Protein AF-0000000069714196 (afdb_homodimer)

Foldseek 3Di:
DFEEEEEDQDPVSVVVQQVCVVVPYAYEYEYQDPVSQVVCCVPHNHYDHFQLLDLVRCVPPVLQRHPEYEYEDAPDLNSSLSNLVSCVVVVRPAYEYEANDDVSVVSVVVSPHPYYDDPVVVVVVVVVVCVLQVQFPDWDDDDPQKIKTKHAAAQVQAFPFQCVLLPQQDDPPDLPDPPDDDDLPRHKDWAWKDDPPDIGGSGGRGDTDHGRIITIIMHGSVSSVVSVVSRD/DFEEEEEDQDPVSVVVQQVCVVVPYAYEYEYQDPVSQVVCCVPHNHYDHFQLLDLVRVVVPVLQRHPEYEYEDAPDLNSSLSNLVSCVVVVRPAYEYEARDDVSVVSVVVSPHPYYDDPVVVVVVVVVVCVLQVQFPDWDDPDPQKIKTKHAAAQVQAFPFQCVLLPQQDDPPDLPDPPDDDDLPRHKDWAWKDDPPDIGGSGGRGDTDHGRIITIIMHGSVSSVVSVVSRD

Nearest PDB structures (foldseek):
  6s2j-assembly1_A  TM=8.503E-01  e=1.234E-24  Bacillus subtilis subsp. subtilis str. 168
  4j91-assembly1_B-2  TM=8.555E-01  e=7.576E-24  Bacillus subtilis subsp. subtilis str. 168
  4j7c-assembly1_B  TM=8.295E-01  e=1.036E-23  Bacillus subtilis subsp. subtilis str. 168
  6s5d-assembly1_B-2  TM=8.401E-01  e=6.361E-23  Bacillus subtilis subsp. subtilis str. 168
  8xmi-assembly1_E  TM=8.239E-01  e=6.612E-20  Bacillus subtilis

Organism: Shewanella oneidensis (strain ATCC 700550 / JCM 31522 / CIP 106686 / LMG 19005 / NCIMB 14063 / MR-1) (NCBI:txid211586)

Radius of gyration: 23.61 Å; Cα contacts (8 Å, |Δi|>4): 1012; chains: 2; bounding box: 65×62×47 Å

Structure (mmCIF, N/CA/C/O backbone):
data_AF-0000000069714196-model_v1
#
loop_
_entity.id
_entity.type
_entity.pdbx_description
1 polymer 'Sodium-dependent potassium uptake system NAD binding component KtrA'
#
loop_
_atom_site.group_PDB
_atom_site.id
_atom_site.type_symbol
_atom_site.label_atom_id
_atom_site.label_alt_id
_atom_site.label_comp_id
_atom_site.label_asym_id
_atom_site.label_entity_id
_atom_site.label_seq_id
_atom_site.pdbx_PDB_ins_code
_atom_site.Cartn_x
_atom_site.Cartn_y
_atom_site.Cartn_z
_atom_site.occupancy
_atom_site.B_iso_or_equiv
_atom_site.auth_seq_id
_atom_site.auth_comp_id
_atom_site.auth_asym_id
_atom_site.auth_atom_id
_atom_site.pdbx_PDB_model_num
ATOM 1 N N . MET A 1 1 ? 10.953 20.094 -4.668 1 79.44 1 MET A N 1
ATOM 2 C CA . MET A 1 1 ? 11.5 19.062 -5.547 1 79.44 1 MET A CA 1
ATOM 3 C C . MET A 1 1 ? 12.758 18.453 -4.945 1 79.44 1 MET A C 1
ATOM 5 O O . MET A 1 1 ? 13.68 19.172 -4.559 1 79.44 1 MET A O 1
ATOM 9 N N . ALA A 1 2 ? 12.68 17.094 -4.703 1 87.81 2 ALA A N 1
ATOM 10 C CA . ALA A 1 2 ? 13.836 16.406 -4.129 1 87.81 2 ALA A CA 1
ATOM 11 C C . ALA A 1 2 ? 14.547 15.562 -5.184 1 87.81 2 ALA A C 1
ATOM 13 O O . ALA A 1 2 ? 14.016 15.352 -6.281 1 87.81 2 ALA A O 1
ATOM 14 N N . HIS A 1 3 ? 15.781 15.305 -4.891 1 94.38 3 HIS A N 1
ATOM 15 C CA . HIS A 1 3 ? 16.562 14.445 -5.781 1 94.38 3 HIS A CA 1
ATOM 16 C C . HIS A 1 3 ? 16.828 13.086 -5.141 1 94.38 3 HIS A C 1
ATOM 18 O O . HIS A 1 3 ? 17.156 13.008 -3.957 1 94.38 3 HIS A O 1
ATOM 24 N N . PHE A 1 4 ? 16.672 12.062 -5.984 1 96.69 4 PHE A N 1
ATOM 25 C CA . PHE A 1 4 ? 16.906 10.695 -5.516 1 96.69 4 PHE A CA 1
ATOM 26 C C . PHE A 1 4 ? 17.859 9.953 -6.434 1 96.69 4 PHE A C 1
ATOM 28 O O . PHE A 1 4 ? 17.922 10.242 -7.629 1 96.69 4 PHE A O 1
ATOM 35 N N . THR A 1 5 ? 18.594 9.07 -5.809 1 97.5 5 THR A N 1
ATOM 36 C CA . THR A 1 5 ? 19.422 8.156 -6.594 1 97.5 5 THR A CA 1
ATOM 37 C C . THR A 1 5 ? 18.938 6.715 -6.426 1 97.5 5 THR A C 1
ATOM 39 O O . THR A 1 5 ? 18.688 6.262 -5.305 1 97.5 5 THR A O 1
ATOM 42 N N . VAL A 1 6 ? 18.734 6.059 -7.559 1 97.88 6 VAL A N 1
ATOM 43 C CA . VAL A 1 6 ? 18.297 4.664 -7.547 1 97.88 6 VAL A CA 1
ATOM 44 C C . VAL A 1 6 ? 19.375 3.787 -8.195 1 97.88 6 VAL A C 1
ATOM 46 O O . VAL A 1 6 ? 19.672 3.947 -9.383 1 97.88 6 VAL A O 1
ATOM 49 N N . ILE A 1 7 ? 19.922 2.891 -7.363 1 97.38 7 ILE A N 1
ATOM 50 C CA . ILE A 1 7 ? 20.969 1.988 -7.84 1 97.38 7 ILE A CA 1
ATOM 51 C C . ILE A 1 7 ? 20.359 0.617 -8.141 1 97.38 7 ILE A C 1
ATOM 53 O O . ILE A 1 7 ? 19.969 -0.107 -7.223 1 97.38 7 ILE A O 1
ATOM 57 N N . GLY A 1 8 ? 20.438 0.22 -9.352 1 96.56 8 GLY A N 1
ATOM 58 C CA . GLY A 1 8 ? 19.734 -0.961 -9.828 1 96.56 8 GLY A CA 1
ATOM 59 C C . GLY A 1 8 ? 18.469 -0.634 -10.609 1 96.56 8 GLY A C 1
ATOM 60 O O . GLY A 1 8 ? 17.453 -0.249 -10.016 1 96.56 8 GLY A O 1
ATOM 61 N N . LEU A 1 9 ? 18.547 -0.876 -11.93 1 96.12 9 LEU A N 1
ATOM 62 C CA . LEU A 1 9 ? 17.422 -0.513 -12.789 1 96.12 9 LEU A CA 1
ATOM 63 C C . LEU A 1 9 ? 16.719 -1.757 -13.305 1 96.12 9 LEU A C 1
ATOM 65 O O . LEU A 1 9 ? 16.516 -1.906 -14.508 1 96.12 9 LEU A O 1
ATOM 69 N N . GLY A 1 10 ? 16.375 -2.578 -12.344 1 94.06 10 GLY A N 1
ATOM 70 C CA . GLY A 1 10 ? 15.438 -3.658 -12.602 1 94.06 10 GLY A CA 1
ATOM 71 C C . GLY A 1 10 ? 13.984 -3.236 -12.469 1 94.06 10 GLY A C 1
ATOM 72 O O . GLY A 1 10 ? 13.672 -2.045 -12.523 1 94.06 10 GLY A O 1
ATOM 73 N N . ARG A 1 11 ? 13.156 -4.184 -12.305 1 93.31 11 ARG A N 1
ATOM 74 C CA . ARG A 1 11 ? 11.727 -3.914 -12.25 1 93.31 11 ARG A CA 1
ATOM 75 C C . ARG A 1 11 ? 11.383 -2.99 -11.086 1 93.31 11 ARG A C 1
ATOM 77 O O . ARG A 1 11 ? 10.664 -2.002 -11.258 1 93.31 11 ARG A O 1
ATOM 84 N N . PHE A 1 12 ? 11.938 -3.289 -9.945 1 96 12 PHE A N 1
ATOM 85 C CA . PHE A 1 12 ? 11.68 -2.5 -8.75 1 96 12 PHE A CA 1
ATOM 86 C C . PHE A 1 12 ? 12.297 -1.114 -8.867 1 96 12 PHE A C 1
ATOM 88 O O . PHE A 1 12 ? 11.617 -0.105 -8.664 1 96 12 PHE A O 1
ATOM 95 N N . GLY A 1 13 ? 13.539 -1.022 -9.18 1 97.5 13 GLY A N 1
ATOM 96 C CA . GLY A 1 13 ? 14.242 0.247 -9.273 1 97.5 13 GLY A CA 1
ATOM 97 C C . GLY A 1 13 ? 13.648 1.186 -10.305 1 97.5 13 GLY A C 1
ATOM 98 O O . GLY A 1 13 ? 13.516 2.387 -10.055 1 97.5 13 GLY A O 1
ATOM 99 N N . VAL A 1 14 ? 13.289 0.641 -11.391 1 97.06 14 VAL A N 1
ATOM 100 C CA . VAL A 1 14 ? 12.695 1.431 -12.461 1 97.06 14 VAL A CA 1
ATOM 101 C C . VAL A 1 14 ? 11.344 1.981 -12.008 1 97.06 14 VAL A C 1
ATOM 103 O O . VAL A 1 14 ? 11.039 3.158 -12.227 1 97.06 14 VAL A O 1
ATOM 106 N N . ALA A 1 15 ? 10.57 1.121 -11.391 1 96.56 15 ALA A N 1
ATOM 107 C CA . ALA A 1 15 ? 9.258 1.557 -10.898 1 96.56 15 ALA A CA 1
ATOM 108 C C . ALA A 1 15 ? 9.406 2.693 -9.891 1 96.56 15 ALA A C 1
ATOM 110 O O . ALA A 1 15 ? 8.672 3.684 -9.953 1 96.56 15 ALA A O 1
ATOM 111 N N . VAL A 1 16 ? 10.328 2.576 -9 1 97.38 16 VAL A N 1
ATOM 112 C CA . VAL A 1 16 ? 10.602 3.627 -8.023 1 97.38 16 VAL A CA 1
ATOM 113 C C . VAL A 1 16 ? 10.977 4.918 -8.75 1 97.38 16 VAL A C 1
ATOM 115 O O . VAL A 1 16 ? 10.406 5.977 -8.477 1 97.38 16 VAL A O 1
ATOM 118 N N . SER A 1 17 ? 11.859 4.805 -9.719 1 98.12 17 SER A N 1
ATOM 119 C CA . SER A 1 17 ? 12.398 5.953 -10.438 1 98.12 17 SER A CA 1
ATOM 120 C C . SER A 1 17 ? 11.297 6.688 -11.203 1 98.12 17 SER A C 1
ATOM 122 O O . SER A 1 17 ? 11.148 7.906 -11.07 1 98.12 17 SER A O 1
ATOM 124 N N . LEU A 1 18 ? 10.555 5.922 -11.922 1 96.88 18 LEU A N 1
ATOM 125 C CA . LEU A 1 18 ? 9.523 6.508 -12.773 1 96.88 18 LEU A CA 1
ATOM 126 C C . LEU A 1 18 ? 8.438 7.164 -11.93 1 96.88 18 LEU A C 1
ATOM 128 O O . LEU A 1 18 ? 7.961 8.25 -12.258 1 96.88 18 LEU A O 1
ATOM 132 N N . GLU A 1 19 ? 8.094 6.504 -10.852 1 93.62 19 GLU A N 1
ATOM 133 C CA . GLU A 1 19 ? 7.07 7.07 -9.977 1 93.62 19 GLU A CA 1
ATOM 134 C C . GLU A 1 19 ? 7.559 8.352 -9.305 1 93.62 19 GLU A C 1
ATOM 136 O O . GLU A 1 19 ? 6.805 9.32 -9.18 1 93.62 19 GLU A O 1
ATOM 141 N N . LEU A 1 20 ? 8.789 8.398 -8.898 1 94.5 20 LEU A N 1
ATOM 142 C CA . LEU A 1 20 ? 9.359 9.602 -8.297 1 94.5 20 LEU A CA 1
ATOM 143 C C . LEU A 1 20 ? 9.336 10.766 -9.281 1 94.5 20 LEU A C 1
ATOM 145 O O . LEU A 1 20 ? 8.992 11.891 -8.906 1 94.5 20 LEU A O 1
ATOM 149 N N . ILE A 1 21 ? 9.656 10.5 -10.5 1 95.56 21 ILE A N 1
ATOM 150 C CA . ILE A 1 21 ? 9.641 11.516 -11.539 1 95.56 21 ILE A CA 1
ATOM 151 C C . ILE A 1 21 ? 8.211 12 -11.766 1 95.56 21 ILE A C 1
ATOM 153 O O . ILE A 1 21 ? 7.957 13.203 -11.867 1 95.56 21 ILE A O 1
ATOM 157 N N . HIS A 1 22 ? 7.328 11.023 -11.828 1 90.56 22 HIS A N 1
ATOM 158 C CA . HIS A 1 22 ? 5.91 11.336 -11.992 1 90.56 22 HIS A CA 1
ATOM 159 C C . HIS A 1 22 ? 5.422 12.258 -10.875 1 90.56 22 HIS A C 1
ATOM 161 O O . HIS A 1 22 ? 4.586 13.133 -11.117 1 90.56 22 HIS A O 1
ATOM 167 N N . LEU A 1 23 ? 5.977 12.109 -9.727 1 84.12 23 LEU A N 1
ATOM 168 C CA . LEU A 1 23 ? 5.582 12.891 -8.555 1 84.12 23 LEU A CA 1
ATOM 169 C C . LEU A 1 23 ? 6.297 14.234 -8.539 1 84.12 23 LEU A C 1
ATOM 171 O O . LEU A 1 23 ? 6.125 15.023 -7.605 1 84.12 23 LEU A O 1
ATOM 175 N N . GLY A 1 24 ? 7.164 14.469 -9.508 1 88.38 24 GLY A N 1
ATOM 176 C CA . GLY A 1 24 ? 7.754 15.781 -9.672 1 88.38 24 GLY A CA 1
ATOM 177 C C . GLY A 1 24 ? 9.172 15.875 -9.133 1 88.38 24 GLY A C 1
ATOM 178 O O . GLY A 1 24 ? 9.719 16.969 -9 1 88.38 24 GLY A O 1
ATOM 179 N N . HIS A 1 25 ? 9.789 14.711 -8.875 1 92.94 25 HIS A N 1
ATOM 180 C CA . HIS A 1 25 ? 11.156 14.695 -8.359 1 92.94 25 HIS A CA 1
ATOM 181 C C . HIS A 1 25 ? 12.156 14.375 -9.461 1 92.94 25 HIS A C 1
ATOM 183 O O . HIS A 1 25 ? 11.766 14.023 -10.578 1 92.94 25 HIS A O 1
ATOM 189 N N . THR A 1 26 ? 13.398 14.617 -9.18 1 96.25 26 THR A N 1
ATOM 190 C CA . THR A 1 26 ? 14.461 14.227 -10.102 1 96.25 26 THR A CA 1
ATOM 191 C C . THR A 1 26 ? 15.148 12.945 -9.625 1 96.25 26 THR A C 1
ATOM 193 O O . THR A 1 26 ? 15.219 12.688 -8.422 1 96.25 26 THR A O 1
ATOM 196 N N . VAL A 1 27 ? 15.625 12.156 -10.641 1 97.31 27 VAL A N 1
ATOM 197 C CA . VAL A 1 27 ? 16.188 10.852 -10.289 1 97.31 27 VAL A CA 1
ATOM 198 C C . VAL A 1 27 ? 17.453 10.602 -11.094 1 97.31 27 VAL A C 1
ATOM 200 O O . VAL A 1 27 ? 17.484 10.805 -12.312 1 97.31 27 VAL A O 1
ATOM 203 N N . THR A 1 28 ? 18.5 10.234 -10.406 1 97.12 28 THR A N 1
ATOM 204 C CA . THR A 1 28 ? 19.656 9.609 -11.039 1 97.12 28 THR A CA 1
ATOM 205 C C . THR A 1 28 ? 19.562 8.086 -10.961 1 97.12 28 THR A C 1
ATOM 207 O O . THR A 1 28 ? 19.578 7.512 -9.867 1 97.12 28 THR A O 1
ATOM 210 N N . GLY A 1 29 ? 19.422 7.48 -12.125 1 97.25 29 GLY A N 1
ATOM 211 C CA . GLY A 1 29 ? 19.422 6.031 -12.195 1 97.25 29 GLY A CA 1
ATOM 212 C C . GLY A 1 29 ? 20.797 5.453 -12.5 1 97.25 29 GLY A C 1
ATOM 213 O O . GLY A 1 29 ? 21.5 5.941 -13.383 1 97.25 29 GLY A O 1
ATOM 214 N N . VAL A 1 30 ? 21.172 4.422 -11.719 1 97.06 30 VAL A N 1
ATOM 215 C CA . VAL A 1 30 ? 22.5 3.822 -11.859 1 97.06 30 VAL A CA 1
ATOM 216 C C . VAL A 1 30 ? 22.359 2.316 -12.07 1 97.06 30 VAL A C 1
ATOM 218 O O . VAL A 1 30 ? 21.562 1.66 -11.414 1 97.06 30 VAL A O 1
ATOM 221 N N . ASP A 1 31 ? 23.094 1.786 -13.016 1 96.5 31 ASP A N 1
ATOM 222 C CA . ASP A 1 31 ? 23.172 0.344 -13.234 1 96.5 31 ASP A CA 1
ATOM 223 C C . ASP A 1 31 ? 24.5 -0.052 -13.867 1 96.5 31 ASP A C 1
ATOM 225 O O . ASP A 1 31 ? 25.109 0.749 -14.57 1 96.5 31 ASP A O 1
ATOM 229 N N . SER A 1 32 ? 24.859 -1.272 -13.539 1 94.5 32 SER A N 1
ATOM 230 C CA . SER A 1 32 ? 26.078 -1.769 -14.172 1 94.5 32 SER A CA 1
ATOM 231 C C . SER A 1 32 ? 25.812 -2.27 -15.586 1 94.5 32 SER A C 1
ATOM 233 O O . SER A 1 32 ? 26.719 -2.352 -16.406 1 94.5 32 SER A O 1
ATOM 235 N N . ASP A 1 33 ? 24.641 -2.65 -15.906 1 94.44 33 ASP A N 1
ATOM 236 C CA . ASP A 1 33 ? 24.234 -3.131 -17.219 1 94.44 33 ASP A CA 1
ATOM 237 C C . ASP A 1 33 ? 23.938 -1.967 -18.156 1 94.44 33 ASP A C 1
ATOM 239 O O . ASP A 1 33 ? 22.938 -1.259 -17.984 1 94.44 33 ASP A O 1
ATOM 243 N N . HIS A 1 34 ? 24.641 -1.869 -19.234 1 94.5 34 HIS A N 1
ATOM 244 C CA . HIS A 1 34 ? 24.484 -0.777 -20.188 1 94.5 34 HIS A CA 1
ATOM 245 C C . HIS A 1 34 ? 23.109 -0.827 -20.844 1 94.5 34 HIS A C 1
ATOM 247 O O . HIS A 1 34 ? 22.531 0.215 -21.156 1 94.5 34 HIS A O 1
ATOM 253 N N . LYS A 1 35 ? 22.641 -1.982 -21 1 95.25 35 LYS A N 1
ATOM 254 C CA . LYS A 1 35 ? 21.328 -2.129 -21.656 1 95.25 35 LYS A CA 1
ATOM 255 C C . LYS A 1 35 ? 20.219 -1.563 -20.781 1 95.25 35 LYS A C 1
ATOM 257 O O . LYS A 1 35 ? 19.297 -0.904 -21.281 1 95.25 35 LYS A O 1
ATOM 262 N N . ALA A 1 36 ? 20.375 -1.812 -19.531 1 93.44 36 ALA A N 1
ATOM 263 C CA . ALA A 1 36 ? 19.391 -1.296 -18.594 1 93.44 36 ALA A CA 1
ATOM 264 C C . ALA A 1 36 ? 19.406 0.229 -18.562 1 93.44 36 ALA A C 1
ATOM 266 O O . ALA A 1 36 ? 18.344 0.869 -18.547 1 93.44 36 ALA A O 1
ATOM 267 N N . VAL A 1 37 ? 20.547 0.839 -18.578 1 95.69 37 VAL A N 1
ATOM 268 C CA . VAL A 1 37 ? 20.703 2.287 -18.516 1 95.69 37 VAL A CA 1
ATOM 269 C C . VAL A 1 37 ? 20.188 2.932 -19.797 1 95.69 37 VAL A C 1
ATOM 271 O O . VAL A 1 37 ? 19.469 3.926 -19.75 1 95.69 37 VAL A O 1
ATOM 274 N N . GLU A 1 38 ? 20.484 2.33 -20.891 1 95.5 38 GLU A N 1
ATOM 275 C CA . GLU A 1 38 ? 20.094 2.871 -22.188 1 95.5 38 GLU A CA 1
ATOM 276 C C . GLU A 1 38 ? 18.578 2.887 -22.344 1 95.5 38 GLU A C 1
ATOM 278 O O . GLU A 1 38 ? 18.016 3.814 -22.938 1 95.5 38 GLU A O 1
ATOM 283 N N . LYS A 1 39 ? 18.016 1.938 -21.844 1 95.25 39 LYS A N 1
ATOM 284 C CA . LYS A 1 39 ? 16.578 1.766 -21.969 1 95.25 39 LYS A CA 1
ATOM 285 C C . LYS A 1 39 ? 15.82 2.924 -21.328 1 95.25 39 LYS A C 1
ATOM 287 O O . LYS A 1 39 ? 14.742 3.305 -21.781 1 95.25 39 LYS A O 1
ATOM 292 N N . TYR A 1 40 ? 16.422 3.504 -20.281 1 95.38 40 TYR A N 1
ATOM 293 C CA . TYR A 1 40 ? 15.656 4.469 -19.516 1 95.38 40 TYR A CA 1
ATOM 294 C C . TYR A 1 40 ? 16.344 5.832 -19.5 1 95.38 40 TYR A C 1
ATOM 296 O O . TYR A 1 40 ? 15.945 6.723 -18.734 1 95.38 40 TYR A O 1
ATOM 304 N N . VAL A 1 41 ? 17.297 6.07 -20.359 1 94.25 41 VAL A N 1
ATOM 305 C CA . VAL A 1 41 ? 18.109 7.281 -20.406 1 94.25 41 VAL A CA 1
ATOM 306 C C . VAL A 1 41 ? 17.234 8.484 -20.734 1 94.25 41 VAL A C 1
ATOM 308 O O . VAL A 1 41 ? 17.469 9.594 -20.25 1 94.25 41 VAL A O 1
ATOM 311 N N . GLU A 1 42 ? 16.141 8.297 -21.438 1 94.81 42 GLU A N 1
ATOM 312 C CA . GLU A 1 42 ? 15.297 9.391 -21.906 1 94.81 42 GLU A CA 1
ATOM 313 C C . GLU A 1 42 ? 14.281 9.789 -20.828 1 94.81 42 GLU A C 1
ATOM 315 O O . GLU A 1 42 ? 13.727 10.883 -20.875 1 94.81 42 GLU A O 1
ATOM 320 N N . VAL A 1 43 ? 14.102 8.93 -19.953 1 94.81 43 VAL A N 1
ATOM 321 C CA . VAL A 1 43 ? 13.031 9.188 -18.984 1 94.81 43 VAL A CA 1
ATOM 322 C C . VAL A 1 43 ? 13.641 9.617 -17.656 1 94.81 43 VAL A C 1
ATOM 324 O O . VAL A 1 43 ? 13.078 10.461 -16.953 1 94.81 43 VAL A O 1
ATOM 327 N N . LEU A 1 44 ? 14.773 9.164 -17.375 1 96.81 44 LEU A N 1
ATOM 328 C CA . LEU A 1 44 ? 15.461 9.523 -16.125 1 96.81 44 LEU A CA 1
ATOM 329 C C . LEU A 1 44 ? 16.078 10.914 -16.234 1 96.81 44 LEU A C 1
ATOM 331 O O . LEU A 1 44 ? 16.469 11.336 -17.328 1 96.81 44 LEU A O 1
ATOM 335 N N . THR A 1 45 ? 16.125 11.602 -15.102 1 95.62 45 THR A N 1
ATOM 336 C CA . THR A 1 45 ? 16.797 12.898 -15.109 1 95.62 45 THR A CA 1
ATOM 337 C C . THR A 1 45 ? 18.266 12.742 -15.484 1 95.62 45 THR A C 1
ATOM 339 O O . THR A 1 45 ? 18.812 13.555 -16.25 1 95.62 45 THR A O 1
ATOM 342 N N . GLU A 1 46 ? 18.875 11.734 -14.898 1 95.69 46 GLU A N 1
ATOM 343 C CA . GLU A 1 46 ? 20.25 11.32 -15.203 1 95.69 46 GLU A CA 1
ATOM 344 C C . GLU A 1 46 ? 20.391 9.805 -15.141 1 95.69 46 GLU A C 1
ATOM 346 O O . GLU A 1 46 ? 19.781 9.148 -14.297 1 95.69 46 GLU A O 1
ATOM 351 N N . ALA A 1 47 ? 21.156 9.305 -16.094 1 96.25 47 ALA A N 1
ATOM 352 C CA . ALA A 1 47 ? 21.438 7.867 -16.125 1 96.25 47 ALA A CA 1
ATOM 353 C C . ALA A 1 47 ? 22.953 7.609 -16.219 1 96.25 47 ALA A C 1
ATOM 355 O O . ALA A 1 47 ? 23.641 8.203 -17.047 1 96.25 47 ALA A O 1
ATOM 356 N N . VAL A 1 48 ? 23.438 6.707 -15.328 1 96.06 48 VAL A N 1
ATOM 357 C CA . VAL A 1 48 ? 24.875 6.5 -15.242 1 96.06 48 VAL A CA 1
ATOM 358 C C . VAL A 1 48 ? 25.188 5.004 -15.234 1 96.06 48 VAL A C 1
ATOM 360 O O . VAL A 1 48 ? 24.531 4.23 -14.539 1 96.06 48 VAL A O 1
ATOM 363 N N . ILE A 1 49 ? 26.109 4.637 -16.047 1 95.88 49 ILE A N 1
ATOM 364 C CA . ILE A 1 49 ? 26.641 3.279 -15.977 1 95.88 49 ILE A CA 1
ATOM 365 C C . ILE A 1 49 ? 27.766 3.217 -14.938 1 95.88 49 ILE A C 1
ATOM 367 O O . ILE A 1 49 ? 28.766 3.922 -15.055 1 95.88 49 ILE A O 1
ATOM 371 N N . CYS A 1 50 ? 27.547 2.344 -13.914 1 93.38 50 CYS A N 1
ATOM 372 C CA . CYS A 1 50 ? 28.516 2.307 -12.812 1 93.38 50 CYS A CA 1
ATOM 373 C C . CYS A 1 50 ? 28.547 0.926 -12.164 1 93.38 50 CYS A C 1
ATOM 375 O O . CYS A 1 50 ? 27.5 0.3 -11.969 1 93.38 50 CYS A O 1
ATOM 377 N N . ASP A 1 51 ? 29.734 0.5 -11.945 1 90.88 51 ASP A N 1
ATOM 378 C CA . ASP A 1 51 ? 29.859 -0.686 -11.102 1 90.88 51 ASP A CA 1
ATOM 379 C C . ASP A 1 51 ? 29.625 -0.345 -9.633 1 90.88 51 ASP A C 1
ATOM 381 O O . ASP A 1 51 ? 30.516 0.206 -8.977 1 90.88 51 ASP A O 1
ATOM 385 N N . CYS A 1 52 ? 28.578 -0.78 -9.062 1 85 52 CYS A N 1
ATOM 386 C CA . CYS A 1 52 ? 28.109 -0.3 -7.77 1 85 52 CYS A CA 1
ATOM 387 C C . CYS A 1 52 ? 28.812 -1.035 -6.629 1 85 52 CYS A C 1
ATOM 389 O O . CYS A 1 52 ? 28.625 -0.686 -5.461 1 85 52 CYS A O 1
ATOM 391 N N . ALA A 1 53 ? 29.578 -2.021 -7.023 1 86.81 53 ALA A N 1
ATOM 392 C CA . ALA A 1 53 ? 30.359 -2.711 -6.008 1 86.81 53 ALA A CA 1
ATOM 393 C C . ALA A 1 53 ? 31.719 -2.025 -5.805 1 86.81 53 ALA A C 1
ATOM 395 O O . ALA A 1 53 ? 32.438 -2.342 -4.859 1 86.81 53 ALA A O 1
ATOM 396 N N . ASP A 1 54 ? 32 -1.055 -6.652 1 88.44 54 ASP A N 1
ATOM 397 C CA . ASP A 1 54 ? 33.25 -0.317 -6.59 1 88.44 54 ASP A CA 1
ATOM 398 C C . ASP A 1 54 ? 33.062 1.038 -5.914 1 88.44 54 ASP A C 1
ATOM 400 O O . ASP A 1 54 ? 32.438 1.942 -6.484 1 88.44 54 ASP A O 1
ATOM 404 N N . GLU A 1 55 ? 33.688 1.164 -4.844 1 89.56 55 GLU A N 1
ATOM 405 C CA . GLU A 1 55 ? 33.531 2.389 -4.062 1 89.56 55 GLU A CA 1
ATOM 406 C C . GLU A 1 55 ? 34.062 3.6 -4.832 1 89.56 55 GLU A C 1
ATOM 408 O O . GLU A 1 55 ? 33.5 4.688 -4.746 1 89.56 55 GLU A O 1
ATOM 413 N N . ALA A 1 56 ? 35.094 3.354 -5.508 1 89.94 56 ALA A N 1
ATOM 414 C CA . ALA A 1 56 ? 35.688 4.445 -6.281 1 89.94 56 ALA A CA 1
ATOM 415 C C . ALA A 1 56 ? 34.719 4.949 -7.348 1 89.94 56 ALA A C 1
ATOM 417 O O . ALA A 1 56 ? 34.594 6.156 -7.566 1 89.94 56 ALA A O 1
ATOM 418 N N . ALA A 1 57 ? 34.094 4.043 -7.914 1 90.25 57 ALA A N 1
ATOM 419 C CA . ALA A 1 57 ? 33.094 4.395 -8.938 1 90.25 57 ALA A CA 1
ATOM 420 C C . ALA A 1 57 ? 31.922 5.145 -8.32 1 90.25 57 ALA A C 1
ATOM 422 O O . ALA A 1 57 ? 31.438 6.121 -8.891 1 90.25 57 ALA A O 1
ATOM 423 N N . LEU A 1 58 ? 31.531 4.781 -7.172 1 90.88 58 LEU A N 1
ATOM 424 C CA . LEU A 1 58 ? 30.391 5.391 -6.492 1 90.88 58 LEU A CA 1
ATOM 425 C C . LEU A 1 58 ? 30.719 6.812 -6.051 1 90.88 58 LEU A C 1
ATOM 427 O O . LEU A 1 58 ? 29.844 7.68 -6.027 1 90.88 58 LEU A O 1
ATOM 431 N N . ARG A 1 59 ? 31.922 7.059 -5.711 1 88.12 59 ARG A N 1
ATOM 432 C CA . ARG A 1 59 ? 32.375 8.367 -5.25 1 88.12 59 ARG A CA 1
ATOM 433 C C . ARG A 1 59 ? 32.188 9.422 -6.336 1 88.12 59 ARG A C 1
ATOM 435 O O . ARG A 1 59 ? 32 10.602 -6.039 1 88.12 59 ARG A O 1
ATOM 442 N N . GLU A 1 60 ? 32.219 8.898 -7.504 1 87.88 60 GLU A N 1
ATOM 443 C CA . GLU A 1 60 ? 32.125 9.812 -8.641 1 87.88 60 GLU A CA 1
ATOM 444 C C . GLU A 1 60 ? 30.672 10.273 -8.836 1 87.88 60 GLU A C 1
ATOM 446 O O . GLU A 1 60 ? 30.422 11.25 -9.539 1 87.88 60 GLU A O 1
ATOM 451 N N . LEU A 1 61 ? 29.859 9.547 -8.172 1 87.06 61 LEU A N 1
ATOM 452 C CA . LEU A 1 61 ? 28.453 9.906 -8.273 1 87.06 61 LEU A CA 1
ATOM 453 C C . LEU A 1 61 ? 28.094 11.016 -7.289 1 87.06 61 LEU A C 1
ATOM 455 O O . LEU A 1 61 ? 28.719 11.133 -6.23 1 87.06 61 LEU A O 1
ATOM 459 N N . ASP A 1 62 ? 27.422 12.109 -7.547 1 83.31 62 ASP A N 1
ATOM 460 C CA . ASP A 1 62 ? 26.969 13.156 -6.637 1 83.31 62 ASP A CA 1
ATOM 461 C C . ASP A 1 62 ? 25.875 12.633 -5.703 1 83.31 62 ASP A C 1
ATOM 463 O O . ASP A 1 62 ? 24.719 13.078 -5.77 1 83.31 62 ASP A O 1
ATOM 467 N N . LEU A 1 63 ? 26.281 11.805 -4.676 1 88.44 63 LEU A N 1
ATOM 468 C CA . LEU A 1 63 ? 25.328 11.125 -3.811 1 88.44 63 LEU A CA 1
ATOM 469 C C . LEU A 1 63 ? 24.891 12.031 -2.668 1 88.44 63 LEU A C 1
ATOM 471 O O . LEU A 1 63 ? 23.828 11.805 -2.061 1 88.44 63 LEU A O 1
ATOM 475 N N . ALA A 1 64 ? 25.688 13.023 -2.43 1 84.56 64 ALA A N 1
ATOM 476 C CA . ALA A 1 64 ? 25.406 13.961 -1.343 1 84.56 64 ALA A CA 1
ATOM 477 C C . ALA A 1 64 ? 24.156 14.797 -1.643 1 84.56 64 ALA A C 1
ATOM 479 O O . ALA A 1 64 ? 23.484 15.273 -0.726 1 84.56 64 ALA A O 1
ATOM 480 N N . SER A 1 65 ? 23.859 14.906 -2.91 1 87.62 65 SER A N 1
ATOM 481 C CA . SER A 1 65 ? 22.719 15.727 -3.322 1 87.62 65 SER A CA 1
ATOM 482 C C . SER A 1 65 ? 21.422 14.945 -3.244 1 87.62 65 SER A C 1
ATOM 484 O O . SER A 1 65 ? 20.328 15.523 -3.342 1 87.62 65 SER A O 1
ATOM 486 N N . SER A 1 66 ? 21.5 13.664 -2.98 1 93.56 66 SER A N 1
ATOM 487 C CA . SER A 1 66 ? 20.297 12.828 -2.963 1 93.56 66 SER A CA 1
ATOM 488 C C . SER A 1 66 ? 19.641 12.844 -1.59 1 93.56 66 SER A C 1
ATOM 490 O O . SER A 1 66 ? 20.312 12.711 -0.567 1 93.56 66 SER A O 1
ATOM 492 N N . GLU A 1 67 ? 18.391 13.055 -1.617 1 92 67 GLU A N 1
ATOM 493 C CA . GLU A 1 67 ? 17.641 12.945 -0.376 1 92 67 GLU A CA 1
ATOM 494 C C . GLU A 1 67 ? 17.688 11.531 0.187 1 92 67 GLU A C 1
ATOM 496 O O . GLU A 1 67 ? 17.875 11.344 1.392 1 92 67 GLU A O 1
ATOM 501 N N . VAL A 1 68 ? 17.547 10.602 -0.631 1 95.38 68 VAL A N 1
ATOM 502 C CA . VAL A 1 68 ? 17.641 9.18 -0.306 1 95.38 68 VAL A CA 1
ATOM 503 C C . VAL A 1 68 ? 18.312 8.43 -1.452 1 95.38 68 VAL A C 1
ATOM 505 O O . VAL A 1 68 ? 18.062 8.719 -2.625 1 95.38 68 VAL A O 1
ATOM 508 N N . VAL A 1 69 ? 19.156 7.531 -1.092 1 97.56 69 VAL A N 1
ATOM 509 C CA . VAL A 1 69 ? 19.719 6.59 -2.061 1 97.56 69 VAL A CA 1
ATOM 510 C C . VAL A 1 69 ? 19.047 5.223 -1.888 1 97.56 69 VAL A C 1
ATOM 512 O O . VAL A 1 69 ? 19.047 4.664 -0.788 1 97.56 69 VAL A O 1
ATOM 515 N N . ILE A 1 70 ? 18.5 4.715 -3.002 1 98.06 70 ILE A N 1
ATOM 516 C CA . ILE A 1 70 ? 17.812 3.426 -2.973 1 98.06 70 ILE A CA 1
ATOM 517 C C . ILE A 1 70 ? 18.656 2.375 -3.688 1 98.06 70 ILE A C 1
ATOM 519 O O . ILE A 1 70 ? 18.969 2.516 -4.875 1 98.06 70 ILE A O 1
ATOM 523 N N . VAL A 1 71 ? 19.047 1.352 -2.943 1 98.12 71 VAL A N 1
ATOM 524 C CA . VAL A 1 71 ? 19.75 0.209 -3.531 1 98.12 71 VAL A CA 1
ATOM 525 C C . VAL A 1 71 ? 18.734 -0.859 -3.932 1 98.12 71 VAL A C 1
ATOM 527 O O . VAL A 1 71 ? 18.219 -1.595 -3.082 1 98.12 71 VAL A O 1
ATOM 530 N N . ALA A 1 72 ? 18.516 -1.006 -5.23 1 97.88 72 ALA A N 1
ATOM 531 C CA . ALA A 1 72 ? 17.469 -1.87 -5.746 1 97.88 72 ALA A CA 1
ATOM 532 C C . ALA A 1 72 ? 18.047 -3.086 -6.461 1 97.88 72 ALA A C 1
ATOM 534 O O . ALA A 1 72 ? 17.422 -3.641 -7.367 1 97.88 72 ALA A O 1
ATOM 535 N N . ILE A 1 73 ? 19.234 -3.494 -6.035 1 93.94 73 ILE A N 1
ATOM 536 C CA . ILE A 1 73 ? 19.891 -4.66 -6.617 1 93.94 73 ILE A CA 1
ATOM 537 C C . ILE A 1 73 ? 19.25 -5.934 -6.066 1 93.94 73 ILE A C 1
ATOM 539 O O . ILE A 1 73 ? 19.266 -6.176 -4.859 1 93.94 73 ILE A O 1
ATOM 543 N N . GLY A 1 74 ? 18.641 -6.785 -6.824 1 81 74 GLY A N 1
ATOM 544 C CA . GLY A 1 74 ? 17.875 -7.918 -6.312 1 81 74 GLY A CA 1
ATOM 545 C C . GLY A 1 74 ? 18.5 -9.258 -6.652 1 81 74 GLY A C 1
ATOM 546 O O . GLY A 1 74 ? 18.375 -10.219 -5.891 1 81 74 GLY A O 1
ATOM 547 N N . LEU A 1 75 ? 19.156 -9.438 -7.758 1 77.56 75 LEU A N 1
ATOM 548 C CA . LEU A 1 75 ? 19.609 -10.742 -8.219 1 77.56 75 LEU A CA 1
ATOM 549 C C . LEU A 1 75 ? 20.984 -11.078 -7.656 1 77.56 75 LEU A C 1
ATOM 551 O O . LEU A 1 75 ? 21.344 -12.25 -7.543 1 77.56 75 LEU A O 1
ATOM 555 N N . ASP A 1 76 ? 21.703 -10.062 -7.184 1 90.62 76 ASP A N 1
ATOM 556 C CA . ASP A 1 76 ? 23.062 -10.266 -6.699 1 90.62 76 ASP A CA 1
ATOM 557 C C . ASP A 1 76 ? 23.234 -9.672 -5.305 1 90.62 76 ASP A C 1
ATOM 559 O O . ASP A 1 76 ? 23.562 -8.492 -5.16 1 90.62 76 ASP A O 1
ATOM 563 N N . MET A 1 77 ? 23.172 -10.547 -4.359 1 92.31 77 MET A N 1
ATOM 564 C CA . MET A 1 77 ? 23.234 -10.117 -2.965 1 92.31 77 MET A CA 1
ATOM 565 C C . MET A 1 77 ? 24.594 -9.508 -2.646 1 92.31 77 MET A C 1
ATOM 567 O O . MET A 1 77 ? 24.688 -8.508 -1.93 1 92.31 77 MET A O 1
ATOM 571 N N . GLN A 1 78 ? 25.641 -10.125 -3.137 1 93 78 GLN A N 1
ATOM 572 C CA . GLN A 1 78 ? 26.984 -9.641 -2.875 1 93 78 GLN A CA 1
ATOM 573 C C . GLN A 1 78 ? 27.156 -8.203 -3.361 1 93 78 GLN A C 1
ATOM 575 O O . GLN A 1 78 ? 27.656 -7.348 -2.625 1 93 78 GLN A O 1
ATOM 580 N N . SER A 1 79 ? 26.766 -7.969 -4.539 1 93.94 79 SER A N 1
ATOM 581 C CA . SER A 1 79 ? 26.859 -6.625 -5.102 1 93.94 79 SER A CA 1
ATOM 582 C C . SER A 1 79 ? 26.047 -5.621 -4.293 1 93.94 79 SER A C 1
ATOM 584 O O . SER A 1 79 ? 26.484 -4.488 -4.078 1 93.94 79 SER A O 1
ATOM 586 N N . SER A 1 80 ? 24.859 -6.039 -3.854 1 96.5 80 SER A N 1
ATOM 587 C CA . SER A 1 80 ? 24 -5.176 -3.045 1 96.5 80 SER A CA 1
ATOM 588 C C . SER A 1 80 ? 24.688 -4.805 -1.729 1 96.5 80 SER A C 1
ATOM 590 O O . SER A 1 80 ? 24.703 -3.633 -1.344 1 96.5 80 SER A O 1
ATOM 592 N N . LEU A 1 81 ? 25.328 -5.809 -1.136 1 96.56 81 LEU A N 1
ATOM 593 C CA . LEU A 1 81 ? 25.969 -5.59 0.157 1 96.56 81 LEU A CA 1
ATOM 594 C C . LEU A 1 81 ? 27.203 -4.711 0.01 1 96.56 81 LEU A C 1
ATOM 596 O O . LEU A 1 81 ? 27.422 -3.807 0.818 1 96.56 81 LEU A O 1
ATOM 600 N N . LEU A 1 82 ? 27.969 -4.949 -1.011 1 95.44 82 LEU A N 1
ATOM 601 C CA . LEU A 1 82 ? 29.172 -4.148 -1.253 1 95.44 82 LEU A CA 1
ATOM 602 C C . LEU A 1 82 ? 28.797 -2.703 -1.562 1 95.44 82 LEU A C 1
ATOM 604 O O . LEU A 1 82 ? 29.438 -1.773 -1.071 1 95.44 82 LEU A O 1
ATOM 608 N N . CYS A 1 83 ? 27.781 -2.564 -2.283 1 95.94 83 CYS A N 1
ATOM 609 C CA . CYS A 1 83 ? 27.281 -1.23 -2.598 1 95.94 83 CYS A CA 1
ATOM 610 C C . CYS A 1 83 ? 26.844 -0.503 -1.335 1 95.94 83 CYS A C 1
ATOM 612 O O . CYS A 1 83 ? 27.203 0.65 -1.112 1 95.94 83 CYS A O 1
ATOM 614 N N . THR A 1 84 ? 26.062 -1.176 -0.519 1 96.75 84 THR A N 1
ATOM 615 C CA . THR A 1 84 ? 25.547 -0.6 0.718 1 96.75 84 THR A CA 1
ATOM 616 C C . THR A 1 84 ? 26.703 -0.186 1.641 1 96.75 84 THR A C 1
ATOM 618 O O . THR A 1 84 ? 26.688 0.915 2.195 1 96.75 84 THR A O 1
ATOM 621 N N . LEU A 1 85 ? 27.656 -1.052 1.696 1 95.75 85 LEU A N 1
ATOM 622 C CA . LEU A 1 85 ? 28.828 -0.752 2.52 1 95.75 85 LEU A CA 1
ATOM 623 C C . LEU A 1 85 ? 29.562 0.482 1.999 1 95.75 85 LEU A C 1
ATOM 625 O O . LEU A 1 85 ? 29.953 1.347 2.781 1 95.75 85 LEU A O 1
ATOM 629 N N . ALA A 1 86 ? 29.75 0.513 0.729 1 94.69 86 ALA A N 1
ATOM 630 C CA . ALA A 1 86 ? 30.422 1.655 0.113 1 94.69 86 ALA A CA 1
ATOM 631 C C . ALA A 1 86 ? 29.672 2.951 0.394 1 94.69 86 ALA A C 1
ATOM 633 O O . ALA A 1 86 ? 30.281 3.977 0.705 1 94.69 86 ALA A O 1
ATOM 634 N N . LEU A 1 87 ? 28.406 2.934 0.325 1 95.94 87 LEU A N 1
ATOM 635 C CA . LEU A 1 87 ? 27.578 4.109 0.584 1 95.94 87 LEU A CA 1
ATOM 636 C C . LEU A 1 87 ? 27.719 4.562 2.033 1 95.94 87 LEU A C 1
ATOM 638 O O . LEU A 1 87 ? 27.781 5.762 2.309 1 95.94 87 LEU A O 1
ATOM 642 N N . LYS A 1 88 ? 27.719 3.611 2.912 1 94.81 88 LYS A N 1
ATOM 643 C CA . LYS A 1 88 ? 27.906 3.918 4.328 1 94.81 88 LYS A CA 1
ATOM 644 C C . LYS A 1 88 ? 29.25 4.609 4.555 1 94.81 88 LYS A C 1
ATOM 646 O O . LYS A 1 88 ? 29.328 5.605 5.273 1 94.81 88 LYS A O 1
ATOM 651 N N . ASN A 1 89 ? 30.219 4.125 3.928 1 92.75 89 ASN A N 1
ATOM 652 C CA . ASN A 1 89 ? 31.562 4.688 4.051 1 92.75 89 ASN A CA 1
ATOM 653 C C . ASN A 1 89 ? 31.625 6.109 3.5 1 92.75 89 ASN A C 1
ATOM 655 O O . ASN A 1 89 ? 32.406 6.93 3.977 1 92.75 89 ASN A O 1
ATOM 659 N N . LEU A 1 90 ? 30.828 6.332 2.553 1 92.88 90 LEU A N 1
ATOM 660 C CA . LEU A 1 90 ? 30.797 7.652 1.934 1 92.88 90 LEU A CA 1
ATOM 661 C C . LEU A 1 90 ? 29.875 8.594 2.705 1 92.88 90 LEU A C 1
ATOM 663 O O . LEU A 1 90 ? 29.609 9.719 2.266 1 92.88 90 LEU A O 1
ATOM 667 N N . ASP A 1 91 ? 29.234 8.156 3.775 1 92.25 91 ASP A N 1
ATOM 668 C CA . ASP A 1 91 ? 28.422 8.906 4.727 1 92.25 91 ASP A CA 1
ATOM 669 C C . ASP A 1 91 ? 27.125 9.383 4.082 1 92.25 91 ASP A C 1
ATOM 671 O O . ASP A 1 91 ? 26.688 10.516 4.312 1 92.25 91 ASP A O 1
ATOM 675 N N . VAL A 1 92 ? 26.656 8.555 3.166 1 93.69 92 VAL A N 1
ATOM 676 C CA . VAL A 1 92 ? 25.312 8.828 2.654 1 93.69 92 VAL A CA 1
ATOM 677 C C . VAL A 1 92 ? 24.297 8.797 3.801 1 93.69 92 VAL A C 1
ATOM 679 O O . VAL A 1 92 ? 24.281 7.852 4.59 1 93.69 92 VAL A O 1
ATOM 682 N N . GLN A 1 93 ? 23.5 9.758 3.898 1 91.12 93 GLN A N 1
ATOM 683 C CA . GLN A 1 93 ? 22.688 9.977 5.094 1 91.12 93 GLN A CA 1
ATOM 684 C C . GLN A 1 93 ? 21.516 9 5.156 1 91.12 93 GLN A C 1
ATOM 686 O O . GLN A 1 93 ? 21.234 8.43 6.211 1 91.12 93 GLN A O 1
ATOM 691 N N . THR A 1 94 ? 20.781 8.805 4.074 1 94.56 94 THR A N 1
ATOM 692 C CA . THR A 1 94 ? 19.609 7.949 4.086 1 94.56 94 THR A CA 1
ATOM 693 C C . THR A 1 94 ? 19.672 6.906 2.971 1 94.56 94 THR A C 1
ATOM 695 O O . THR A 1 94 ? 19.672 7.254 1.788 1 94.56 94 THR A O 1
ATOM 698 N N .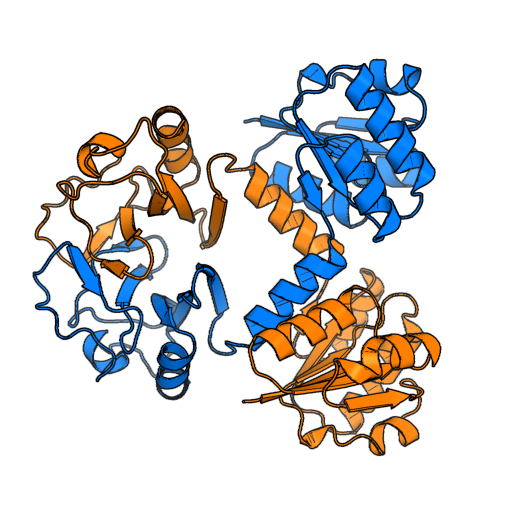 ILE A 1 95 ? 19.75 5.641 3.43 1 97.25 95 ILE A N 1
ATOM 699 C CA . ILE A 1 95 ? 19.891 4.531 2.49 1 97.25 95 ILE A CA 1
ATOM 700 C C . ILE A 1 95 ? 18.734 3.557 2.672 1 97.25 95 ILE A C 1
ATOM 702 O O . ILE A 1 95 ? 18.469 3.084 3.783 1 97.25 95 ILE A O 1
ATOM 706 N N . TRP A 1 96 ? 17.969 3.328 1.575 1 97.31 96 TRP A N 1
ATOM 707 C CA . TRP A 1 96 ? 16.984 2.264 1.515 1 97.31 96 TRP A CA 1
ATOM 708 C C . TRP A 1 96 ? 17.469 1.109 0.645 1 97.31 96 TRP A C 1
ATOM 710 O O . TRP A 1 96 ? 18.016 1.33 -0.435 1 97.31 96 TRP A O 1
ATOM 720 N N . VAL A 1 97 ? 17.25 -0.136 1.139 1 98.12 97 VAL A N 1
ATOM 721 C CA . VAL A 1 97 ? 17.812 -1.253 0.391 1 98.12 97 VAL A CA 1
ATOM 722 C C . VAL A 1 97 ? 16.766 -2.338 0.201 1 98.12 97 VAL A C 1
ATOM 724 O O . VAL A 1 97 ? 16.031 -2.67 1.135 1 98.12 97 VAL A O 1
ATOM 727 N N . LYS A 1 98 ? 16.719 -2.809 -1.019 1 97.31 98 LYS A N 1
ATOM 728 C CA . LYS A 1 98 ? 15.906 -3.984 -1.326 1 97.31 98 LYS A CA 1
ATOM 729 C C . LYS A 1 98 ? 16.594 -5.262 -0.838 1 97.31 98 LYS A C 1
ATOM 731 O O . LYS A 1 98 ? 17.75 -5.52 -1.172 1 97.31 98 LYS A O 1
ATOM 736 N N . ALA A 1 99 ? 15.93 -6.004 -0.046 1 96.06 99 ALA A N 1
ATOM 737 C CA . ALA A 1 99 ? 16.438 -7.301 0.388 1 96.06 99 ALA A CA 1
ATOM 738 C C . ALA A 1 99 ? 15.883 -8.43 -0.479 1 96.06 99 ALA A C 1
ATOM 740 O O . ALA A 1 99 ? 14.695 -8.438 -0.812 1 96.06 99 ALA A O 1
ATOM 741 N N . SER A 1 100 ? 16.719 -9.367 -0.789 1 90.88 100 SER A N 1
ATOM 742 C CA . SER A 1 100 ? 16.312 -10.453 -1.667 1 90.88 100 SER A CA 1
ATOM 743 C C . SER A 1 100 ? 15.875 -11.68 -0.866 1 90.88 100 SER A C 1
ATOM 745 O O . SER A 1 100 ? 15.125 -12.523 -1.365 1 90.88 100 SER A O 1
ATOM 747 N N . ASN A 1 101 ? 16.344 -11.852 0.291 1 90 101 ASN A N 1
ATOM 748 C CA . ASN A 1 101 ? 15.984 -12.969 1.163 1 90 101 ASN A CA 1
ATOM 749 C C . ASN A 1 101 ? 16.25 -12.641 2.629 1 90 101 ASN A C 1
ATOM 751 O O . ASN A 1 101 ? 16.656 -11.523 2.957 1 90 101 ASN A O 1
ATOM 755 N N . LYS A 1 102 ? 16.016 -13.625 3.461 1 90.75 102 LYS A N 1
ATOM 756 C CA . LYS A 1 102 ? 16.125 -13.406 4.902 1 90.75 102 LYS A CA 1
ATOM 757 C C . LYS A 1 102 ? 17.562 -13.148 5.32 1 90.75 102 LYS A C 1
ATOM 759 O O . LYS A 1 102 ? 17.828 -12.305 6.184 1 90.75 102 LYS A O 1
ATOM 764 N N . ALA A 1 103 ? 18.469 -13.867 4.723 1 94.06 103 ALA A N 1
ATOM 765 C CA . ALA A 1 103 ? 19.891 -13.664 5.031 1 94.06 103 ALA A CA 1
ATOM 766 C C . ALA A 1 103 ? 20.328 -12.25 4.664 1 94.06 103 ALA A C 1
ATOM 768 O O . ALA A 1 103 ? 21.031 -11.594 5.434 1 94.06 103 ALA A O 1
ATOM 769 N N . HIS A 1 104 ? 19.906 -11.797 3.535 1 95.69 104 HIS A N 1
ATOM 770 C CA . HIS A 1 104 ? 20.188 -10.438 3.086 1 95.69 104 HIS A CA 1
ATOM 771 C C . HIS A 1 104 ? 19.641 -9.414 4.07 1 95.69 104 HIS A C 1
ATOM 773 O O . HIS A 1 104 ? 20.344 -8.484 4.465 1 95.69 104 HIS A O 1
ATOM 779 N N . HIS A 1 105 ? 18.453 -9.586 4.543 1 95.75 105 HIS A N 1
ATOM 780 C CA . HIS A 1 105 ? 17.812 -8.703 5.508 1 95.75 105 HIS A CA 1
ATOM 781 C C . HIS A 1 105 ? 18.625 -8.602 6.793 1 95.75 105 HIS A C 1
ATOM 783 O O . HIS A 1 105 ? 18.828 -7.5 7.32 1 95.75 105 HIS A O 1
ATOM 789 N N . THR A 1 106 ? 19.031 -9.727 7.25 1 96.5 106 THR A N 1
ATOM 790 C CA . THR A 1 106 ? 19.75 -9.797 8.508 1 96.5 106 THR A CA 1
ATOM 791 C C . THR A 1 106 ? 21.047 -8.992 8.43 1 96.5 106 THR A C 1
ATOM 793 O O . THR A 1 106 ? 21.359 -8.203 9.328 1 96.5 106 THR A O 1
ATOM 796 N N . ILE A 1 107 ? 21.781 -9.148 7.391 1 96.81 107 ILE A N 1
ATOM 797 C CA . ILE A 1 107 ? 23.047 -8.445 7.223 1 96.81 107 ILE A CA 1
ATOM 798 C C . ILE A 1 107 ? 22.797 -6.945 7.094 1 96.81 107 ILE A C 1
ATOM 800 O O . ILE A 1 107 ? 23.484 -6.137 7.719 1 96.81 107 ILE A O 1
ATOM 804 N N . LEU A 1 108 ? 21.812 -6.594 6.301 1 96.88 108 LEU A N 1
ATOM 805 C CA . LEU A 1 108 ? 21.469 -5.191 6.09 1 96.88 108 LEU A CA 1
ATOM 806 C C . LEU A 1 108 ? 21.062 -4.527 7.406 1 96.88 108 LEU A C 1
ATOM 808 O O . LEU A 1 108 ? 21.391 -3.363 7.641 1 96.88 108 LEU A O 1
ATOM 812 N N . SER A 1 109 ? 20.312 -5.258 8.234 1 96.44 109 SER A N 1
ATOM 813 C CA . SER A 1 109 ? 19.891 -4.75 9.539 1 96.44 109 SER A CA 1
ATOM 814 C C . SER A 1 109 ? 21.094 -4.402 10.398 1 96.44 109 SER A C 1
ATOM 816 O O . SER A 1 109 ? 21.094 -3.377 11.086 1 96.44 109 SER A O 1
ATOM 818 N N . LYS A 1 110 ? 22.109 -5.164 10.312 1 96.12 110 LYS A N 1
ATOM 819 C CA . LYS A 1 110 ? 23.328 -4.934 11.086 1 96.12 110 LYS A CA 1
ATOM 820 C C . LYS A 1 110 ? 24.109 -3.748 10.531 1 96.12 110 LYS A C 1
ATOM 822 O O . LYS A 1 110 ? 24.797 -3.045 11.281 1 96.12 110 LYS A O 1
ATOM 827 N N . LEU A 1 111 ? 24.047 -3.551 9.25 1 95.69 111 LEU A N 1
ATOM 828 C CA . LEU A 1 111 ? 24.734 -2.428 8.617 1 95.69 111 LEU A CA 1
ATOM 829 C C . LEU A 1 111 ? 24.031 -1.11 8.953 1 95.69 111 LEU A C 1
ATOM 831 O O . LEU A 1 111 ? 24.609 -0.036 8.766 1 95.69 111 LEU A O 1
ATOM 835 N N . GLY A 1 112 ? 22.781 -1.171 9.398 1 95.19 112 GLY A N 1
ATOM 836 C CA . GLY A 1 112 ? 22.094 0.003 9.906 1 95.19 112 GLY A CA 1
ATOM 837 C C . GLY A 1 112 ? 21.547 0.895 8.812 1 95.19 112 GLY A C 1
ATOM 838 O O . GLY A 1 112 ? 21.641 2.121 8.898 1 95.19 112 GLY A O 1
ATOM 839 N N . VAL A 1 113 ? 21.016 0.319 7.77 1 96.12 113 VAL A N 1
ATOM 840 C CA . VAL A 1 113 ? 20.391 1.129 6.734 1 96.12 113 VAL A CA 1
ATOM 841 C C . VAL A 1 113 ? 19.062 1.672 7.246 1 96.12 113 VAL A C 1
ATOM 843 O O . VAL A 1 113 ? 18.484 1.131 8.195 1 96.12 113 VAL A O 1
ATOM 846 N N . ALA A 1 114 ? 18.625 2.756 6.668 1 93.12 114 ALA A N 1
ATOM 847 C CA . ALA A 1 114 ? 17.453 3.459 7.16 1 93.12 114 ALA A CA 1
ATOM 848 C C . ALA A 1 114 ? 16.188 2.621 6.961 1 93.12 114 ALA A C 1
ATOM 850 O O . ALA A 1 114 ? 15.281 2.646 7.793 1 93.12 114 ALA A O 1
ATOM 851 N N . ARG A 1 115 ? 16.094 1.853 5.852 1 94.12 115 ARG A N 1
ATOM 852 C CA . ARG A 1 115 ? 14.922 1.035 5.578 1 94.12 115 ARG A CA 1
ATOM 853 C C . ARG A 1 115 ? 15.273 -0.149 4.684 1 94.12 115 ARG A C 1
ATOM 855 O O . ARG A 1 115 ? 16.047 -0.008 3.732 1 94.12 115 ARG A O 1
ATOM 862 N N . ILE A 1 116 ? 14.727 -1.258 5.059 1 96.94 116 ILE A N 1
ATOM 863 C CA . ILE A 1 116 ? 14.859 -2.465 4.25 1 96.94 116 ILE A CA 1
ATOM 864 C C . ILE A 1 116 ? 13.516 -2.812 3.613 1 96.94 116 ILE A C 1
ATOM 866 O O . ILE A 1 116 ? 12.492 -2.848 4.297 1 96.94 116 ILE A O 1
ATOM 870 N N . ILE A 1 117 ? 13.492 -3.066 2.318 1 95.75 117 ILE A N 1
ATOM 871 C CA . ILE A 1 117 ? 12.266 -3.301 1.565 1 95.75 117 ILE A CA 1
ATOM 872 C C . ILE A 1 117 ? 12.242 -4.738 1.05 1 95.75 117 ILE A C 1
ATOM 874 O O . ILE A 1 117 ? 13.242 -5.23 0.524 1 95.75 117 ILE A O 1
ATOM 878 N N . HIS A 1 118 ? 11.18 -5.41 1.273 1 95.94 118 HIS A N 1
ATOM 879 C CA . HIS A 1 118 ? 10.93 -6.734 0.724 1 95.94 118 HIS A CA 1
ATOM 880 C C . HIS A 1 118 ? 9.766 -6.711 -0.262 1 95.94 118 HIS A C 1
ATOM 882 O O . HIS A 1 118 ? 8.641 -7.062 0.091 1 95.94 118 HIS A O 1
ATOM 888 N N . PRO A 1 119 ? 10.047 -6.441 -1.524 1 94.25 119 PRO A N 1
ATOM 889 C CA . PRO A 1 119 ? 8.961 -6.133 -2.457 1 94.25 119 PRO A CA 1
ATOM 890 C C . PRO A 1 119 ? 7.918 -7.25 -2.537 1 94.25 119 PRO A C 1
ATOM 892 O O . PRO A 1 119 ? 6.723 -6.996 -2.393 1 94.25 119 PRO A O 1
ATOM 895 N N . GLU A 1 120 ? 8.367 -8.477 -2.693 1 93.94 120 GLU A N 1
ATOM 896 C CA . GLU A 1 120 ? 7.445 -9.602 -2.84 1 93.94 120 GLU A CA 1
ATOM 897 C C . GLU A 1 120 ? 6.664 -9.844 -1.552 1 93.94 120 GLU A C 1
ATOM 899 O O . GLU A 1 120 ? 5.438 -9.984 -1.579 1 93.94 120 GLU A O 1
ATOM 904 N N . GLU A 1 121 ? 7.344 -9.852 -0.441 1 95.12 121 GLU A N 1
ATOM 905 C CA . GLU A 1 121 ? 6.703 -10.102 0.847 1 95.12 121 GLU A CA 1
ATOM 906 C C . GLU A 1 121 ? 5.738 -8.969 1.207 1 95.12 121 GLU A C 1
ATOM 908 O O . GLU A 1 121 ? 4.59 -9.227 1.58 1 95.12 121 GLU A O 1
ATOM 913 N N . ASP A 1 122 ? 6.199 -7.762 1.032 1 92.69 122 ASP A N 1
ATOM 914 C CA . ASP A 1 122 ? 5.383 -6.598 1.369 1 92.69 122 ASP A CA 1
ATOM 915 C C . ASP A 1 122 ? 4.129 -6.535 0.497 1 92.69 122 ASP A C 1
ATOM 917 O O . ASP A 1 122 ? 3.039 -6.238 0.99 1 92.69 122 ASP A O 1
ATOM 921 N N . MET A 1 123 ? 4.309 -6.793 -0.717 1 92.88 123 MET A N 1
ATOM 922 C CA . MET A 1 123 ? 3.168 -6.781 -1.628 1 92.88 123 MET A CA 1
ATOM 923 C C . MET A 1 123 ? 2.217 -7.934 -1.322 1 92.88 123 MET A C 1
ATOM 925 O O . MET A 1 123 ? 0.998 -7.781 -1.43 1 92.88 123 MET A O 1
ATOM 929 N N . GLY A 1 124 ? 2.734 -9.102 -0.973 1 95.19 124 GLY A N 1
ATOM 930 C CA . GLY A 1 124 ? 1.886 -10.211 -0.555 1 95.19 124 GLY A CA 1
ATOM 931 C C . GLY A 1 124 ? 0.975 -9.859 0.606 1 95.19 124 GLY A C 1
ATOM 932 O O . GLY A 1 124 ? -0.215 -10.18 0.589 1 95.19 124 GLY A O 1
ATOM 933 N N . ILE A 1 125 ? 1.555 -9.188 1.559 1 91.44 125 ILE A N 1
ATOM 934 C CA . ILE A 1 125 ? 0.793 -8.734 2.717 1 91.44 125 ILE A CA 1
ATOM 935 C C . ILE A 1 125 ? -0.314 -7.785 2.266 1 91.44 125 ILE A C 1
ATOM 937 O O . ILE A 1 125 ? -1.469 -7.93 2.672 1 91.44 125 ILE A O 1
ATOM 941 N N . ARG A 1 126 ? 0.019 -6.91 1.399 1 86.56 126 ARG A N 1
ATOM 942 C CA . ARG A 1 126 ? -0.95 -5.93 0.918 1 86.56 126 ARG A CA 1
ATOM 943 C C . ARG A 1 126 ? -2.066 -6.605 0.128 1 86.56 126 ARG A C 1
ATOM 945 O O . ARG A 1 126 ? -3.238 -6.25 0.27 1 86.56 126 ARG A O 1
ATOM 952 N N . VAL A 1 127 ? -1.703 -7.5 -0.697 1 91.75 127 VAL A N 1
ATOM 953 C CA . VAL A 1 127 ? -2.676 -8.242 -1.494 1 91.75 127 VAL A CA 1
ATOM 954 C C . VAL A 1 127 ? -3.637 -8.992 -0.573 1 91.75 127 VAL A C 1
ATOM 956 O O . VAL A 1 127 ? -4.855 -8.93 -0.755 1 91.75 127 VAL A O 1
ATOM 959 N N . ALA A 1 128 ? -3.113 -9.68 0.445 1 92.81 128 ALA A N 1
ATOM 960 C CA . ALA A 1 128 ? -3.941 -10.398 1.411 1 92.81 128 ALA A CA 1
ATOM 961 C C . ALA A 1 128 ? -4.91 -9.453 2.111 1 92.81 128 ALA A C 1
ATOM 963 O O . ALA A 1 128 ? -6.09 -9.773 2.277 1 92.81 128 ALA A O 1
ATOM 964 N N . GLN A 1 129 ? -4.398 -8.305 2.447 1 84.19 129 GLN A N 1
ATOM 965 C CA . GLN A 1 129 ? -5.223 -7.309 3.127 1 84.19 129 GLN A CA 1
ATOM 966 C C . GLN A 1 129 ? -6.344 -6.809 2.219 1 84.19 129 GLN A C 1
ATOM 968 O O . GLN A 1 129 ? -7.465 -6.582 2.678 1 84.19 129 GLN A O 1
ATOM 973 N N . SER A 1 130 ? -6.016 -6.684 0.972 1 84.44 130 SER A N 1
ATOM 974 C CA . SER A 1 130 ? -7.031 -6.234 0.024 1 84.44 130 SER A CA 1
ATOM 975 C C . SER A 1 130 ? -8.117 -7.293 -0.165 1 84.44 130 SER A C 1
ATOM 977 O O . SER A 1 130 ? -9.281 -6.961 -0.375 1 84.44 130 SER A O 1
ATOM 979 N N . LEU A 1 131 ? -7.75 -8.516 -0.084 1 88.06 131 LEU A N 1
ATOM 980 C CA . LEU A 1 131 ? -8.68 -9.633 -0.232 1 88.06 131 LEU A CA 1
ATOM 981 C C . LEU A 1 131 ? -9.586 -9.75 0.99 1 88.06 131 LEU A C 1
ATOM 983 O O . LEU A 1 131 ? -10.688 -10.305 0.904 1 88.06 131 LEU A O 1
ATOM 987 N N . ASN A 1 132 ? -9.062 -9.328 2.014 1 80.69 132 ASN A N 1
ATOM 988 C CA . ASN A 1 132 ? -9.82 -9.367 3.258 1 80.69 132 ASN A CA 1
ATOM 989 C C . ASN A 1 132 ? -11.016 -8.422 3.215 1 80.69 132 ASN A C 1
ATOM 991 O O . ASN A 1 132 ? -11.977 -8.586 3.969 1 80.69 132 ASN A O 1
ATOM 995 N N . TYR A 1 133 ? -10.977 -7.395 2.25 1 72.75 133 TYR A N 1
ATOM 996 C CA . TYR A 1 133 ? -12.062 -6.434 2.117 1 72.75 133 TYR A CA 1
ATOM 997 C C . TYR A 1 133 ? -12.445 -6.238 0.654 1 72.75 133 TYR A C 1
ATOM 999 O O . TYR A 1 133 ? -12.211 -5.176 0.079 1 72.75 133 TYR A O 1
ATOM 1007 N N . PRO A 1 134 ? -13.07 -7.203 0.065 1 66.25 134 PRO A N 1
ATOM 1008 C CA . PRO A 1 134 ? -13.336 -7.188 -1.376 1 66.25 134 PRO A CA 1
ATOM 1009 C C . PRO A 1 134 ? -14.086 -5.938 -1.825 1 66.25 134 PRO A C 1
ATOM 1011 O O . PRO A 1 134 ? -13.969 -5.523 -2.982 1 66.25 134 PRO A O 1
ATOM 1014 N N . MET A 1 135 ? -14.898 -5.391 -0.975 1 63.97 135 MET A N 1
ATOM 1015 C CA . MET A 1 135 ? -15.711 -4.254 -1.387 1 63.97 135 MET A CA 1
ATOM 1016 C C . MET A 1 135 ? -14.922 -2.951 -1.284 1 63.97 135 MET A C 1
ATOM 1018 O O . MET A 1 135 ? -15.422 -1.888 -1.66 1 63.97 135 MET A O 1
ATOM 1022 N N . VAL A 1 136 ? -13.758 -3.168 -0.852 1 68.62 136 VAL A N 1
ATOM 1023 C CA . VAL A 1 136 ? -12.969 -1.973 -0.59 1 68.62 136 VAL A CA 1
ATOM 1024 C C . VAL A 1 136 ? -11.969 -1.756 -1.726 1 68.62 136 VAL A C 1
ATOM 1026 O O . VAL A 1 136 ? -11.242 -2.678 -2.105 1 68.62 136 VAL A O 1
ATOM 1029 N N . ASN A 1 137 ? -12.07 -0.66 -2.496 1 67.19 137 ASN A N 1
ATOM 1030 C CA . ASN A 1 137 ? -11.203 -0.298 -3.615 1 67.19 137 ASN A CA 1
ATOM 1031 C C . ASN A 1 137 ? -9.789 0.041 -3.145 1 67.19 137 ASN A C 1
ATOM 1033 O O . ASN A 1 137 ? -8.82 -0.218 -3.855 1 67.19 137 ASN A O 1
ATOM 1037 N N . ASN A 1 138 ? -9.75 0.659 -1.973 1 79.19 138 ASN A N 1
ATOM 1038 C CA . ASN A 1 138 ? -8.516 1.137 -1.366 1 79.19 138 ASN A CA 1
ATOM 1039 C C . ASN A 1 138 ? -8.625 1.201 0.155 1 79.19 138 ASN A C 1
ATOM 1041 O O . ASN A 1 138 ? -9.719 1.353 0.696 1 79.19 138 ASN A O 1
ATOM 1045 N N . PHE A 1 139 ? -7.535 0.957 0.77 1 85.31 139 PHE A N 1
ATOM 1046 C CA . PHE A 1 139 ? -7.633 0.967 2.225 1 85.31 139 PHE A CA 1
ATOM 1047 C C . PHE A 1 139 ? -6.309 1.388 2.852 1 85.31 139 PHE A C 1
ATOM 1049 O O . PHE A 1 139 ? -5.27 1.382 2.186 1 85.31 139 PHE A O 1
ATOM 1056 N N . LEU A 1 140 ? -6.414 1.781 4.012 1 87.75 140 LEU A N 1
ATOM 1057 C CA . LEU A 1 140 ? -5.293 2.102 4.887 1 87.75 140 LEU A CA 1
ATOM 1058 C C . LEU A 1 140 ? -5.449 1.424 6.242 1 87.75 140 LEU A C 1
ATOM 1060 O O . LEU A 1 140 ? -6.398 1.711 6.98 1 87.75 140 LEU A O 1
ATOM 1064 N N . ALA A 1 141 ? -4.547 0.453 6.539 1 84.12 141 ALA A N 1
ATOM 1065 C CA . ALA A 1 141 ? -4.531 -0.133 7.875 1 84.12 141 ALA A CA 1
ATOM 1066 C C . ALA A 1 141 ? -3.986 0.855 8.906 1 84.12 141 ALA A C 1
ATOM 1068 O O . ALA A 1 141 ? -2.895 1.402 8.727 1 84.12 141 ALA A O 1
ATOM 1069 N N . ILE A 1 142 ? -4.77 1.079 9.977 1 87.69 142 ILE A N 1
ATOM 1070 C CA . ILE A 1 142 ? -4.34 2.143 10.875 1 87.69 142 ILE A CA 1
ATOM 1071 C C . ILE A 1 142 ? -4.055 1.561 12.266 1 87.69 142 ILE A C 1
ATOM 1073 O O . ILE A 1 142 ? -4.008 2.293 13.25 1 87.69 142 ILE A O 1
ATOM 1077 N N . GLY A 1 143 ? -3.914 0.228 12.328 1 81.38 143 GLY A N 1
ATOM 1078 C CA . GLY A 1 143 ? -3.545 -0.43 13.57 1 81.38 143 GLY A CA 1
ATOM 1079 C C . GLY A 1 143 ? -4.742 -0.876 14.391 1 81.38 143 GLY A C 1
ATOM 1080 O O . GLY A 1 143 ? -5.852 -0.368 14.211 1 81.38 143 GLY A O 1
ATOM 1081 N N . ASN A 1 144 ? -4.496 -1.87 15.281 1 82.12 144 ASN A N 1
ATOM 1082 C CA . ASN A 1 144 ? -5.48 -2.393 16.219 1 82.12 144 ASN A CA 1
ATOM 1083 C C . ASN A 1 144 ? -6.715 -2.928 15.5 1 82.12 144 ASN A C 1
ATOM 1085 O O . ASN A 1 144 ? -7.84 -2.75 15.977 1 82.12 144 ASN A O 1
ATOM 1089 N N . GLY A 1 145 ? -6.566 -3.34 14.32 1 77.75 145 GLY A N 1
ATOM 1090 C CA . GLY A 1 145 ? -7.648 -3.947 13.562 1 77.75 145 GLY A CA 1
ATOM 1091 C C . GLY A 1 145 ? -8.555 -2.932 12.898 1 77.75 145 GLY A C 1
ATOM 1092 O O . GLY A 1 145 ? -9.641 -3.275 12.422 1 77.75 145 GLY A O 1
ATOM 1093 N N . LEU A 1 146 ? -8.125 -1.716 12.852 1 85.75 146 LEU A N 1
ATOM 1094 C CA . LEU A 1 146 ? -8.93 -0.661 12.25 1 85.75 146 LEU A CA 1
ATOM 1095 C C . LEU A 1 146 ? -8.406 -0.29 10.867 1 85.75 146 LEU A C 1
ATOM 1097 O O . LEU A 1 146 ? -7.207 -0.406 10.602 1 85.75 146 LEU A O 1
ATOM 1101 N N . TYR A 1 147 ? -9.312 0.188 10.055 1 87.06 147 TYR A N 1
ATOM 1102 C CA . TYR A 1 147 ? -8.992 0.534 8.672 1 87.06 147 TYR A CA 1
ATOM 1103 C C . TYR A 1 147 ? -9.719 1.8 8.242 1 87.06 147 TYR A C 1
ATOM 1105 O O . TYR A 1 147 ? -10.828 2.072 8.711 1 87.06 147 TYR A O 1
ATOM 1113 N N . ILE A 1 148 ? -9.062 2.543 7.426 1 91.31 148 ILE A N 1
ATOM 1114 C CA . ILE A 1 148 ? -9.75 3.51 6.578 1 91.31 148 ILE A CA 1
ATOM 1115 C C . ILE A 1 148 ? -9.984 2.904 5.195 1 91.31 148 ILE A C 1
ATOM 1117 O O . ILE A 1 148 ? -9.055 2.393 4.566 1 91.31 148 ILE A O 1
ATOM 1121 N N . VAL A 1 149 ? -11.203 2.943 4.727 1 90.56 149 VAL A N 1
ATOM 1122 C CA . VAL A 1 149 ? -11.508 2.293 3.455 1 90.56 149 VAL A CA 1
ATOM 1123 C C . VAL A 1 149 ? -12.18 3.289 2.514 1 90.56 149 VAL A C 1
ATOM 1125 O O . VAL A 1 149 ? -12.867 4.211 2.963 1 90.56 149 VAL A O 1
ATOM 1128 N N . GLU A 1 150 ? -11.891 3.109 1.288 1 92.38 150 GLU A N 1
ATOM 1129 C CA . GLU A 1 150 ? -12.555 3.857 0.223 1 92.38 150 GLU A CA 1
ATOM 1130 C C . GLU A 1 150 ? -13.664 3.033 -0.42 1 92.38 150 GLU A C 1
ATOM 1132 O O . GLU A 1 150 ? -13.43 1.927 -0.905 1 92.38 150 GLU A O 1
ATOM 1137 N N . ILE A 1 151 ? -14.883 3.578 -0.435 1 90.62 151 ILE A N 1
ATOM 1138 C CA . ILE A 1 151 ? -16.031 2.928 -1.059 1 90.62 151 ILE A CA 1
ATOM 1139 C C . ILE A 1 151 ? -16.531 3.777 -2.225 1 90.62 151 ILE A C 1
ATOM 1141 O O . ILE A 1 151 ? -16.922 4.934 -2.039 1 90.62 151 ILE A O 1
ATOM 1145 N N . HIS A 1 152 ? -16.578 3.191 -3.377 1 90.88 152 HIS A N 1
ATOM 1146 C CA . HIS A 1 152 ? -17.141 3.879 -4.535 1 90.88 152 HIS A CA 1
ATOM 1147 C C . HIS A 1 152 ? -18.641 3.686 -4.621 1 90.88 152 HIS A C 1
ATOM 1149 O O . HIS A 1 152 ? -19.141 2.555 -4.59 1 90.88 152 HIS A O 1
ATOM 1155 N N . ILE A 1 153 ? -19.328 4.758 -4.75 1 93.31 153 ILE A N 1
ATOM 1156 C CA . ILE A 1 153 ? -20.781 4.723 -4.773 1 93.31 153 ILE A CA 1
ATOM 1157 C C . ILE A 1 153 ? -21.266 4.348 -6.168 1 93.31 153 ILE A C 1
ATOM 1159 O O . ILE A 1 153 ? -21.031 5.074 -7.133 1 93.31 153 ILE A O 1
ATOM 1163 N N . LYS A 1 154 ? -21.906 3.24 -6.211 1 91.81 154 LYS A N 1
ATOM 1164 C CA . LYS A 1 154 ? -22.438 2.74 -7.469 1 91.81 154 LYS A CA 1
ATOM 1165 C C . LYS A 1 154 ? -23.812 3.336 -7.754 1 91.81 154 LYS A C 1
ATOM 1167 O O . LYS A 1 154 ? -24.406 4 -6.895 1 91.81 154 LYS A O 1
ATOM 1172 N N . ALA A 1 155 ? -24.312 3.004 -8.938 1 94.06 155 ALA A N 1
ATOM 1173 C CA . ALA A 1 155 ? -25.547 3.609 -9.438 1 94.06 155 ALA A CA 1
ATOM 1174 C C . ALA A 1 155 ? -26.734 3.26 -8.555 1 94.06 155 ALA A C 1
ATOM 1176 O O . ALA A 1 155 ? -27.625 4.086 -8.336 1 94.06 155 ALA A O 1
ATOM 1177 N N . HIS A 1 156 ? -26.812 2.105 -7.941 1 93 156 HIS A N 1
ATOM 1178 C CA . HIS A 1 156 ? -27.953 1.673 -7.148 1 93 156 HIS A CA 1
ATOM 1179 C C . HIS A 1 156 ? -28 2.385 -5.801 1 93 156 HIS A C 1
ATOM 1181 O O . HIS A 1 156 ? -29 2.334 -5.098 1 93 156 HIS A O 1
ATOM 1187 N N . LEU A 1 157 ? -26.953 3.076 -5.48 1 93.69 157 LEU A N 1
ATOM 1188 C CA . LEU A 1 157 ? -26.891 3.809 -4.219 1 93.69 157 LEU A CA 1
ATOM 1189 C C . LEU A 1 157 ? -27.016 5.309 -4.457 1 93.69 157 LEU A C 1
ATOM 1191 O O . LEU A 1 157 ? -26.812 6.105 -3.537 1 93.69 157 LEU A O 1
ATOM 1195 N N . ASN A 1 158 ? -27.312 5.629 -5.668 1 96.06 158 ASN A N 1
ATOM 1196 C CA . ASN A 1 158 ? -27.453 7.039 -6.012 1 96.06 158 ASN A CA 1
ATOM 1197 C C . ASN A 1 158 ? -28.531 7.711 -5.164 1 96.06 158 ASN A C 1
ATOM 1199 O O . ASN A 1 158 ? -29.641 7.18 -5.02 1 96.06 158 ASN A O 1
ATOM 1203 N N . GLN A 1 159 ? -28.172 8.891 -4.504 1 95.94 159 GLN A N 1
ATOM 1204 C CA . GLN A 1 159 ? -29.078 9.727 -3.717 1 95.94 159 GLN A CA 1
ATOM 1205 C C . GLN A 1 159 ? -29.438 9.055 -2.396 1 95.94 159 GLN A C 1
ATOM 1207 O O . GLN A 1 159 ? -30.469 9.375 -1.79 1 95.94 159 GLN A O 1
ATOM 1212 N N . THR A 1 160 ? -28.672 8.172 -1.966 1 94.75 160 THR A N 1
ATOM 1213 C CA . THR A 1 160 ? -28.797 7.609 -0.626 1 94.75 160 THR A CA 1
ATOM 1214 C C . THR A 1 160 ? -28.047 8.469 0.391 1 94.75 160 THR A C 1
ATOM 1216 O O . THR A 1 160 ? -27.016 9.062 0.07 1 94.75 160 THR A O 1
ATOM 1219 N N . THR A 1 161 ? -28.625 8.516 1.557 1 93.94 161 THR A N 1
ATOM 1220 C CA . THR A 1 161 ? -27.922 9.273 2.59 1 93.94 161 THR A CA 1
ATOM 1221 C C . THR A 1 161 ? -26.922 8.391 3.32 1 93.94 161 THR A C 1
ATOM 1223 O O . THR A 1 161 ? -27.062 7.164 3.338 1 93.94 161 THR A O 1
ATOM 1226 N N . VAL A 1 162 ? -25.922 9.031 3.908 1 92.5 162 VAL A N 1
ATOM 1227 C CA . VAL A 1 162 ? -24.906 8.305 4.664 1 92.5 162 VAL A CA 1
ATOM 1228 C C . VAL A 1 162 ? -25.562 7.547 5.82 1 92.5 162 VAL A C 1
ATOM 1230 O O . VAL A 1 162 ? -25.219 6.395 6.086 1 92.5 162 VAL A O 1
ATOM 1233 N N . GLY A 1 163 ? -26.469 8.234 6.484 1 89.62 163 GLY A N 1
ATOM 1234 C CA . GLY A 1 163 ? -27.188 7.586 7.582 1 89.62 163 GLY A CA 1
ATOM 1235 C C . GLY A 1 163 ? -27.891 6.316 7.16 1 89.62 163 GLY A C 1
ATOM 1236 O O . GLY A 1 163 ? -27.859 5.309 7.875 1 89.62 163 GLY A O 1
ATOM 1237 N N . LEU A 1 164 ? -28.562 6.336 6.098 1 90 164 LEU A N 1
ATOM 1238 C CA . LEU A 1 164 ? -29.281 5.176 5.578 1 90 164 LEU A CA 1
ATOM 1239 C C . LEU A 1 164 ? -28.312 4.066 5.188 1 90 164 LEU A C 1
ATOM 1241 O O . LEU A 1 164 ? -28.562 2.891 5.461 1 90 164 LEU A O 1
ATOM 1245 N N . LEU A 1 165 ? -27.25 4.434 4.555 1 90.31 165 LEU A N 1
ATOM 1246 C CA . LEU A 1 165 ? -26.266 3.455 4.113 1 90.31 165 LEU A CA 1
ATOM 1247 C C . LEU A 1 165 ? -25.641 2.738 5.309 1 90.31 165 LEU A C 1
ATOM 1249 O O . LEU A 1 165 ? -25.516 1.511 5.301 1 90.31 165 LEU A O 1
ATOM 1253 N N . LEU A 1 166 ? -25.312 3.459 6.324 1 88.69 166 LEU A N 1
ATOM 1254 C CA . LEU A 1 166 ? -24.609 2.885 7.469 1 88.69 166 LEU A CA 1
ATOM 1255 C C . LEU A 1 166 ? -25.594 2.229 8.438 1 88.69 166 LEU A C 1
ATOM 1257 O O . LEU A 1 166 ? -25.219 1.328 9.188 1 88.69 166 LEU A O 1
ATOM 1261 N N . GLY A 1 167 ? -26.781 2.711 8.414 1 81.81 167 GLY A N 1
ATOM 1262 C CA . GLY A 1 167 ? -27.797 2.1 9.25 1 81.81 167 GLY A CA 1
ATOM 1263 C C . GLY A 1 167 ? -27.438 2.078 10.719 1 81.81 167 GLY A C 1
ATOM 1264 O O . GLY A 1 167 ? -27.094 3.111 11.289 1 81.81 167 GLY A O 1
ATOM 1265 N N . SER A 1 168 ? -27.453 0.884 11.312 1 75.31 168 SER A N 1
ATOM 1266 C CA . SER A 1 168 ? -27.188 0.68 12.734 1 75.31 168 SER A CA 1
ATOM 1267 C C . SER A 1 168 ? -25.719 0.857 13.062 1 75.31 168 SER A C 1
ATOM 1269 O O . SER A 1 168 ? -25.344 0.985 14.234 1 75.31 168 SER A O 1
ATOM 1271 N N . LEU A 1 169 ? -24.984 0.839 12.016 1 75.5 169 LEU A N 1
ATOM 1272 C CA . LEU A 1 169 ? -23.547 0.955 12.234 1 75.5 169 LEU A CA 1
ATOM 1273 C C . LEU A 1 169 ? -23.141 2.412 12.422 1 75.5 169 LEU A C 1
ATOM 1275 O O . LEU A 1 169 ? -22 2.701 12.805 1 75.5 169 LEU A O 1
ATOM 1279 N N . HIS A 1 170 ? -24.141 3.242 12.133 1 71.94 170 HIS A N 1
ATOM 1280 C CA . HIS A 1 170 ? -23.859 4.668 12.242 1 71.94 170 HIS A CA 1
ATOM 1281 C C . HIS A 1 170 ? -23.828 5.109 13.703 1 71.94 170 HIS A C 1
ATOM 1283 O O . HIS A 1 170 ? -24.641 4.652 14.508 1 71.94 170 HIS A O 1
ATOM 1289 N N . ASP A 1 171 ? -22.781 5.75 14.055 1 61.69 171 ASP A N 1
ATOM 1290 C CA . ASP A 1 171 ? -22.75 6.32 15.398 1 61.69 171 ASP A CA 1
ATOM 1291 C C . ASP A 1 171 ? -23.828 7.395 15.555 1 61.69 171 ASP A C 1
ATOM 1293 O O . ASP A 1 171 ? -24 8.234 14.672 1 61.69 171 ASP A O 1
AT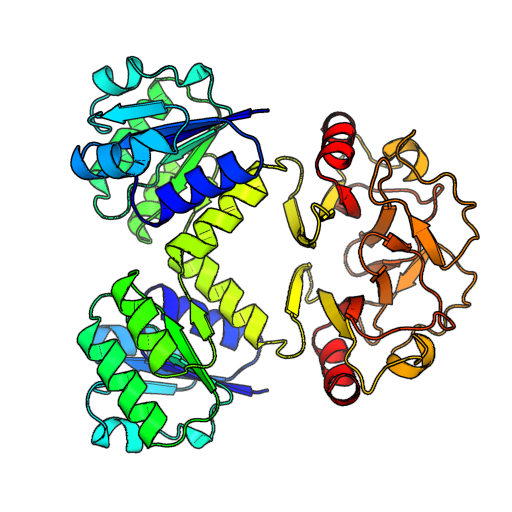OM 1297 N N . ASN A 1 172 ? -24.922 6.988 16.188 1 55.91 172 ASN A N 1
ATOM 1298 C CA . ASN A 1 172 ? -26.016 7.918 16.438 1 55.91 172 ASN A CA 1
ATOM 1299 C C . ASN A 1 172 ? -25.516 9.25 16.984 1 55.91 172 ASN A C 1
ATOM 1301 O O . ASN A 1 172 ? -26.281 10.016 17.578 1 55.91 172 ASN A O 1
ATOM 1305 N N . ALA A 1 173 ? -24.219 9.445 17.016 1 54.31 173 ALA A N 1
ATOM 1306 C CA . ALA A 1 173 ? -23.859 10.75 17.562 1 54.31 173 ALA A CA 1
ATOM 1307 C C . ALA A 1 173 ? -24.531 11.875 16.781 1 54.31 173 ALA A C 1
ATOM 1309 O O . ALA A 1 173 ? -24.75 11.742 15.57 1 54.31 173 ALA A O 1
ATOM 1310 N N . SER A 1 174 ? -25.141 12.766 17.547 1 53.88 174 SER A N 1
ATOM 1311 C CA . SER A 1 174 ? -25.812 13.914 16.953 1 53.88 174 SER A CA 1
ATOM 1312 C C . SER A 1 174 ? -24.953 14.555 15.867 1 53.88 174 SER A C 1
ATOM 1314 O O . SER A 1 174 ? -23.719 14.57 15.969 1 53.88 174 SER A O 1
ATOM 1316 N N . ASN A 1 175 ? -25.484 14.758 14.664 1 55.94 175 ASN A N 1
ATOM 1317 C CA . ASN A 1 175 ? -24.922 15.352 13.453 1 55.94 175 ASN A CA 1
ATOM 1318 C C . ASN A 1 175 ? -24.094 16.594 13.773 1 55.94 175 ASN A C 1
ATOM 1320 O O . ASN A 1 175 ? -23.203 16.969 13.016 1 55.94 175 ASN A O 1
ATOM 1324 N N . GLU A 1 176 ? -24.281 17.109 15 1 60.84 176 GLU A N 1
ATOM 1325 C CA . GLU A 1 176 ? -23.703 18.406 15.297 1 60.84 176 GLU A CA 1
ATOM 1326 C C . GLU A 1 176 ? -22.5 18.281 16.219 1 60.84 176 GLU A C 1
ATOM 1328 O O . GLU A 1 176 ? -21.797 19.266 16.484 1 60.84 176 GLU A O 1
ATOM 1333 N N . GLN A 1 177 ? -22.266 17.078 16.516 1 70.44 177 GLN A N 1
ATOM 1334 C CA . GLN A 1 177 ? -21.219 16.938 17.531 1 70.44 177 GLN A CA 1
ATOM 1335 C C . GLN A 1 177 ? -19.844 16.781 16.875 1 70.44 177 GLN A C 1
ATOM 1337 O O . GLN A 1 177 ? -19.703 16.078 15.875 1 70.44 177 GLN A O 1
ATOM 1342 N N . THR A 1 178 ? -18.969 17.625 17.391 1 75.81 178 THR A N 1
ATOM 1343 C CA . THR A 1 178 ? -17.578 17.484 17 1 75.81 178 THR A CA 1
ATOM 1344 C C . THR A 1 178 ? -16.828 16.609 17.984 1 75.81 178 THR A C 1
ATOM 1346 O O . THR A 1 178 ? -17.328 16.328 19.078 1 75.81 178 THR A O 1
ATOM 1349 N N . ASN A 1 179 ? -15.719 16.062 17.547 1 82.44 179 ASN A N 1
ATOM 1350 C CA . ASN A 1 179 ? -14.844 15.234 18.359 1 82.44 179 ASN A CA 1
ATOM 1351 C C . ASN A 1 179 ? -15.57 14.008 18.891 1 82.44 179 ASN A C 1
ATOM 1353 O O . ASN A 1 179 ? -15.523 13.734 20.094 1 82.44 179 ASN A O 1
ATOM 1357 N N . VAL A 1 180 ? -16.219 13.438 18.047 1 78.81 180 VAL A N 1
ATOM 1358 C CA . VAL A 1 180 ? -17.047 12.289 18.406 1 78.81 180 VAL A CA 1
ATOM 1359 C C . VAL A 1 180 ? -16.156 11.086 18.734 1 78.81 180 VAL A C 1
ATOM 1361 O O . VAL A 1 180 ? -15.289 10.727 17.938 1 78.81 180 VAL A O 1
ATOM 1364 N N . VAL A 1 181 ? -16.422 10.586 19.906 1 81.31 181 VAL A N 1
ATOM 1365 C CA . VAL A 1 181 ? -15.656 9.422 20.359 1 81.31 181 VAL A CA 1
ATOM 1366 C C . VAL A 1 181 ? -16.297 8.141 19.828 1 81.31 181 VAL A C 1
ATOM 1368 O O . VAL A 1 181 ? -17.516 7.961 19.938 1 81.31 181 VAL A O 1
ATOM 1371 N N . ARG A 1 182 ? -15.469 7.445 19.172 1 74.31 182 ARG A N 1
ATOM 1372 C CA . ARG A 1 182 ? -15.984 6.188 18.641 1 74.31 182 ARG A CA 1
ATOM 1373 C C . ARG A 1 182 ? -15.227 5 19.219 1 74.31 182 ARG A C 1
ATOM 1375 O O . ARG A 1 182 ? -14 5.051 19.375 1 74.31 182 ARG A O 1
ATOM 1382 N N . ASN A 1 183 ? -16.141 4.133 19.688 1 66.38 183 ASN A N 1
ATOM 1383 C CA . ASN A 1 183 ? -15.57 2.857 20.094 1 66.38 183 ASN A CA 1
ATOM 1384 C C . ASN A 1 183 ? -15.164 2.006 18.906 1 66.38 183 ASN A C 1
ATOM 1386 O O . ASN A 1 183 ? -15.898 1.913 17.922 1 66.38 183 ASN A O 1
ATOM 1390 N N . PRO A 1 184 ? -13.891 1.578 18.891 1 61.16 184 PRO A N 1
ATOM 1391 C CA . PRO A 1 184 ? -13.398 0.76 17.781 1 61.16 184 PRO A CA 1
ATOM 1392 C C . PRO A 1 184 ? -14.328 -0.407 17.453 1 61.16 184 PRO A C 1
ATOM 1394 O O . PRO A 1 184 ? -14.266 -0.955 16.344 1 61.16 184 PRO A O 1
ATOM 1397 N N . LYS A 1 185 ? -15.164 -0.716 18.531 1 64.38 185 LYS A N 1
ATOM 1398 C CA . LYS A 1 185 ? -16.031 -1.872 18.312 1 64.38 185 LYS A CA 1
ATOM 1399 C C . LYS A 1 185 ? -17.453 -1.438 17.984 1 64.38 185 LYS A C 1
ATOM 1401 O O . LYS A 1 185 ? -18.016 -0.555 18.641 1 64.38 185 LYS A O 1
ATOM 1406 N N . GLY A 1 186 ? -17.844 -1.821 16.781 1 65.88 186 GLY A N 1
ATOM 1407 C CA . GLY A 1 186 ? -19.266 -1.876 16.516 1 65.88 186 GLY A CA 1
ATOM 1408 C C . GLY A 1 186 ? -19.75 -0.725 15.656 1 65.88 186 GLY A C 1
ATOM 1409 O O . GLY A 1 186 ? -20.906 -0.724 15.203 1 65.88 186 GLY A O 1
ATOM 1410 N N . LYS A 1 187 ? -18.875 0.292 15.523 1 78.25 187 LYS A N 1
ATOM 1411 C CA . LYS A 1 187 ? -19.422 1.382 14.727 1 78.25 187 LYS A CA 1
ATOM 1412 C C . LYS A 1 187 ? -18.453 1.804 13.625 1 78.25 187 LYS A C 1
ATOM 1414 O O . LYS A 1 187 ? -17.25 1.571 13.742 1 78.25 187 LYS A O 1
ATOM 1419 N N . VAL A 1 188 ? -19.016 2.232 12.578 1 87.56 188 VAL A N 1
ATOM 1420 C CA . VAL A 1 188 ? -18.266 2.754 11.445 1 87.56 188 VAL A CA 1
ATOM 1421 C C . VAL A 1 188 ? -18.406 4.273 11.383 1 87.56 188 VAL A C 1
ATOM 1423 O O . VAL A 1 188 ? -19.5 4.809 11.578 1 87.56 188 VAL A O 1
ATOM 1426 N N . ALA A 1 189 ? -17.328 4.969 11.266 1 87.88 189 ALA A N 1
ATOM 1427 C CA . ALA A 1 189 ? -17.344 6.426 11.219 1 87.88 189 ALA A CA 1
ATOM 1428 C C . ALA A 1 189 ? -17.156 6.926 9.789 1 87.88 189 ALA A C 1
ATOM 1430 O O . ALA A 1 189 ? -16.188 6.555 9.117 1 87.88 189 ALA A O 1
ATOM 1431 N N . PRO A 1 190 ? -18.141 7.727 9.32 1 90.81 190 PRO A N 1
ATOM 1432 C CA . PRO A 1 190 ? -17.859 8.422 8.062 1 90.81 190 PRO A CA 1
ATOM 1433 C C . PRO A 1 190 ? -16.828 9.523 8.203 1 90.81 190 PRO A C 1
ATOM 1435 O O . PRO A 1 190 ? -16.922 10.359 9.109 1 90.81 190 PRO A O 1
ATOM 1438 N N . LEU A 1 191 ? -15.859 9.492 7.348 1 91.75 191 LEU A N 1
ATOM 1439 C CA . LEU A 1 191 ? -14.766 10.453 7.473 1 91.75 191 LEU A CA 1
ATOM 1440 C C . LEU A 1 191 ? -14.914 11.578 6.461 1 91.75 191 LEU A C 1
ATOM 1442 O O . LEU A 1 191 ? -14.805 12.758 6.816 1 91.75 191 LEU A O 1
ATOM 1446 N N . MET A 1 192 ? -15.086 11.234 5.238 1 93.44 192 MET A N 1
ATOM 1447 C CA . MET A 1 192 ? -15.141 12.234 4.172 1 93.44 192 MET A CA 1
ATOM 1448 C C . MET A 1 192 ? -15.734 11.641 2.898 1 93.44 192 MET A C 1
ATOM 1450 O O . MET A 1 192 ? -15.836 10.422 2.768 1 93.44 192 MET A O 1
ATOM 1454 N N . VAL A 1 193 ? -16.141 12.562 2.033 1 95 193 VAL A N 1
ATOM 1455 C CA . VAL A 1 193 ? -16.594 12.203 0.696 1 95 193 VAL A CA 1
ATOM 1456 C C . VAL A 1 193 ? -15.836 13.016 -0.347 1 95 193 VAL A C 1
ATOM 1458 O O . VAL A 1 193 ? -15.633 14.219 -0.178 1 95 193 VAL A O 1
ATOM 1461 N N . LYS A 1 194 ? -15.344 12.32 -1.255 1 93.94 194 LYS A N 1
ATOM 1462 C CA . LYS A 1 194 ? -14.734 12.992 -2.402 1 93.94 194 LYS A CA 1
ATOM 1463 C C . LYS A 1 194 ? -15.648 12.922 -3.625 1 93.94 194 LYS A C 1
ATOM 1465 O O . LYS A 1 194 ? -16.031 11.828 -4.051 1 93.94 194 LYS A O 1
ATOM 1470 N N . ARG A 1 195 ? -16.031 14.055 -4.109 1 94 195 ARG A N 1
ATOM 1471 C CA . ARG A 1 195 ? -16.828 14.18 -5.32 1 94 195 ARG A CA 1
ATOM 1472 C C . ARG A 1 195 ? -16.078 14.969 -6.391 1 94 195 ARG A C 1
ATOM 1474 O O . ARG A 1 195 ? -15.938 16.188 -6.285 1 94 195 ARG A O 1
ATOM 1481 N N . GLU A 1 196 ? -15.516 14.188 -7.363 1 88.81 196 GLU A N 1
ATOM 1482 C CA . GLU A 1 196 ? -14.648 14.812 -8.359 1 88.81 196 GLU A CA 1
ATOM 1483 C C . GLU A 1 196 ? -13.438 15.469 -7.703 1 88.81 196 GLU A C 1
ATOM 1485 O O . GLU A 1 196 ? -12.68 14.812 -6.992 1 88.81 196 GLU A O 1
ATOM 1490 N N . LEU A 1 197 ? -13.469 16.797 -7.715 1 84.69 197 LEU A N 1
ATOM 1491 C CA . LEU A 1 197 ? -12.312 17.5 -7.168 1 84.69 197 LEU A CA 1
ATOM 1492 C C . LEU A 1 197 ? -12.625 18.078 -5.789 1 84.69 197 LEU A C 1
ATOM 1494 O O . LEU A 1 197 ? -11.734 18.609 -5.121 1 84.69 197 LEU A O 1
ATOM 1498 N N . THR A 1 198 ? -13.797 17.828 -5.379 1 88.62 198 THR A N 1
ATOM 1499 C CA . THR A 1 198 ? -14.234 18.422 -4.117 1 88.62 198 THR A CA 1
ATOM 1500 C C . THR A 1 198 ? -14.211 17.375 -2.998 1 88.62 198 THR A C 1
ATOM 1502 O O . THR A 1 198 ? -14.555 16.219 -3.213 1 88.62 198 THR A O 1
ATOM 1505 N N . VAL A 1 199 ? -13.82 17.844 -1.82 1 90.75 199 VAL A N 1
ATOM 1506 C CA . VAL A 1 199 ? -13.805 16.984 -0.638 1 90.75 199 VAL A CA 1
ATOM 1507 C C . VAL A 1 199 ? -14.766 17.531 0.412 1 90.75 199 VAL A C 1
ATOM 1509 O O . VAL A 1 199 ? -14.789 18.734 0.673 1 90.75 199 VAL A O 1
ATOM 1512 N N . PHE A 1 200 ? -15.578 16.641 0.917 1 90.88 200 PHE A N 1
ATOM 1513 C CA . PHE A 1 200 ? -16.469 16.969 2.025 1 90.88 200 PHE A CA 1
ATOM 1514 C C . PHE A 1 200 ? -16.016 16.281 3.305 1 90.88 200 PHE A C 1
ATOM 1516 O O . PHE A 1 200 ? -15.828 15.055 3.324 1 90.88 200 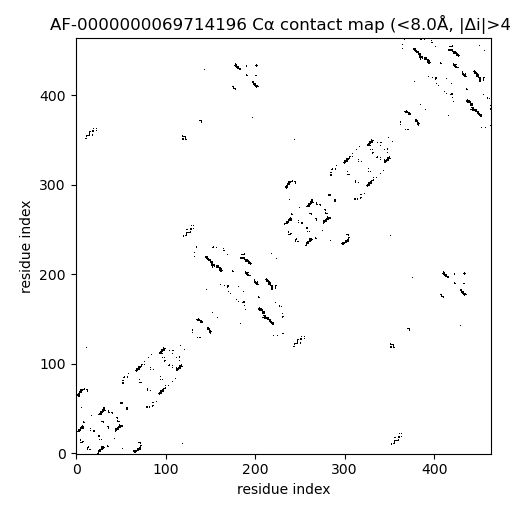PHE A O 1
ATOM 1523 N N . SER A 1 201 ? -15.797 17.016 4.34 1 88.94 201 SER A N 1
ATOM 1524 C CA . SER A 1 201 ? -15.406 16.453 5.621 1 88.94 201 SER A CA 1
ATOM 1525 C C . SER A 1 201 ? -16.484 16.641 6.672 1 88.94 201 SER A C 1
ATOM 1527 O O . SER A 1 201 ? -17.5 17.297 6.41 1 88.94 201 SER A O 1
ATOM 1529 N N . LYS A 1 202 ? -16.328 16.047 7.785 1 86.81 202 LYS A N 1
ATOM 1530 C CA . LYS A 1 202 ? -17.312 16.094 8.867 1 86.81 202 LYS A CA 1
ATOM 1531 C C . LYS A 1 202 ? -18.703 15.711 8.375 1 86.81 202 LYS A C 1
ATOM 1533 O O . LYS A 1 202 ? -19.672 16.453 8.586 1 86.81 202 LYS A O 1
ATOM 1538 N N . ILE A 1 203 ? -18.734 14.641 7.766 1 88.38 203 ILE A N 1
ATOM 1539 C CA . ILE A 1 203 ? -19.938 14.141 7.098 1 88.38 203 ILE A CA 1
ATOM 1540 C C . ILE A 1 203 ? -20.984 13.758 8.141 1 88.38 203 ILE A C 1
ATOM 1542 O O . ILE A 1 203 ? -20.672 13.102 9.133 1 88.38 203 ILE A O 1
ATOM 1546 N N . ASP A 1 204 ? -22.156 14.227 7.922 1 86.88 204 ASP A N 1
ATOM 1547 C CA . ASP A 1 204 ? -23.234 13.844 8.828 1 86.88 204 ASP A CA 1
ATOM 1548 C C . ASP A 1 204 ? -24.156 12.812 8.188 1 86.88 204 ASP A C 1
ATOM 1550 O O . ASP A 1 204 ? -23.922 12.375 7.059 1 86.88 204 ASP A O 1
ATOM 1554 N N . SER A 1 205 ? -25.203 12.477 8.938 1 88.31 205 SER A N 1
ATOM 1555 C CA . SER A 1 205 ? -26.062 11.367 8.523 1 88.31 205 SER A CA 1
ATOM 1556 C C . SER A 1 205 ? -26.938 11.773 7.348 1 88.31 205 SER A C 1
ATOM 1558 O O . SER A 1 205 ? -27.453 10.914 6.621 1 88.31 205 SER A O 1
ATOM 1560 N N . GLU A 1 206 ? -27.141 12.992 7.102 1 90.31 206 GLU A N 1
ATOM 1561 C CA . GLU A 1 206 ? -28.078 13.461 6.082 1 90.31 206 GLU A CA 1
ATOM 1562 C C . GLU A 1 206 ? -27.359 13.727 4.762 1 90.31 206 GLU A C 1
ATOM 1564 O O . GLU A 1 206 ? -28 14.047 3.756 1 90.31 206 GLU A O 1
ATOM 1569 N N . PHE A 1 207 ? -26.109 13.578 4.777 1 92.75 207 PHE A N 1
ATOM 1570 C CA . PHE A 1 207 ? -25.344 13.82 3.559 1 92.75 207 PHE A CA 1
ATOM 1571 C C . PHE A 1 207 ? -25.797 12.891 2.439 1 92.75 207 PHE A C 1
ATOM 1573 O O . PHE A 1 207 ? -25.922 11.68 2.637 1 92.75 207 PHE A O 1
ATOM 1580 N N . ILE A 1 208 ? -26.031 13.477 1.292 1 96.5 208 ILE A N 1
ATOM 1581 C CA . ILE A 1 208 ? -26.531 12.711 0.151 1 96.5 208 ILE A CA 1
ATOM 1582 C C . ILE A 1 208 ? -25.359 12.242 -0.696 1 96.5 208 ILE A C 1
ATOM 1584 O O . ILE A 1 208 ? -24.484 13.031 -1.063 1 96.5 208 ILE A O 1
ATOM 1588 N N . LEU A 1 209 ? -25.375 10.992 -1.015 1 96.62 209 LEU A N 1
ATOM 1589 C CA . LEU A 1 209 ? -24.359 10.367 -1.846 1 96.62 209 LEU A CA 1
ATOM 1590 C C . LEU A 1 209 ? -24.812 10.266 -3.295 1 96.62 209 LEU A C 1
ATOM 1592 O O . LEU A 1 209 ? -25.984 9.977 -3.557 1 96.62 209 LEU A O 1
ATOM 1596 N N . TYR A 1 210 ? -23.891 10.484 -4.207 1 96.94 210 TYR A N 1
ATOM 1597 C CA . TYR A 1 210 ? -24.172 10.367 -5.633 1 96.94 210 TYR A CA 1
ATOM 1598 C C . TYR A 1 210 ? -23.266 9.328 -6.285 1 96.94 210 TYR A C 1
ATOM 1600 O O . TYR A 1 210 ? -22.188 9.031 -5.773 1 96.94 210 TYR A O 1
ATOM 1608 N N . THR A 1 211 ? -23.703 8.875 -7.43 1 95.94 211 THR A N 1
ATOM 1609 C CA . THR A 1 211 ? -22.891 7.938 -8.211 1 95.94 211 THR A CA 1
ATOM 1610 C C . THR A 1 211 ? -21.516 8.508 -8.492 1 95.94 211 THR A C 1
ATOM 1612 O O . THR A 1 211 ? -21.375 9.688 -8.828 1 95.94 211 THR A O 1
ATOM 1615 N N . GLU A 1 212 ? -20.484 7.691 -8.258 1 94.19 212 GLU A N 1
ATOM 1616 C CA . GLU A 1 212 ? -19.094 7.98 -8.547 1 94.19 212 GLU A CA 1
ATOM 1617 C C . GLU A 1 212 ? -18.422 8.719 -7.383 1 94.19 212 GLU A C 1
ATOM 1619 O O . GLU A 1 212 ? -17.234 9.008 -7.422 1 94.19 212 GLU A O 1
ATOM 1624 N N . ASP A 1 213 ? -19.297 9.023 -6.328 1 95 213 ASP A N 1
ATOM 1625 C CA . ASP A 1 213 ? -18.672 9.516 -5.105 1 95 213 ASP A CA 1
ATOM 1626 C C . ASP A 1 213 ? -17.734 8.469 -4.508 1 95 213 ASP A C 1
ATOM 1628 O O . ASP A 1 213 ? -17.953 7.27 -4.668 1 95 213 ASP A O 1
ATOM 1632 N N . ALA A 1 214 ? -16.703 8.938 -3.906 1 95.12 214 ALA A N 1
ATOM 1633 C CA . ALA A 1 214 ? -15.875 8.086 -3.057 1 95.12 214 ALA A CA 1
ATOM 1634 C C . ALA A 1 214 ? -16.109 8.383 -1.58 1 95.12 214 ALA A C 1
ATOM 1636 O O . ALA A 1 214 ? -15.797 9.477 -1.104 1 95.12 214 ALA A O 1
ATOM 1637 N N . LEU A 1 215 ? -16.688 7.461 -0.897 1 94.56 215 LEU A N 1
ATOM 1638 C CA . LEU A 1 215 ? -16.938 7.57 0.536 1 94.56 215 LEU A CA 1
ATOM 1639 C C . LEU A 1 215 ? -15.812 6.906 1.333 1 94.56 215 LEU A C 1
ATOM 1641 O O . LEU A 1 215 ? -15.406 5.781 1.026 1 94.56 215 LEU A O 1
ATOM 1645 N N . PHE A 1 216 ? -15.305 7.605 2.293 1 93.62 216 PHE A N 1
ATOM 1646 C CA . PHE A 1 216 ? -14.25 7.074 3.148 1 93.62 216 PHE A CA 1
ATOM 1647 C C . PHE A 1 216 ? -14.773 6.812 4.555 1 93.62 216 PHE A C 1
ATOM 1649 O O . PHE A 1 216 ? -15.352 7.699 5.188 1 93.62 216 PHE A O 1
ATOM 1656 N N . LEU A 1 217 ? -14.578 5.613 5.035 1 91.88 217 LEU A N 1
ATOM 1657 C CA . LEU A 1 217 ? -15.062 5.156 6.332 1 91.88 217 LEU A CA 1
ATOM 1658 C C . LEU A 1 217 ? -13.914 4.633 7.188 1 91.88 217 LEU A C 1
ATOM 1660 O O . LEU A 1 217 ? -12.898 4.18 6.66 1 91.88 217 LEU A O 1
ATOM 1664 N N . CYS A 1 218 ? -14.148 4.734 8.445 1 91.19 218 CYS A N 1
ATOM 1665 C CA . CYS A 1 218 ? -13.25 4.094 9.406 1 91.19 218 CYS A CA 1
ATOM 1666 C C . CYS A 1 218 ? -13.992 3.057 10.234 1 91.19 218 CYS A C 1
ATOM 1668 O O . CYS A 1 218 ? -15.102 3.307 10.703 1 91.19 218 CYS A O 1
ATOM 1670 N N . GLY A 1 219 ? -13.406 1.918 10.391 1 87.38 219 GLY A N 1
ATOM 1671 C CA . GLY A 1 219 ? -14 0.872 11.211 1 87.38 219 GLY A CA 1
ATOM 1672 C C . GLY A 1 219 ? -13.188 -0.412 11.211 1 87.38 219 GLY A C 1
ATOM 1673 O O . GLY A 1 219 ? -12.141 -0.492 10.57 1 87.38 219 GLY A O 1
ATOM 1674 N N . SER A 1 220 ? -13.688 -1.289 11.992 1 83.12 220 SER A N 1
ATOM 1675 C CA . SER A 1 220 ? -13.07 -2.611 12.039 1 83.12 220 SER A CA 1
ATOM 1676 C C . SER A 1 220 ? -13.508 -3.463 10.852 1 83.12 220 SER A C 1
ATOM 1678 O O . SER A 1 220 ? -14.5 -3.154 10.188 1 83.12 220 SER A O 1
ATOM 1680 N N . ARG A 1 221 ? -12.781 -4.469 10.648 1 78.31 221 ARG A N 1
ATOM 1681 C CA . ARG A 1 221 ? -13.117 -5.391 9.562 1 78.31 221 ARG A CA 1
ATOM 1682 C C . ARG A 1 221 ? -14.523 -5.953 9.734 1 78.31 221 ARG A C 1
ATOM 1684 O O . ARG A 1 221 ? -15.281 -6.051 8.766 1 78.31 221 ARG A O 1
ATOM 1691 N N . ALA A 1 222 ? -14.797 -6.359 10.906 1 79.25 222 ALA A N 1
ATOM 1692 C CA . ALA A 1 222 ? -16.094 -6.949 11.195 1 79.25 222 ALA A CA 1
ATOM 1693 C C . ALA A 1 222 ? -17.234 -5.988 10.836 1 79.25 222 ALA A C 1
ATOM 1695 O O . ALA A 1 222 ? -18.203 -6.379 10.188 1 79.25 222 ALA A O 1
ATOM 1696 N N . GLU A 1 223 ? -17.094 -4.773 11.188 1 82.06 223 GLU A N 1
ATOM 1697 C CA . GLU A 1 223 ? -18.109 -3.768 10.938 1 82.06 223 GLU A CA 1
A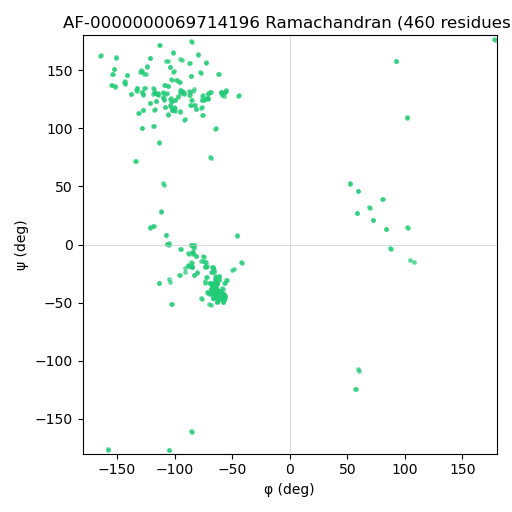TOM 1698 C C . GLU A 1 223 ? -18.203 -3.438 9.453 1 82.06 223 GLU A C 1
ATOM 1700 O O . GLU A 1 223 ? -19.312 -3.277 8.914 1 82.06 223 GLU A O 1
ATOM 1705 N N . LEU A 1 224 ? -17.109 -3.312 8.844 1 82.81 224 LEU A N 1
ATOM 1706 C CA . LEU A 1 224 ? -17.078 -2.955 7.43 1 82.81 224 LEU A CA 1
ATOM 1707 C C . LEU A 1 224 ? -17.656 -4.078 6.574 1 82.81 224 LEU A C 1
ATOM 1709 O O . LEU A 1 224 ? -18.281 -3.82 5.543 1 82.81 224 LEU A O 1
ATOM 1713 N N . LYS A 1 225 ? -17.453 -5.277 6.961 1 79.56 225 LYS A N 1
ATOM 1714 C CA . LYS A 1 225 ? -18.016 -6.426 6.266 1 79.56 225 LYS A CA 1
ATOM 1715 C C . LYS A 1 225 ? -19.547 -6.402 6.312 1 79.56 225 LYS A C 1
ATOM 1717 O O . LYS A 1 225 ? -20.203 -6.84 5.371 1 79.56 225 LYS A O 1
ATOM 1722 N N . LEU A 1 226 ? -20.047 -5.902 7.422 1 81.38 226 LEU A N 1
ATOM 1723 C CA . LEU A 1 226 ? -21.5 -5.832 7.586 1 81.38 226 LEU A CA 1
ATOM 1724 C C . LEU A 1 226 ? -22.109 -4.844 6.598 1 81.38 226 LEU A C 1
ATOM 1726 O O . LEU A 1 226 ? -23.297 -4.914 6.297 1 81.38 226 LEU A O 1
ATOM 1730 N N . LEU A 1 227 ? -21.266 -3.951 6.102 1 83.19 227 LEU A N 1
ATOM 1731 C CA . LEU A 1 227 ? -21.734 -2.953 5.145 1 83.19 227 LEU A CA 1
ATOM 1732 C C . LEU A 1 227 ? -21.719 -3.506 3.725 1 83.19 227 LEU A C 1
ATOM 1734 O O . LEU A 1 227 ? -22.359 -2.953 2.83 1 83.19 227 LEU A O 1
ATOM 1738 N N . ALA A 1 228 ? -21.016 -4.609 3.531 1 77.06 228 ALA A N 1
ATOM 1739 C CA . ALA A 1 228 ? -20.75 -5.156 2.201 1 77.06 228 ALA A CA 1
ATOM 1740 C C . ALA A 1 228 ? -22.047 -5.438 1.453 1 77.06 228 ALA A C 1
ATOM 1742 O O . ALA A 1 228 ? -22.203 -5.043 0.295 1 77.06 228 ALA A O 1
ATOM 1743 N N . PRO A 1 229 ? -23 -5.977 2.09 1 75.31 229 PRO A N 1
ATOM 1744 C CA . PRO A 1 229 ? -24.25 -6.289 1.378 1 75.31 229 PRO A CA 1
ATOM 1745 C C . PRO A 1 229 ? -24.984 -5.039 0.902 1 75.31 229 PRO A C 1
ATOM 1747 O O . PRO A 1 229 ? -25.75 -5.102 -0.061 1 75.31 229 PRO A O 1
ATOM 1750 N N . ARG A 1 230 ? -24.734 -3.951 1.546 1 78.06 230 ARG A N 1
ATOM 1751 C CA . ARG A 1 230 ? -25.406 -2.711 1.197 1 78.06 230 ARG A CA 1
ATOM 1752 C C . ARG A 1 230 ? -24.688 -1.987 0.064 1 78.06 230 ARG A C 1
ATOM 1754 O O . ARG A 1 230 ? -25.25 -1.077 -0.552 1 78.06 230 ARG A O 1
ATOM 1761 N N . LEU A 1 231 ? -23.5 -2.328 -0.132 1 77.88 231 LEU A N 1
ATOM 1762 C CA . LEU A 1 231 ? -22.656 -1.625 -1.096 1 77.88 231 LEU A CA 1
ATOM 1763 C C . LEU A 1 231 ? -22.75 -2.273 -2.473 1 77.88 231 LEU A C 1
ATOM 1765 O O . LEU A 1 231 ? -22.281 -1.707 -3.463 1 77.88 231 LEU A O 1
ATOM 1769 N N . VAL A 1 232 ? -23.172 -3.521 -2.619 1 64.75 232 VAL A N 1
ATOM 1770 C CA . VAL A 1 232 ? -23.266 -4.266 -3.869 1 64.75 232 VAL A CA 1
ATOM 1771 C C . VAL A 1 232 ? -24.672 -4.109 -4.449 1 64.75 232 VAL A C 1
ATOM 1773 O O . VAL A 1 232 ? -25.656 -4.023 -3.707 1 64.75 232 VAL A O 1
ATOM 1776 N N . MET B 1 1 ? -15.359 -15.898 7.754 1 79.81 1 MET B N 1
ATOM 1777 C CA . MET B 1 1 ? -14.117 -16.594 7.422 1 79.81 1 MET B CA 1
ATOM 1778 C C . MET B 1 1 ? -14.164 -17.141 6 1 79.81 1 MET B C 1
ATOM 1780 O O . MET B 1 1 ? -15.117 -17.828 5.629 1 79.81 1 MET B O 1
ATOM 1784 N N . ALA B 1 2 ? -13.18 -16.656 5.164 1 88 2 ALA B N 1
ATOM 1785 C CA . ALA B 1 2 ? -13.133 -17.125 3.779 1 88 2 ALA B CA 1
ATOM 1786 C C . ALA B 1 2 ? -11.961 -18.078 3.564 1 88 2 ALA B C 1
ATOM 1788 O O . ALA B 1 2 ? -11.094 -18.203 4.426 1 88 2 ALA B O 1
ATOM 1789 N N . HIS B 1 3 ? -12.117 -18.859 2.541 1 94.44 3 HIS B N 1
ATOM 1790 C CA . HIS B 1 3 ? -11.047 -19.781 2.178 1 94.44 3 HIS B CA 1
ATOM 1791 C C . HIS B 1 3 ? -10.359 -19.344 0.889 1 94.44 3 HIS B C 1
ATOM 1793 O O . HIS B 1 3 ? -11.023 -18.953 -0.072 1 94.44 3 HIS B O 1
ATOM 1799 N N . PHE B 1 4 ? -9.031 -19.453 0.925 1 96.69 4 PHE B N 1
ATOM 1800 C CA . PHE B 1 4 ? -8.234 -19.078 -0.236 1 96.69 4 PHE B CA 1
ATOM 1801 C C . PHE B 1 4 ? -7.273 -20.188 -0.623 1 96.69 4 PHE B C 1
ATOM 1803 O O . PHE B 1 4 ? -6.828 -20.953 0.233 1 96.69 4 PHE B O 1
ATOM 1810 N N . THR B 1 5 ? -7.016 -20.234 -1.896 1 97.44 5 THR B N 1
ATOM 1811 C CA . THR B 1 5 ? -5.969 -21.125 -2.381 1 97.44 5 THR B CA 1
ATOM 1812 C C . THR B 1 5 ? -4.82 -20.328 -2.996 1 97.44 5 THR B C 1
ATOM 1814 O O . THR B 1 5 ? -5.051 -19.422 -3.795 1 97.44 5 THR B O 1
ATOM 1817 N N . VAL B 1 6 ? -3.621 -20.656 -2.549 1 97.88 6 VAL B N 1
ATOM 1818 C CA . VAL B 1 6 ? -2.434 -19.984 -3.072 1 97.88 6 VAL B CA 1
ATOM 1819 C C . VAL B 1 6 ? -1.527 -21 -3.758 1 97.88 6 VAL B C 1
ATOM 1821 O O . VAL B 1 6 ? -1.032 -21.938 -3.115 1 97.88 6 VAL B O 1
ATOM 1824 N N . ILE B 1 7 ? -1.375 -20.797 -5.074 1 97.31 7 ILE B N 1
ATOM 1825 C CA . ILE B 1 7 ? -0.544 -21.688 -5.863 1 97.31 7 ILE B CA 1
ATOM 1826 C C . ILE B 1 7 ? 0.831 -21.062 -6.086 1 97.31 7 ILE B C 1
ATOM 1828 O O . ILE B 1 7 ? 0.96 -20.078 -6.816 1 97.31 7 ILE B O 1
ATOM 1832 N N . GLY B 1 8 ? 1.84 -21.703 -5.59 1 96.56 8 GLY B N 1
ATOM 1833 C CA . GLY B 1 8 ? 3.178 -21.141 -5.543 1 96.56 8 GLY B CA 1
ATOM 1834 C C . GLY B 1 8 ? 3.559 -20.609 -4.168 1 96.56 8 GLY B C 1
ATOM 1835 O O . GLY B 1 8 ? 3.08 -19.562 -3.744 1 96.56 8 GLY B O 1
ATOM 1836 N N . LEU B 1 9 ? 4.492 -21.344 -3.535 1 96.12 9 LEU B N 1
ATOM 1837 C CA . LEU B 1 9 ? 4.867 -21 -2.17 1 96.12 9 LEU B CA 1
ATOM 1838 C C . LEU B 1 9 ? 6.277 -20.422 -2.123 1 96.12 9 LEU B C 1
ATOM 1840 O O . LEU B 1 9 ? 7.113 -20.891 -1.346 1 96.12 9 LEU B O 1
ATOM 1844 N N . GLY B 1 10 ? 6.449 -19.453 -2.979 1 94 10 GLY B N 1
ATOM 1845 C CA . GLY B 1 10 ? 7.621 -18.594 -2.871 1 94 10 GLY B CA 1
ATOM 1846 C C . GLY B 1 10 ? 7.434 -17.438 -1.903 1 94 10 GLY B C 1
ATOM 1847 O O . GLY B 1 10 ? 6.527 -17.469 -1.067 1 94 10 GLY B O 1
ATOM 1848 N N . ARG B 1 11 ? 8.242 -16.484 -2.041 1 93.06 11 ARG B N 1
ATOM 1849 C CA . ARG B 1 11 ? 8.227 -15.352 -1.117 1 93.06 11 ARG B CA 1
ATOM 1850 C C . ARG B 1 11 ? 6.875 -14.641 -1.144 1 93.06 11 ARG B C 1
ATOM 1852 O O . ARG B 1 11 ? 6.289 -14.375 -0.094 1 93.06 11 ARG B O 1
ATOM 1859 N N . PHE B 1 12 ? 6.375 -14.414 -2.316 1 96.12 12 PHE B N 1
ATOM 1860 C CA . PHE B 1 12 ? 5.102 -13.719 -2.477 1 96.12 12 PHE B CA 1
ATOM 1861 C C . PHE B 1 12 ? 3.945 -14.586 -2.004 1 96.12 12 PHE B C 1
ATOM 1863 O O . PHE B 1 12 ? 3.125 -14.148 -1.191 1 96.12 12 PHE B O 1
ATOM 1870 N N . GLY B 1 13 ? 3.873 -15.758 -2.459 1 97.44 13 GLY B N 1
ATOM 1871 C CA . GLY B 1 13 ? 2.783 -16.656 -2.109 1 97.44 13 GLY B CA 1
ATOM 1872 C C . GLY B 1 13 ? 2.707 -16.953 -0.623 1 97.44 13 GLY B C 1
ATOM 1873 O O . GLY B 1 13 ? 1.617 -16.969 -0.045 1 97.44 13 GLY B O 1
ATOM 1874 N N . VAL B 1 14 ? 3.818 -17.156 -0.048 1 97 14 VAL B N 1
ATOM 1875 C CA . VAL B 1 14 ? 3.883 -17.422 1.384 1 97 14 VAL B CA 1
ATOM 1876 C C . VAL B 1 14 ? 3.398 -16.203 2.168 1 97 14 VAL B C 1
ATOM 1878 O O . VAL B 1 14 ? 2.619 -16.344 3.113 1 97 14 VAL B O 1
ATOM 1881 N N . ALA B 1 15 ? 3.871 -15.055 1.757 1 96.62 15 ALA B N 1
ATOM 1882 C CA . ALA B 1 15 ? 3.453 -13.828 2.434 1 96.62 15 ALA B CA 1
ATOM 1883 C C . ALA B 1 15 ? 1.94 -13.648 2.35 1 96.62 15 ALA B C 1
ATOM 1885 O O . ALA B 1 15 ? 1.294 -13.305 3.344 1 96.62 15 ALA B O 1
ATOM 1886 N N . VAL B 1 16 ? 1.382 -13.867 1.211 1 97.44 16 VAL B N 1
ATOM 1887 C CA . VAL B 1 16 ? -0.063 -13.797 1.026 1 97.44 16 VAL B CA 1
ATOM 1888 C C . VAL B 1 16 ? -0.756 -14.781 1.968 1 97.44 16 VAL B C 1
ATOM 1890 O O . VAL B 1 16 ? -1.679 -14.406 2.697 1 97.44 16 VAL B O 1
ATOM 1893 N N . SER B 1 17 ? -0.26 -15.984 1.994 1 98.12 17 SER B N 1
ATOM 1894 C CA . SER B 1 17 ? -0.871 -17.062 2.758 1 98.12 17 SER B CA 1
ATOM 1895 C C . SER B 1 17 ? -0.855 -16.766 4.254 1 98.12 17 SER B C 1
ATOM 1897 O O . SER B 1 17 ? -1.891 -16.844 4.918 1 98.12 17 SER B O 1
ATOM 1899 N N . LEU B 1 18 ? 0.293 -16.406 4.707 1 96.88 18 LEU B N 1
ATOM 1900 C CA . LEU B 1 18 ? 0.462 -16.172 6.137 1 96.88 18 LEU B CA 1
ATOM 1901 C C . LEU B 1 18 ? -0.374 -14.977 6.59 1 96.88 18 LEU B C 1
ATOM 1903 O O . LEU B 1 18 ? -0.989 -15.016 7.656 1 96.88 18 LEU B O 1
ATOM 1907 N N . GLU B 1 19 ? -0.397 -13.961 5.77 1 93.75 19 GLU B N 1
ATOM 1908 C CA . GLU B 1 19 ? -1.183 -12.781 6.125 1 93.75 19 GLU B CA 1
ATOM 1909 C C . GLU B 1 19 ? -2.676 -13.094 6.129 1 93.75 19 GLU B C 1
ATOM 1911 O O . GLU B 1 19 ? -3.408 -12.633 7.008 1 93.75 19 GLU B O 1
ATOM 1916 N N . LEU B 1 20 ? -3.135 -13.867 5.191 1 94.5 20 LEU B N 1
ATOM 1917 C CA . LEU B 1 20 ? -4.535 -14.266 5.152 1 94.5 20 LEU B CA 1
ATOM 1918 C C . LEU B 1 20 ? -4.918 -15.047 6.41 1 94.5 20 LEU B C 1
ATOM 1920 O O . LEU B 1 20 ? -5.98 -14.812 6.988 1 94.5 20 LEU B O 1
ATOM 1924 N N . ILE B 1 21 ? -4.074 -15.922 6.832 1 95.56 21 ILE B N 1
ATOM 1925 C CA . ILE B 1 21 ? -4.305 -16.703 8.047 1 95.56 21 ILE B CA 1
ATOM 1926 C C . ILE B 1 21 ? -4.332 -15.773 9.258 1 95.56 21 ILE B C 1
ATOM 1928 O O . ILE B 1 21 ? -5.211 -15.891 10.117 1 95.56 21 ILE B O 1
ATOM 1932 N N . HIS B 1 22 ? -3.367 -14.883 9.273 1 90.62 22 HIS B N 1
ATOM 1933 C CA . HIS B 1 22 ? -3.303 -13.898 10.344 1 90.62 22 HIS B CA 1
ATOM 1934 C C . HIS B 1 22 ? -4.598 -13.102 10.438 1 90.62 22 HIS B C 1
ATOM 1936 O O . HIS B 1 22 ? -5.035 -12.75 11.539 1 90.62 22 HIS B O 1
ATOM 1942 N N . LEU B 1 23 ? -5.223 -12.875 9.32 1 84.12 23 LEU B N 1
ATOM 1943 C CA . LEU B 1 23 ? -6.449 -12.094 9.25 1 84.12 23 LEU B CA 1
ATOM 1944 C C . LEU B 1 23 ? -7.664 -12.953 9.57 1 84.12 23 LEU B C 1
ATOM 1946 O O . LEU B 1 23 ? -8.797 -12.477 9.523 1 84.12 23 LEU B O 1
ATOM 1950 N N . GLY B 1 24 ? -7.438 -14.234 9.797 1 88.56 24 GLY B N 1
ATOM 1951 C CA . GLY B 1 24 ? -8.508 -15.086 10.273 1 88.56 24 GLY B CA 1
ATOM 1952 C C . GLY B 1 24 ? -9.109 -15.961 9.188 1 88.56 24 GLY B C 1
ATOM 1953 O O . GLY B 1 24 ? -10.164 -16.562 9.391 1 88.56 24 GLY B O 1
ATOM 1954 N N . HIS B 1 25 ? -8.414 -16.062 8.047 1 93 25 HIS B N 1
ATOM 1955 C CA . HIS B 1 25 ? -8.914 -16.891 6.945 1 93 25 HIS B CA 1
ATOM 1956 C C . HIS B 1 25 ? -8.195 -18.219 6.879 1 93 25 HIS B C 1
ATOM 1958 O O . HIS B 1 25 ? -7.211 -18.438 7.59 1 93 25 HIS B O 1
ATOM 1964 N N . THR B 1 26 ? -8.758 -19.125 6.145 1 96.25 26 THR B N 1
ATOM 1965 C CA . THR B 1 26 ? -8.094 -20.391 5.898 1 96.25 26 THR B CA 1
ATOM 1966 C C . THR B 1 26 ? -7.441 -20.406 4.516 1 96.25 26 THR B C 1
ATOM 1968 O O . THR B 1 26 ? -7.918 -19.75 3.594 1 96.25 26 THR B O 1
ATOM 1971 N N . VAL B 1 27 ? -6.289 -21.188 4.445 1 97.31 27 VAL B N 1
ATOM 1972 C CA . VAL B 1 27 ? -5.531 -21.156 3.199 1 97.31 27 VAL B CA 1
ATOM 1973 C C . VAL B 1 27 ? -5.074 -22.562 2.834 1 97.31 27 VAL B C 1
ATOM 1975 O O . VAL B 1 27 ? -4.551 -23.281 3.682 1 97.31 27 VAL B O 1
ATOM 1978 N N . THR B 1 28 ? -5.344 -22.922 1.622 1 97.06 28 THR B N 1
ATOM 1979 C CA . THR B 1 28 ? -4.668 -24.062 1.017 1 97.06 28 THR B CA 1
ATOM 1980 C C . THR B 1 28 ? -3.469 -23.609 0.193 1 97.06 28 THR B C 1
ATOM 1982 O O . THR B 1 28 ? -3.625 -22.906 -0.803 1 97.06 28 THR B O 1
ATOM 1985 N N . GLY B 1 29 ? -2.287 -24.016 0.667 1 97.19 29 GLY B N 1
ATOM 1986 C CA . GLY B 1 29 ? -1.075 -23.734 -0.087 1 97.19 29 GLY B CA 1
ATOM 1987 C C . GLY B 1 29 ? -0.658 -24.891 -0.993 1 97.19 29 GLY B C 1
ATOM 1988 O O . GLY B 1 29 ? -0.672 -26.047 -0.582 1 97.19 29 GLY B O 1
ATOM 1989 N N . VAL B 1 30 ? -0.342 -24.531 -2.26 1 97 30 VAL B N 1
ATOM 1990 C CA . VAL B 1 30 ? 0.008 -25.547 -3.25 1 97 30 VAL B CA 1
ATOM 1991 C C . VAL B 1 30 ? 1.364 -25.219 -3.869 1 97 30 VAL B C 1
ATOM 1993 O O . VAL B 1 30 ? 1.649 -24.062 -4.176 1 97 30 VAL B O 1
ATOM 1996 N N . ASP B 1 31 ? 2.217 -26.203 -3.992 1 96.44 31 ASP B N 1
ATOM 1997 C CA . ASP B 1 31 ? 3.49 -26.062 -4.688 1 96.44 31 ASP B CA 1
ATOM 1998 C C . ASP B 1 31 ? 3.961 -27.391 -5.266 1 96.44 31 ASP B C 1
ATOM 2000 O O . ASP B 1 31 ? 3.609 -28.453 -4.75 1 96.44 31 ASP B O 1
ATOM 2004 N N . SER B 1 32 ? 4.699 -27.234 -6.332 1 94.44 32 SER B N 1
ATOM 2005 C CA . SER B 1 32 ? 5.258 -28.453 -6.91 1 94.44 32 SER B CA 1
ATOM 2006 C C . SER B 1 32 ? 6.504 -28.906 -6.152 1 94.44 32 SER B C 1
ATOM 2008 O O . SER B 1 32 ? 6.887 -30.078 -6.211 1 94.44 32 SER B O 1
ATOM 2010 N N . ASP B 1 33 ? 7.195 -28.031 -5.492 1 94.38 33 ASP B N 1
ATOM 2011 C CA . ASP B 1 33 ? 8.391 -28.344 -4.715 1 94.38 33 ASP B CA 1
ATOM 2012 C C . ASP B 1 33 ? 8.031 -28.859 -3.324 1 94.38 33 ASP B C 1
ATOM 2014 O O . ASP B 1 33 ? 7.512 -28.109 -2.49 1 94.38 33 ASP B O 1
ATOM 2018 N N . HIS B 1 34 ? 8.43 -30.047 -3.018 1 94.44 34 HIS B N 1
ATOM 2019 C CA . HIS B 1 34 ? 8.109 -30.672 -1.742 1 94.44 34 HIS B CA 1
ATOM 2020 C C . HIS B 1 34 ? 8.742 -29.922 -0.579 1 94.44 34 HIS B C 1
ATOM 2022 O O . HIS B 1 34 ? 8.172 -29.844 0.509 1 94.44 34 HIS B O 1
ATOM 2028 N N . LYS B 1 35 ? 9.859 -29.359 -0.833 1 95.06 35 LYS B N 1
ATOM 2029 C CA . LYS B 1 35 ? 10.555 -28.641 0.227 1 95.06 35 LYS B CA 1
ATOM 2030 C C . LYS B 1 35 ? 9.781 -27.375 0.627 1 95.06 35 LYS B C 1
ATOM 2032 O O . LYS B 1 35 ? 9.672 -27.062 1.814 1 95.06 35 LYS B O 1
ATOM 2037 N N . ALA B 1 36 ? 9.258 -26.781 -0.366 1 93.31 36 ALA B N 1
ATOM 2038 C CA . ALA B 1 36 ? 8.469 -25.578 -0.108 1 93.31 36 ALA B CA 1
ATOM 2039 C C . ALA B 1 36 ? 7.211 -25.906 0.687 1 93.31 36 ALA B C 1
ATOM 2041 O O . ALA B 1 36 ? 6.859 -25.188 1.63 1 93.31 36 ALA B O 1
ATOM 2042 N N . VAL B 1 37 ? 6.555 -26.953 0.38 1 95.75 37 VAL B N 1
ATOM 2043 C CA . VAL B 1 37 ? 5.312 -27.375 1.026 1 95.75 37 VAL B CA 1
ATOM 2044 C C . VAL B 1 37 ? 5.598 -27.797 2.465 1 95.75 37 VAL B C 1
ATOM 2046 O O . VAL B 1 37 ? 4.883 -27.406 3.389 1 95.75 37 VAL B O 1
ATOM 2049 N N . GLU B 1 38 ? 6.652 -28.516 2.652 1 95.44 38 GLU B N 1
ATOM 2050 C CA . GLU B 1 38 ? 7.008 -29.031 3.971 1 95.44 38 GLU B CA 1
ATOM 2051 C C . GLU B 1 38 ? 7.328 -27.891 4.941 1 95.44 38 GLU B C 1
ATOM 2053 O O . GLU B 1 38 ? 7 -27.984 6.129 1 95.44 38 GLU B O 1
ATOM 2058 N N . LYS B 1 39 ? 7.902 -26.969 4.43 1 95.19 39 LYS B N 1
ATOM 2059 C CA . LYS B 1 39 ? 8.344 -25.828 5.242 1 95.19 39 LYS B CA 1
ATOM 2060 C C . LYS B 1 39 ? 7.164 -25.125 5.898 1 95.19 39 LYS B C 1
ATOM 2062 O O . LYS B 1 39 ? 7.289 -24.594 7.008 1 95.19 39 LYS B O 1
ATOM 2067 N N . TYR B 1 40 ? 6.012 -25.172 5.234 1 95.31 40 TYR B N 1
ATOM 2068 C CA . TYR B 1 40 ? 4.914 -24.344 5.723 1 95.31 40 TYR B CA 1
ATOM 2069 C C . TYR B 1 40 ? 3.697 -25.203 6.066 1 95.31 40 TYR B C 1
ATOM 2071 O O . TYR B 1 40 ? 2.611 -24.672 6.312 1 95.31 40 TYR B O 1
ATOM 2079 N N . VAL B 1 41 ? 3.848 -26.5 6.176 1 94.19 41 VAL B N 1
ATOM 2080 C CA . VAL B 1 41 ? 2.76 -27.438 6.395 1 94.19 41 VAL B CA 1
ATOM 2081 C C . VAL B 1 41 ? 2.121 -27.188 7.758 1 94.19 41 VAL B C 1
ATOM 2083 O O . VAL B 1 41 ? 0.912 -27.375 7.926 1 94.19 41 VAL B O 1
ATOM 2086 N N . GLU B 1 42 ? 2.842 -26.656 8.711 1 94.75 42 GLU B N 1
ATOM 2087 C CA . GLU B 1 42 ? 2.354 -26.469 10.078 1 94.75 42 GLU B CA 1
ATOM 2088 C C . GLU B 1 42 ? 1.59 -25.156 10.211 1 94.75 42 GLU B C 1
ATOM 2090 O O . GLU B 1 42 ? 0.816 -24.984 11.156 1 94.75 42 GLU B O 1
ATOM 2095 N N . VAL B 1 43 ? 1.812 -24.344 9.305 1 94.88 43 VAL B N 1
ATOM 2096 C CA . VAL B 1 43 ? 1.229 -23.016 9.453 1 94.88 43 VAL B CA 1
ATOM 2097 C C . VAL B 1 43 ? 0.019 -22.875 8.531 1 94.88 43 VAL B C 1
ATOM 2099 O O . VAL B 1 43 ? -0.974 -22.234 8.891 1 94.88 43 VAL B O 1
ATOM 2102 N N . LEU B 1 44 ? 0.061 -23.516 7.445 1 96.81 44 LEU B N 1
ATOM 2103 C CA . LEU B 1 44 ? -1.04 -23.469 6.492 1 96.81 44 LEU B CA 1
ATOM 2104 C C . LEU B 1 44 ? -2.199 -24.344 6.957 1 96.81 44 LEU B C 1
ATOM 2106 O O . LEU B 1 44 ? -1.989 -25.359 7.633 1 96.81 44 LEU B O 1
ATOM 2110 N N . THR B 1 45 ? -3.406 -23.922 6.621 1 95.56 45 THR B N 1
ATOM 2111 C CA . THR B 1 45 ? -4.559 -24.75 6.945 1 95.56 45 THR B CA 1
ATOM 2112 C C . THR B 1 45 ? -4.457 -26.109 6.254 1 95.56 45 THR B C 1
ATOM 2114 O O . THR B 1 45 ? -4.77 -27.141 6.855 1 95.56 45 THR B O 1
ATOM 2117 N N . GLU B 1 46 ? -4.086 -26.047 5 1 95.56 46 GLU B N 1
ATOM 2118 C CA . GLU B 1 46 ? -3.795 -27.219 4.188 1 95.56 46 GLU B CA 1
ATOM 2119 C C . GLU B 1 46 ? -2.625 -26.969 3.24 1 95.56 46 GLU B C 1
ATOM 2121 O O . GLU B 1 46 ? -2.479 -25.859 2.713 1 95.56 46 GLU B O 1
ATOM 2126 N N . ALA B 1 47 ? -1.799 -28 3.113 1 96.12 47 ALA B N 1
ATOM 2127 C CA . ALA B 1 47 ? -0.671 -27.922 2.189 1 96.12 47 ALA B CA 1
ATOM 2128 C C . ALA B 1 47 ? -0.652 -29.125 1.247 1 96.12 47 ALA B C 1
ATOM 2130 O O . ALA B 1 47 ? -0.77 -30.266 1.689 1 96.12 47 ALA B O 1
ATOM 2131 N N . VAL B 1 48 ? -0.501 -28.828 -0.071 1 96 48 VAL B N 1
ATOM 2132 C CA . VAL B 1 48 ? -0.617 -29.906 -1.057 1 96 48 VAL B CA 1
ATOM 2133 C C . VAL B 1 48 ? 0.539 -29.812 -2.051 1 96 48 VAL B C 1
ATOM 2135 O O . VAL B 1 48 ? 0.879 -28.734 -2.525 1 96 48 VAL B O 1
ATOM 2138 N N . ILE B 1 49 ? 1.143 -30.922 -2.283 1 95.75 49 ILE B N 1
ATOM 2139 C CA . ILE B 1 49 ? 2.115 -31.016 -3.365 1 95.75 49 ILE B CA 1
ATOM 2140 C C . ILE B 1 49 ? 1.398 -31.344 -4.676 1 95.75 49 ILE B C 1
ATOM 2142 O O . ILE B 1 49 ? 0.734 -32.375 -4.789 1 95.75 49 ILE B O 1
ATOM 2146 N N . CYS B 1 50 ? 1.56 -30.406 -5.66 1 93.25 50 CYS B N 1
ATOM 2147 C CA . CYS B 1 50 ? 0.812 -30.578 -6.902 1 93.25 50 CYS B CA 1
ATOM 2148 C C . CYS B 1 50 ? 1.554 -29.938 -8.07 1 93.25 50 CYS B C 1
ATOM 2150 O O . CYS B 1 50 ? 2.119 -28.844 -7.934 1 93.25 50 CYS B O 1
ATOM 2152 N N . ASP B 1 51 ? 1.573 -30.672 -9.125 1 90.69 51 ASP B N 1
ATOM 2153 C CA . ASP B 1 51 ? 2.031 -30.047 -10.359 1 90.69 51 ASP B CA 1
ATOM 2154 C C . ASP B 1 51 ? 0.958 -29.141 -10.945 1 90.69 51 ASP B C 1
ATOM 2156 O O . ASP B 1 51 ? -0.004 -29.609 -11.555 1 90.69 51 ASP B O 1
ATOM 2160 N N . CYS B 1 52 ? 1.156 -27.891 -10.938 1 85.06 52 CYS B N 1
ATOM 2161 C CA . CYS B 1 52 ? 0.109 -26.906 -11.203 1 85.06 52 CYS B CA 1
ATOM 2162 C C . CYS B 1 52 ? -0.05 -26.688 -12.703 1 85.06 52 CYS B C 1
ATOM 2164 O O . CYS B 1 52 ? -0.964 -25.969 -13.133 1 85.06 52 CYS B O 1
ATOM 2166 N N . ALA B 1 53 ? 0.843 -27.297 -13.453 1 86.44 53 ALA B N 1
ATOM 2167 C CA . ALA B 1 53 ? 0.697 -27.234 -14.898 1 86.44 53 ALA B CA 1
ATOM 2168 C C . ALA B 1 53 ? -0.191 -28.359 -15.414 1 86.44 53 ALA B C 1
ATOM 2170 O O . ALA B 1 53 ? -0.585 -28.359 -16.578 1 86.44 53 ALA B O 1
ATOM 2171 N N . ASP B 1 54 ? -0.521 -29.266 -14.523 1 88.31 54 ASP B N 1
ATOM 2172 C CA . ASP B 1 54 ? -1.355 -30.406 -14.867 1 88.31 54 ASP B CA 1
ATOM 2173 C C . ASP B 1 54 ? -2.803 -30.188 -14.438 1 88.31 54 ASP B C 1
ATOM 2175 O O . ASP B 1 54 ? -3.107 -30.203 -13.242 1 88.31 54 ASP B O 1
ATOM 2179 N N . GLU B 1 55 ? -3.609 -30.125 -15.375 1 89.56 55 GLU B N 1
ATOM 2180 C CA . GLU B 1 55 ? -5.02 -29.859 -15.109 1 89.56 55 GLU B CA 1
ATOM 2181 C C . GLU B 1 55 ? -5.641 -30.969 -14.266 1 89.56 55 GLU B C 1
ATOM 2183 O O . GLU B 1 55 ? -6.477 -30.703 -13.398 1 89.56 55 GLU B O 1
ATOM 2188 N N . ALA B 1 56 ? -5.246 -32.156 -14.57 1 90.06 56 ALA B N 1
ATOM 2189 C CA . ALA B 1 56 ? -5.781 -33.281 -13.836 1 90.06 56 ALA B CA 1
ATOM 2190 C C . ALA B 1 56 ? -5.426 -33.188 -12.352 1 90.06 56 ALA B C 1
ATOM 2192 O O . ALA B 1 56 ? -6.258 -33.5 -11.492 1 90.06 56 ALA B O 1
ATOM 2193 N N . ALA B 1 57 ? -4.27 -32.781 -12.125 1 90.31 57 ALA B N 1
ATOM 2194 C CA . ALA B 1 57 ? -3.816 -32.625 -10.742 1 90.31 57 ALA B CA 1
ATOM 2195 C C . ALA B 1 57 ? -4.578 -31.5 -10.039 1 90.31 57 ALA B C 1
ATOM 2197 O O . ALA B 1 57 ? -4.965 -31.641 -8.883 1 90.31 57 ALA B O 1
ATOM 2198 N N . LEU B 1 58 ? -4.848 -30.469 -10.734 1 90.69 58 LEU B N 1
ATOM 2199 C CA . LEU B 1 58 ? -5.543 -29.328 -10.172 1 90.69 58 LEU B CA 1
ATOM 2200 C C . LEU B 1 58 ? -6.992 -29.672 -9.859 1 90.69 58 LEU B C 1
ATOM 2202 O O . LEU B 1 58 ? -7.559 -29.156 -8.891 1 90.69 58 LEU B O 1
ATOM 2206 N N . ARG B 1 59 ? -7.566 -30.5 -10.625 1 88.12 59 ARG B N 1
ATOM 2207 C CA . ARG B 1 59 ? -8.961 -30.906 -10.453 1 88.12 59 ARG B CA 1
ATOM 2208 C C . ARG B 1 59 ? -9.164 -31.594 -9.109 1 88.12 59 ARG B C 1
ATOM 2210 O O . ARG B 1 59 ? -10.258 -31.547 -8.539 1 88.12 59 ARG B O 1
ATOM 2217 N N . GLU B 1 60 ? -8.117 -32.156 -8.695 1 88.06 60 GLU B N 1
ATOM 2218 C CA . GLU B 1 60 ? -8.203 -32.875 -7.438 1 88.06 60 GLU B CA 1
ATOM 2219 C C . GLU B 1 60 ? -8.234 -31.938 -6.246 1 88.06 60 GLU B C 1
ATOM 2221 O O . GLU B 1 60 ? -8.594 -32.344 -5.133 1 88.06 60 GLU B O 1
ATOM 2226 N N . LEU B 1 61 ? -7.895 -30.75 -6.559 1 86.94 61 LEU B N 1
ATOM 2227 C CA . LEU B 1 61 ? -7.902 -29.734 -5.504 1 86.94 61 LEU B CA 1
ATOM 2228 C C . LEU B 1 61 ? -9.305 -29.172 -5.309 1 86.94 61 LEU B C 1
ATOM 2230 O O . LEU B 1 61 ? -10.094 -29.125 -6.254 1 86.94 61 LEU B O 1
ATOM 2234 N N . ASP B 1 62 ? -9.93 -28.984 -4.164 1 83.19 62 ASP B N 1
ATOM 2235 C CA . ASP B 1 62 ? -11.211 -28.344 -3.9 1 83.19 62 ASP B CA 1
ATOM 2236 C C . ASP B 1 62 ? -11.133 -26.844 -4.145 1 83.19 62 ASP B C 1
ATOM 2238 O O . ASP B 1 62 ? -11.273 -26.047 -3.213 1 83.19 62 ASP B O 1
ATOM 2242 N N . LEU B 1 63 ? -11.117 -26.438 -5.465 1 88.5 63 LEU B N 1
ATOM 2243 C CA . LEU B 1 63 ? -10.898 -25.031 -5.828 1 88.5 63 LEU B CA 1
ATOM 2244 C C . LEU B 1 63 ? -12.211 -24.25 -5.793 1 88.5 63 LEU B C 1
ATOM 2246 O O . LEU B 1 63 ? -12.203 -23.031 -5.699 1 88.5 63 LEU B O 1
ATOM 2250 N N . ALA B 1 64 ? -13.266 -24.984 -5.852 1 84.38 64 ALA B N 1
ATOM 2251 C CA . ALA B 1 64 ? -14.586 -24.375 -5.859 1 84.38 64 ALA B CA 1
ATOM 2252 C C . ALA B 1 64 ? -14.898 -23.719 -4.512 1 84.38 64 ALA B C 1
ATOM 2254 O O . ALA B 1 64 ? -15.695 -22.781 -4.438 1 84.38 64 ALA B O 1
ATOM 2255 N N . SER B 1 65 ? -14.227 -24.203 -3.5 1 87.38 65 SER B N 1
ATOM 2256 C CA . SER B 1 65 ? -14.477 -23.703 -2.156 1 87.38 65 SER B CA 1
ATOM 2257 C C . SER B 1 65 ? -13.68 -22.422 -1.888 1 87.38 65 SER B C 1
ATOM 2259 O O . SER B 1 65 ? -13.914 -21.734 -0.897 1 87.38 65 SER B O 1
ATOM 2261 N N . SER B 1 66 ? -12.797 -22.062 -2.787 1 93.5 66 SER B N 1
ATOM 2262 C CA . SER B 1 66 ? -11.938 -20.906 -2.576 1 93.5 66 SER B CA 1
ATOM 2263 C C . SER B 1 66 ? -12.617 -19.625 -3.037 1 93.5 66 SER B C 1
ATOM 2265 O O . SER B 1 66 ? -13.203 -19.578 -4.121 1 93.5 66 SER B O 1
ATOM 2267 N N . GLU B 1 67 ? -12.586 -18.672 -2.197 1 92.12 67 GLU B N 1
ATOM 2268 C CA . GLU B 1 67 ? -13.078 -17.359 -2.586 1 92.12 67 GLU B CA 1
ATOM 2269 C C . GLU B 1 67 ? -12.258 -16.781 -3.74 1 92.12 67 GLU B C 1
ATOM 2271 O O . GLU B 1 67 ? -12.82 -16.234 -4.688 1 92.12 67 GLU B O 1
ATOM 2276 N N . VAL B 1 68 ? -11.016 -16.906 -3.66 1 95.31 68 VAL B N 1
ATOM 2277 C CA . VAL B 1 68 ? -10.062 -16.484 -4.688 1 95.31 68 VAL B CA 1
ATOM 2278 C C . VAL B 1 68 ? -8.922 -17.484 -4.773 1 95.31 68 VAL B C 1
ATOM 2280 O O . VAL B 1 68 ? -8.445 -17.984 -3.752 1 95.31 68 VAL B O 1
ATOM 2283 N N . VAL B 1 69 ? -8.539 -17.781 -5.961 1 97.56 69 VAL B N 1
ATOM 2284 C CA . VAL B 1 69 ? -7.32 -18.547 -6.191 1 97.56 69 VAL B CA 1
ATOM 2285 C C . VAL B 1 69 ? -6.207 -17.609 -6.664 1 97.56 69 VAL B C 1
ATOM 2287 O O . VAL B 1 69 ? -6.379 -16.875 -7.641 1 97.56 69 VAL B O 1
ATOM 2290 N N . ILE B 1 70 ? -5.082 -17.672 -5.957 1 98 70 ILE B N 1
ATOM 2291 C CA . ILE B 1 70 ? -3.945 -16.812 -6.285 1 98 70 ILE B CA 1
ATOM 2292 C C . ILE B 1 70 ?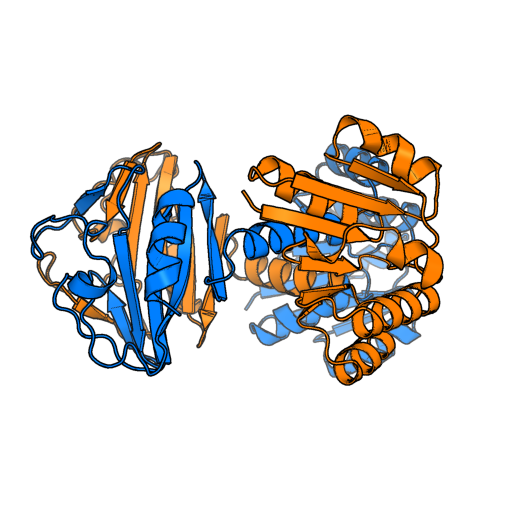 -2.83 -17.656 -6.902 1 98 70 ILE B C 1
ATOM 2294 O O . ILE B 1 70 ? -2.324 -18.578 -6.27 1 98 70 ILE B O 1
ATOM 2298 N N . VAL B 1 71 ? -2.486 -17.344 -8.141 1 98.12 71 VAL B N 1
ATOM 2299 C CA . VAL B 1 71 ? -1.344 -17.969 -8.797 1 98.12 71 VAL B CA 1
ATOM 2300 C C . VAL B 1 71 ? -0.089 -17.125 -8.555 1 98.12 71 VAL B C 1
ATOM 2302 O O . VAL B 1 71 ? 0.105 -16.094 -9.195 1 98.12 71 VAL B O 1
ATOM 2305 N N . ALA B 1 72 ? 0.794 -17.625 -7.719 1 97.88 72 ALA B N 1
ATOM 2306 C CA . ALA B 1 72 ? 1.955 -16.859 -7.273 1 97.88 72 ALA B CA 1
ATOM 2307 C C . ALA B 1 72 ? 3.248 -17.453 -7.828 1 97.88 72 ALA B C 1
ATOM 2309 O O . ALA B 1 72 ? 4.312 -17.312 -7.227 1 97.88 72 ALA B O 1
ATOM 2310 N N . ILE B 1 73 ? 3.145 -18.094 -8.977 1 93.94 73 ILE B N 1
ATOM 2311 C CA . ILE B 1 73 ? 4.312 -18.672 -9.633 1 93.94 73 ILE B CA 1
ATOM 2312 C C . ILE B 1 73 ? 5.133 -17.578 -10.305 1 93.94 73 ILE B C 1
ATOM 2314 O O . ILE B 1 73 ? 4.633 -16.875 -11.195 1 93.94 73 ILE B O 1
ATOM 2318 N N . GLY B 1 74 ? 6.355 -17.328 -9.961 1 81.19 74 GLY B N 1
ATOM 2319 C CA . GLY B 1 74 ? 7.102 -16.188 -10.469 1 81.19 74 GLY B CA 1
ATOM 2320 C C . GLY B 1 74 ? 8.273 -16.578 -11.344 1 81.19 74 GLY B C 1
ATOM 2321 O O . GLY B 1 74 ? 8.656 -15.836 -12.25 1 81.19 74 GLY B O 1
ATOM 2322 N N . LEU B 1 75 ? 8.938 -17.656 -11.133 1 77.44 75 LEU B N 1
ATOM 2323 C CA . LEU B 1 75 ? 10.188 -17.984 -11.812 1 77.44 75 LEU B CA 1
ATOM 2324 C C . LEU B 1 75 ? 9.914 -18.719 -13.117 1 77.44 75 LEU B C 1
ATOM 2326 O O . LEU B 1 75 ? 10.75 -18.703 -14.031 1 77.44 75 LEU B O 1
ATOM 2330 N N . ASP B 1 76 ? 8.695 -19.266 -13.258 1 90.44 76 ASP B N 1
ATOM 2331 C CA . ASP B 1 76 ? 8.359 -20.062 -14.438 1 90.44 76 ASP B CA 1
ATOM 2332 C C . ASP B 1 76 ? 7.062 -19.562 -15.078 1 90.44 76 ASP B C 1
ATOM 2334 O O . ASP B 1 76 ? 5.973 -20 -14.695 1 90.44 76 ASP B O 1
ATOM 2338 N N . MET B 1 77 ? 7.254 -18.812 -16.094 1 92.31 77 MET B N 1
ATOM 2339 C CA . MET B 1 77 ? 6.105 -18.203 -16.75 1 92.31 77 MET B CA 1
ATOM 2340 C C . MET B 1 77 ? 5.215 -19.266 -17.391 1 92.31 77 MET B C 1
ATOM 2342 O O . MET B 1 77 ? 3.99 -19.156 -17.344 1 92.31 77 MET B O 1
ATOM 2346 N N . GLN B 1 78 ? 5.828 -20.219 -18.016 1 93 78 GLN B N 1
ATOM 2347 C CA . GLN B 1 78 ? 5.066 -21.281 -18.688 1 93 78 GLN B CA 1
ATOM 2348 C C . GLN B 1 78 ? 4.152 -22 -17.688 1 93 78 GLN B C 1
ATOM 2350 O O . GLN B 1 78 ? 2.965 -22.188 -17.969 1 93 78 GLN B O 1
ATOM 2355 N N . SER B 1 79 ? 4.699 -22.375 -16.609 1 93.94 79 SER B N 1
ATOM 2356 C CA . SER B 1 79 ? 3.916 -23.062 -15.594 1 93.94 79 SER B CA 1
ATOM 2357 C C . SER B 1 79 ? 2.777 -22.188 -15.086 1 93.94 79 SER B C 1
ATOM 2359 O O . SER B 1 79 ? 1.67 -22.672 -14.844 1 93.94 79 SER B O 1
ATOM 2361 N N . SER B 1 80 ? 3.055 -20.891 -14.906 1 96.5 80 SER B N 1
ATOM 2362 C CA . SER B 1 80 ? 2.043 -19.953 -14.445 1 96.5 80 SER B CA 1
ATOM 2363 C C . SER B 1 80 ? 0.886 -19.844 -15.438 1 96.5 80 SER B C 1
ATOM 2365 O O . SER B 1 80 ? -0.281 -19.922 -15.039 1 96.5 80 SER B O 1
ATOM 2367 N N . LEU B 1 81 ? 1.256 -19.812 -16.719 1 96.56 81 LEU B N 1
ATOM 2368 C CA . LEU B 1 81 ? 0.244 -19.672 -17.75 1 96.56 81 LEU B CA 1
ATOM 2369 C C . LEU B 1 81 ? -0.585 -20.938 -17.891 1 96.56 81 LEU B C 1
ATOM 2371 O O . LEU B 1 81 ? -1.81 -20.875 -18.016 1 96.56 81 LEU B O 1
ATOM 2375 N N . LEU B 1 82 ? 0.065 -22.078 -17.828 1 95.44 82 LEU B N 1
ATOM 2376 C CA . LEU B 1 82 ? -0.639 -23.344 -17.922 1 95.44 82 LEU B CA 1
ATOM 2377 C C . LEU B 1 82 ? -1.572 -23.547 -16.734 1 95.44 82 LEU B C 1
ATOM 2379 O O . LEU B 1 82 ? -2.705 -24 -16.891 1 95.44 82 LEU B O 1
ATOM 2383 N N . CYS B 1 83 ? -1.11 -23.156 -15.641 1 95.94 83 CYS B N 1
ATOM 2384 C CA . CYS B 1 83 ? -1.93 -23.219 -14.438 1 95.94 83 CYS B CA 1
ATOM 2385 C C . CYS B 1 83 ? -3.16 -22.328 -14.562 1 95.94 83 CYS B C 1
ATOM 2387 O O . CYS B 1 83 ? -4.277 -22.766 -14.281 1 95.94 83 CYS B O 1
ATOM 2389 N N . THR B 1 84 ? -2.955 -21.109 -14.977 1 96.75 84 THR B N 1
ATOM 2390 C CA . THR B 1 84 ? -4.035 -20.141 -15.141 1 96.75 84 THR B CA 1
ATOM 2391 C C . THR B 1 84 ? -5.078 -20.656 -16.125 1 96.75 84 THR B C 1
ATOM 2393 O O . THR B 1 84 ? -6.281 -20.594 -15.867 1 96.75 84 THR B O 1
ATOM 2396 N N . LEU B 1 85 ? -4.57 -21.219 -17.188 1 95.69 85 LEU B N 1
ATOM 2397 C CA . LEU B 1 85 ? -5.469 -21.781 -18.188 1 95.69 85 LEU B CA 1
ATOM 2398 C C . LEU B 1 85 ? -6.293 -22.922 -17.609 1 95.69 85 LEU B C 1
ATOM 2400 O O . LEU B 1 85 ? -7.5 -23.016 -17.844 1 95.69 85 LEU B O 1
ATOM 2404 N N . ALA B 1 86 ? -5.629 -23.781 -16.922 1 94.62 86 ALA B N 1
ATOM 2405 C CA . ALA B 1 86 ? -6.312 -24.906 -16.297 1 94.62 86 ALA B CA 1
ATOM 2406 C C . ALA B 1 86 ? -7.395 -24.422 -15.344 1 94.62 86 ALA B C 1
ATOM 2408 O O . ALA B 1 86 ? -8.5 -24.984 -15.32 1 94.62 86 ALA B O 1
ATOM 2409 N N . LEU B 1 87 ? -7.133 -23.453 -14.586 1 95.94 87 LEU B N 1
ATOM 2410 C CA . LEU B 1 87 ? -8.094 -22.906 -13.633 1 95.94 87 LEU B CA 1
ATOM 2411 C C . LEU B 1 87 ? -9.305 -22.312 -14.359 1 95.94 87 LEU B C 1
ATOM 2413 O O . LEU B 1 87 ? -10.438 -22.484 -13.914 1 95.94 87 LEU B O 1
ATOM 2417 N N . LYS B 1 88 ? -9.039 -21.625 -15.422 1 94.75 88 LYS B N 1
ATOM 2418 C CA . LYS B 1 88 ? -10.117 -21.078 -16.234 1 94.75 88 LYS B CA 1
ATOM 2419 C C . LYS B 1 88 ? -11.023 -22.188 -16.766 1 94.75 88 LYS B C 1
ATOM 2421 O O . LYS B 1 88 ? -12.25 -22.078 -16.703 1 94.75 88 LYS B O 1
ATOM 2426 N N . ASN B 1 89 ? -10.414 -23.203 -17.188 1 92.69 89 ASN B N 1
ATOM 2427 C CA . ASN B 1 89 ? -11.164 -24.344 -17.719 1 92.69 89 ASN B CA 1
ATOM 2428 C C . ASN B 1 89 ? -12.008 -25.016 -16.641 1 92.69 89 ASN B C 1
ATOM 2430 O O . ASN B 1 89 ? -13.07 -25.578 -16.938 1 92.69 89 ASN B O 1
ATOM 2434 N N . LEU B 1 90 ? -11.539 -24.938 -15.484 1 92.75 90 LEU B N 1
ATOM 2435 C CA . LEU B 1 90 ? -12.25 -25.547 -14.359 1 92.75 90 LEU B CA 1
ATOM 2436 C C . LEU B 1 90 ? -13.297 -24.578 -13.805 1 92.75 90 LEU B C 1
ATOM 2438 O O . LEU B 1 90 ? -13.914 -24.859 -12.773 1 92.75 90 LEU B O 1
ATOM 2442 N N . ASP B 1 91 ? -13.438 -23.375 -14.344 1 92.25 91 ASP B N 1
ATOM 2443 C CA . ASP B 1 91 ? -14.453 -22.359 -14.055 1 92.25 91 ASP B CA 1
ATOM 2444 C C . ASP B 1 91 ? -14.258 -21.766 -12.664 1 92.25 91 ASP B C 1
ATOM 2446 O O . ASP B 1 91 ? -15.234 -21.547 -11.938 1 92.25 91 ASP B O 1
ATOM 2450 N N . VAL B 1 92 ? -13 -21.734 -12.289 1 93.5 92 VAL B N 1
ATOM 2451 C CA . VAL B 1 92 ? -12.711 -20.984 -11.062 1 93.5 92 VAL B CA 1
ATOM 2452 C C . VAL B 1 92 ? -13.172 -19.531 -11.219 1 93.5 92 VAL B C 1
ATOM 2454 O O . VAL B 1 92 ? -12.844 -18.875 -12.211 1 93.5 92 VAL B O 1
ATOM 2457 N N . GLN B 1 93 ? -13.867 -19.031 -10.297 1 91 93 GLN B N 1
ATOM 2458 C CA . GLN B 1 93 ? -14.594 -17.781 -10.461 1 91 93 GLN B CA 1
ATOM 2459 C C . GLN B 1 93 ? -13.641 -16.578 -10.367 1 91 93 GLN B C 1
ATOM 2461 O O . GLN B 1 93 ? -13.734 -15.648 -11.164 1 91 93 GLN B O 1
ATOM 2466 N N . THR B 1 94 ? -12.75 -16.547 -9.383 1 94.5 94 THR B N 1
ATOM 2467 C CA . THR B 1 94 ? -11.875 -15.391 -9.188 1 94.5 94 THR B CA 1
ATOM 2468 C C . THR B 1 94 ? -10.422 -15.828 -9.109 1 94.5 94 THR B C 1
ATOM 2470 O O . THR B 1 94 ? -10.023 -16.547 -8.188 1 94.5 94 THR B O 1
ATOM 2473 N N . ILE B 1 95 ? -9.664 -15.359 -10.125 1 97.25 95 ILE B N 1
ATOM 2474 C CA . ILE B 1 95 ? -8.258 -15.734 -10.227 1 97.25 95 ILE B CA 1
ATOM 2475 C C . ILE B 1 95 ? -7.383 -14.484 -10.211 1 97.25 95 ILE B C 1
ATOM 2477 O O . ILE B 1 95 ? -7.59 -13.57 -11.008 1 97.25 95 ILE B O 1
ATOM 2481 N N . TRP B 1 96 ? -6.469 -14.422 -9.227 1 97.31 96 TRP B N 1
ATOM 2482 C CA . TRP B 1 96 ? -5.41 -13.414 -9.211 1 97.31 96 TRP B CA 1
ATOM 2483 C C . TRP B 1 96 ? -4.066 -14.031 -9.578 1 97.31 96 TRP B C 1
ATOM 2485 O O . TRP B 1 96 ? -3.721 -15.117 -9.102 1 97.31 96 TRP B O 1
ATOM 2495 N N . VAL B 1 97 ? -3.299 -13.312 -10.445 1 98.12 97 VAL B N 1
ATOM 2496 C CA . VAL B 1 97 ? -2.066 -13.938 -10.914 1 98.12 97 VAL B CA 1
ATOM 2497 C C . VAL B 1 97 ? -0.909 -12.945 -10.797 1 98.12 97 VAL B C 1
ATOM 2499 O O . VAL B 1 97 ? -1.049 -11.773 -11.148 1 98.12 97 VAL B O 1
ATOM 2502 N N . LYS B 1 98 ? 0.166 -13.477 -10.273 1 97.31 98 LYS B N 1
ATOM 2503 C CA . LYS B 1 98 ? 1.421 -12.734 -10.266 1 97.31 98 LYS B CA 1
ATOM 2504 C C . LYS B 1 98 ? 2.066 -12.734 -11.648 1 97.31 98 LYS B C 1
ATOM 2506 O O . LYS B 1 98 ? 2.275 -13.797 -12.242 1 97.31 98 LYS B O 1
ATOM 2511 N N . ALA B 1 99 ? 2.332 -11.594 -12.172 1 96.12 99 ALA B N 1
ATOM 2512 C CA . ALA B 1 99 ? 3.049 -11.492 -13.445 1 96.12 99 ALA B CA 1
ATOM 2513 C C . ALA B 1 99 ? 4.539 -11.258 -13.211 1 96.12 99 ALA B C 1
ATOM 2515 O O . ALA B 1 99 ? 4.926 -10.477 -12.344 1 96.12 99 ALA B O 1
ATOM 2516 N N . SER B 1 100 ? 5.336 -11.891 -13.992 1 90.94 100 SER B N 1
ATOM 2517 C CA . SER B 1 100 ? 6.781 -11.797 -13.82 1 90.94 100 SER B CA 1
ATOM 2518 C C . SER B 1 100 ? 7.383 -10.734 -14.734 1 90.94 100 SER B C 1
ATOM 2520 O O . SER B 1 100 ? 8.469 -10.211 -14.461 1 90.94 100 SER B O 1
ATOM 2522 N N . ASN B 1 101 ? 6.781 -10.445 -15.812 1 89.94 101 ASN B N 1
ATOM 2523 C CA . ASN B 1 101 ? 7.246 -9.43 -16.75 1 89.94 101 ASN B CA 1
ATOM 2524 C C . ASN B 1 101 ? 6.109 -8.922 -17.641 1 89.94 101 ASN B C 1
ATOM 2526 O O . ASN B 1 101 ? 4.953 -9.305 -17.453 1 89.94 101 ASN B O 1
ATOM 2530 N N . LYS B 1 102 ? 6.48 -8.07 -18.547 1 90.88 102 LYS B N 1
ATOM 2531 C CA . LYS B 1 102 ? 5.473 -7.41 -19.375 1 90.88 102 LYS B CA 1
ATOM 2532 C C . LYS B 1 102 ? 4.789 -8.406 -20.312 1 90.88 102 LYS B C 1
ATOM 2534 O O . LYS B 1 102 ? 3.578 -8.336 -20.531 1 90.88 102 LYS B O 1
ATOM 2539 N N . ALA B 1 103 ? 5.555 -9.32 -20.859 1 94 103 ALA B N 1
ATOM 2540 C CA . ALA B 1 103 ? 4.984 -10.336 -21.734 1 94 103 ALA B CA 1
ATOM 2541 C C . ALA B 1 103 ? 3.98 -11.211 -20.984 1 94 103 ALA B C 1
ATOM 2543 O O . ALA B 1 103 ? 2.896 -11.5 -21.5 1 94 103 ALA B O 1
ATOM 2544 N N . HIS B 1 104 ? 4.336 -11.57 -19.797 1 95.69 104 HIS B N 1
ATOM 2545 C CA . HIS B 1 104 ? 3.449 -12.336 -18.938 1 95.69 104 HIS B CA 1
ATOM 2546 C C . HIS B 1 104 ? 2.148 -11.586 -18.672 1 95.69 104 HIS B C 1
ATOM 2548 O O . HIS B 1 104 ? 1.061 -12.156 -18.812 1 95.69 104 HIS B O 1
ATOM 2554 N N . HIS B 1 105 ? 2.201 -10.344 -18.391 1 95.81 105 HIS B N 1
ATOM 2555 C CA . HIS B 1 105 ? 1.047 -9.484 -18.141 1 95.81 105 HIS B CA 1
ATOM 2556 C C . HIS B 1 105 ? 0.104 -9.461 -19.328 1 95.81 105 HIS B C 1
ATOM 2558 O O . HIS B 1 105 ? -1.112 -9.594 -19.172 1 95.81 105 HIS B O 1
ATOM 2564 N N . THR B 1 106 ? 0.701 -9.289 -20.469 1 96.56 106 THR B N 1
ATOM 2565 C CA . THR B 1 106 ? -0.077 -9.18 -21.688 1 96.56 106 THR B CA 1
ATOM 2566 C C . THR B 1 106 ? -0.889 -10.445 -21.938 1 96.56 106 THR B C 1
ATOM 2568 O O . THR B 1 106 ? -2.082 -10.375 -22.25 1 96.56 106 THR B O 1
ATOM 2571 N N . ILE B 1 107 ? -0.297 -11.57 -21.797 1 96.81 107 ILE B N 1
ATOM 2572 C CA . ILE B 1 107 ? -0.972 -12.844 -22.031 1 96.81 107 ILE B CA 1
ATOM 2573 C C . ILE B 1 107 ? -2.07 -13.039 -20.984 1 96.81 107 ILE B C 1
ATOM 2575 O O . ILE B 1 107 ? -3.191 -13.43 -21.312 1 96.81 107 ILE B O 1
ATOM 2579 N N . LEU B 1 108 ? -1.738 -12.758 -19.734 1 96.94 108 LEU B N 1
ATOM 2580 C CA . LEU B 1 108 ? -2.699 -12.906 -18.656 1 96.94 108 LEU B CA 1
ATOM 2581 C C . LEU B 1 108 ? -3.916 -12.016 -18.875 1 96.94 108 LEU B C 1
ATOM 2583 O O . LEU B 1 108 ? -5.043 -12.406 -18.562 1 96.94 108 LEU B O 1
ATOM 2587 N N . SER B 1 109 ? -3.666 -10.781 -19.344 1 96.5 109 SER B N 1
ATOM 2588 C CA . SER B 1 109 ? -4.75 -9.844 -19.641 1 96.5 109 SER B CA 1
ATOM 2589 C C . SER B 1 109 ? -5.719 -10.422 -20.656 1 96.5 109 SER B C 1
ATOM 2591 O O . SER B 1 109 ? -6.934 -10.273 -20.531 1 96.5 109 SER B O 1
ATOM 2593 N N . LYS B 1 110 ? -5.227 -11.125 -21.609 1 96.06 110 LYS B N 1
AT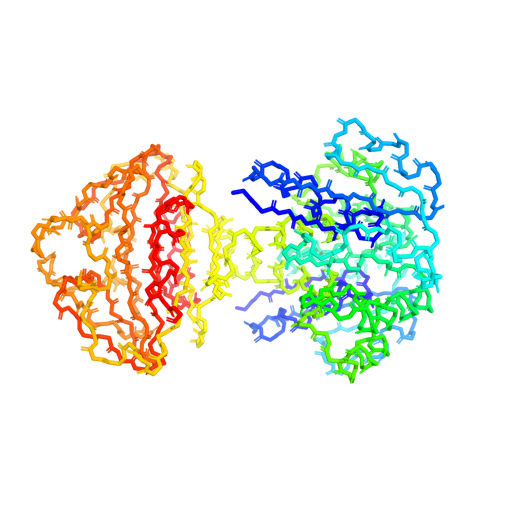OM 2594 C CA . LYS B 1 110 ? -6.055 -11.734 -22.656 1 96.06 110 LYS B CA 1
ATOM 2595 C C . LYS B 1 110 ? -6.82 -12.938 -22.109 1 96.06 110 LYS B C 1
ATOM 2597 O O . LYS B 1 110 ? -7.922 -13.242 -22.578 1 96.06 110 LYS B O 1
ATOM 2602 N N . LEU B 1 111 ? -6.242 -13.617 -21.172 1 95.69 111 LEU B N 1
ATOM 2603 C CA . LEU B 1 111 ? -6.898 -14.773 -20.562 1 95.69 111 LEU B CA 1
ATOM 2604 C C . LEU B 1 111 ? -8.047 -14.32 -19.656 1 95.69 111 LEU B C 1
ATOM 2606 O O . LEU B 1 111 ? -8.898 -15.133 -19.281 1 95.69 111 LEU B O 1
ATOM 2610 N N . GLY B 1 112 ? -8.047 -13.047 -19.234 1 95.19 112 GLY B N 1
ATOM 2611 C CA . GLY B 1 112 ? -9.172 -12.469 -18.516 1 95.19 112 GLY B CA 1
ATOM 2612 C C . GLY B 1 112 ? -9.18 -12.828 -17.047 1 95.19 112 GLY B C 1
ATOM 2613 O O . GLY B 1 112 ? -10.234 -13.125 -16.484 1 95.19 112 GLY B O 1
ATOM 2614 N N . VAL B 1 113 ? -8.031 -12.844 -16.438 1 96.25 113 VAL B N 1
ATOM 2615 C CA . VAL B 1 113 ? -8 -13.078 -14.992 1 96.25 113 VAL B CA 1
ATOM 2616 C C . VAL B 1 113 ? -8.516 -11.844 -14.258 1 96.25 113 VAL B C 1
ATOM 2618 O O . VAL B 1 113 ? -8.523 -10.742 -14.812 1 96.25 113 VAL B O 1
ATOM 2621 N N . ALA B 1 114 ? -8.984 -12.039 -13.062 1 93.25 114 ALA B N 1
ATOM 2622 C CA . ALA B 1 114 ? -9.641 -10.969 -12.312 1 93.25 114 ALA B CA 1
ATOM 2623 C C . ALA B 1 114 ? -8.648 -9.875 -11.93 1 93.25 114 ALA B C 1
ATOM 2625 O O . ALA B 1 114 ? -8.992 -8.695 -11.922 1 93.25 114 ALA B O 1
ATOM 2626 N N . ARG B 1 115 ? -7.383 -10.242 -11.617 1 94.12 115 ARG B N 1
ATOM 2627 C CA . ARG B 1 115 ? -6.375 -9.258 -11.227 1 94.12 115 ARG B CA 1
ATOM 2628 C C . ARG B 1 115 ? -4.973 -9.773 -11.523 1 94.12 115 ARG B C 1
ATOM 2630 O O . ARG B 1 115 ? -4.672 -10.945 -11.297 1 94.12 115 ARG B O 1
ATOM 2637 N N . ILE B 1 116 ? -4.199 -8.891 -12.047 1 97 116 ILE B N 1
ATOM 2638 C CA . ILE B 1 116 ? -2.789 -9.18 -12.281 1 97 116 ILE B CA 1
ATOM 2639 C C . ILE B 1 116 ? -1.929 -8.359 -11.32 1 97 116 ILE B C 1
ATOM 2641 O O . ILE B 1 116 ? -2.121 -7.152 -11.18 1 97 116 ILE B O 1
ATOM 2645 N N . ILE B 1 117 ? -0.985 -9.008 -10.648 1 95.81 117 ILE B N 1
ATOM 2646 C CA . ILE B 1 117 ? -0.17 -8.375 -9.617 1 95.81 117 ILE B CA 1
ATOM 2647 C C . ILE B 1 117 ? 1.287 -8.32 -10.07 1 95.81 117 ILE B C 1
ATOM 2649 O O . ILE B 1 117 ? 1.821 -9.305 -10.578 1 95.81 117 ILE B O 1
ATOM 2653 N N . HIS B 1 118 ? 1.874 -7.176 -9.977 1 95.94 118 HIS B N 1
ATOM 2654 C CA . HIS B 1 118 ? 3.299 -6.977 -10.219 1 95.94 118 HIS B CA 1
ATOM 2655 C C . HIS B 1 118 ? 4.023 -6.582 -8.938 1 95.94 118 HIS B C 1
ATOM 2657 O O . HIS B 1 118 ? 4.293 -5.398 -8.711 1 95.94 118 HIS B O 1
ATOM 2663 N N . PRO B 1 119 ? 4.469 -7.57 -8.164 1 94.31 119 PRO B N 1
ATOM 2664 C CA . PRO B 1 119 ? 4.922 -7.266 -6.809 1 94.31 119 PRO B CA 1
ATOM 2665 C C . PRO B 1 119 ? 6.039 -6.227 -6.777 1 94.31 119 PRO B C 1
ATOM 2667 O O . PRO B 1 119 ? 5.949 -5.238 -6.043 1 94.31 119 PRO B O 1
ATOM 2670 N N . GLU B 1 120 ? 7.059 -6.395 -7.598 1 94 120 GLU B N 1
ATOM 2671 C CA . GLU B 1 120 ? 8.203 -5.48 -7.602 1 94 120 GLU B CA 1
ATOM 2672 C C . GLU B 1 120 ? 7.793 -4.094 -8.086 1 94 120 GLU B C 1
ATOM 2674 O O . GLU B 1 120 ? 8.125 -3.088 -7.453 1 94 120 GLU B O 1
ATOM 2679 N N . GLU B 1 121 ? 7.059 -4.043 -9.156 1 95.12 121 GLU B N 1
ATOM 2680 C CA . GLU B 1 121 ? 6.633 -2.766 -9.727 1 95.12 121 GLU B CA 1
ATOM 2681 C C . GLU B 1 121 ? 5.672 -2.041 -8.789 1 95.12 121 GLU B C 1
ATOM 2683 O O . GLU B 1 121 ? 5.844 -0.853 -8.508 1 95.12 121 GLU B O 1
ATOM 2688 N N . ASP B 1 122 ? 4.723 -2.777 -8.281 1 92.75 122 ASP B N 1
ATOM 2689 C CA . ASP B 1 122 ? 3.723 -2.193 -7.391 1 92.75 122 ASP B CA 1
ATOM 2690 C C . ASP B 1 122 ? 4.367 -1.67 -6.105 1 92.75 122 ASP B C 1
ATOM 2692 O O . ASP B 1 122 ? 4.023 -0.585 -5.633 1 92.75 122 ASP B O 1
ATOM 2696 N N . MET B 1 123 ? 5.238 -2.42 -5.602 1 92.88 123 MET B N 1
ATOM 2697 C CA . MET B 1 123 ? 5.93 -1.995 -4.387 1 92.88 123 MET B CA 1
ATOM 2698 C C . MET B 1 123 ? 6.836 -0.801 -4.668 1 92.88 123 MET B C 1
ATOM 2700 O O . MET B 1 123 ? 6.969 0.095 -3.832 1 92.88 123 MET B O 1
ATOM 2704 N N . GLY B 1 124 ? 7.5 -0.765 -5.82 1 95.19 124 GLY B N 1
ATOM 2705 C CA . GLY B 1 124 ? 8.289 0.395 -6.203 1 95.19 124 GLY B CA 1
ATOM 2706 C C . GLY B 1 124 ? 7.488 1.684 -6.211 1 95.19 124 GLY B C 1
ATOM 2707 O O . GLY B 1 124 ? 7.949 2.709 -5.707 1 95.19 124 GLY B O 1
ATOM 2708 N N . ILE B 1 125 ? 6.312 1.581 -6.762 1 91.44 125 ILE B N 1
ATOM 2709 C CA . ILE B 1 125 ? 5.41 2.727 -6.797 1 91.44 125 ILE B CA 1
ATOM 2710 C C . ILE B 1 125 ? 5.078 3.164 -5.371 1 91.44 125 ILE B C 1
ATOM 2712 O O . ILE B 1 125 ? 5.148 4.352 -5.051 1 91.44 125 ILE B O 1
ATOM 2716 N N . ARG B 1 126 ? 4.809 2.225 -4.543 1 86.5 126 ARG B N 1
ATOM 2717 C CA . ARG B 1 126 ? 4.449 2.527 -3.164 1 86.5 126 ARG B CA 1
ATOM 2718 C C . ARG B 1 126 ? 5.621 3.148 -2.414 1 86.5 126 ARG B C 1
ATOM 2720 O O . ARG B 1 126 ? 5.441 4.094 -1.642 1 86.5 126 ARG B O 1
ATOM 2727 N N . VAL B 1 127 ? 6.758 2.615 -2.6 1 91.75 127 VAL B N 1
ATOM 2728 C CA . VAL B 1 127 ? 7.961 3.131 -1.961 1 91.75 127 VAL B CA 1
ATOM 2729 C C . VAL B 1 127 ? 8.203 4.574 -2.396 1 91.75 127 VAL B C 1
ATOM 2731 O O . VAL B 1 127 ? 8.461 5.445 -1.562 1 91.75 127 VAL B O 1
ATOM 2734 N N . ALA B 1 128 ? 8.086 4.863 -3.697 1 92.88 128 ALA B N 1
ATOM 2735 C CA . ALA B 1 128 ? 8.25 6.215 -4.215 1 92.88 128 ALA B CA 1
ATOM 2736 C C . ALA B 1 128 ? 7.246 7.172 -3.582 1 92.88 128 ALA B C 1
ATOM 2738 O O . ALA B 1 128 ? 7.602 8.289 -3.189 1 92.88 128 ALA B O 1
ATOM 2739 N N . GLN B 1 129 ? 6.055 6.684 -3.451 1 84.31 129 GLN B N 1
ATOM 2740 C CA . GLN B 1 129 ? 5 7.5 -2.861 1 84.31 129 GLN B CA 1
ATOM 2741 C C . GLN B 1 129 ? 5.289 7.797 -1.393 1 84.31 129 GLN B C 1
ATOM 2743 O O . GLN B 1 129 ? 5.023 8.898 -0.914 1 84.31 129 GLN B O 1
ATOM 2748 N N . SER B 1 130 ? 5.844 6.828 -0.742 1 84.56 130 SER B N 1
ATOM 2749 C CA . SER B 1 130 ? 6.184 7.031 0.663 1 84.56 130 SER B CA 1
ATOM 2750 C C . SER B 1 130 ? 7.32 8.039 0.816 1 84.56 130 SER B C 1
ATOM 2752 O O . SER B 1 130 ? 7.363 8.789 1.791 1 84.56 130 SER B O 1
ATOM 2754 N N . LEU B 1 131 ? 8.203 8.062 -0.108 1 88.06 131 LEU B N 1
ATOM 2755 C CA . LEU B 1 131 ? 9.336 8.977 -0.096 1 88.06 131 LEU B CA 1
ATOM 2756 C C . LEU B 1 131 ? 8.891 10.406 -0.399 1 88.06 131 LEU B C 1
ATOM 2758 O O . LEU B 1 131 ? 9.562 11.367 -0.03 1 88.06 131 LEU B O 1
ATOM 2762 N N . ASN B 1 132 ? 7.875 10.43 -1.097 1 80.69 132 ASN B N 1
ATOM 2763 C CA . ASN B 1 132 ? 7.328 11.734 -1.454 1 80.69 132 ASN B CA 1
ATOM 2764 C C . ASN B 1 132 ? 6.781 12.469 -0.232 1 80.69 132 ASN B C 1
ATOM 2766 O O . ASN B 1 132 ? 6.645 13.695 -0.246 1 80.69 132 ASN B O 1
ATOM 2770 N N . TYR B 1 133 ? 6.492 11.672 0.894 1 72.69 133 TYR B N 1
ATOM 2771 C CA . TYR B 1 133 ? 5.969 12.258 2.121 1 72.69 133 TYR B CA 1
ATOM 2772 C C . TYR B 1 133 ? 6.711 11.727 3.34 1 72.69 133 TYR B C 1
ATOM 2774 O O . TYR B 1 133 ? 6.148 10.977 4.137 1 72.69 133 TYR B O 1
ATOM 2782 N N . PRO B 1 134 ? 7.926 12.125 3.525 1 65.56 134 PRO B N 1
ATOM 2783 C CA . PRO B 1 134 ? 8.781 11.555 4.57 1 65.56 134 PRO B CA 1
ATOM 2784 C C . PRO B 1 134 ? 8.148 11.633 5.957 1 65.56 134 PRO B C 1
ATOM 2786 O O . PRO B 1 134 ? 8.461 10.82 6.828 1 65.56 134 PRO B O 1
ATOM 2789 N N . MET B 1 135 ? 7.352 12.617 6.203 1 63.97 135 MET B N 1
ATOM 2790 C CA . MET B 1 135 ? 6.801 12.797 7.543 1 63.97 135 MET B CA 1
ATOM 2791 C C . MET B 1 135 ? 5.566 11.922 7.742 1 63.97 135 MET B C 1
ATOM 2793 O O . MET B 1 135 ? 5.008 11.883 8.844 1 63.97 135 MET B O 1
ATOM 2797 N N . VAL B 1 136 ? 5.312 11.266 6.695 1 68.81 136 VAL B N 1
ATOM 2798 C CA . VAL B 1 136 ? 4.07 10.508 6.742 1 68.81 136 VAL B CA 1
ATOM 2799 C C . VAL B 1 136 ? 4.371 9.031 6.996 1 68.81 136 VAL B C 1
ATOM 2801 O O . VAL B 1 136 ? 5.215 8.438 6.32 1 68.81 136 VAL B O 1
ATOM 2804 N N . ASN B 1 137 ? 3.939 8.453 8.125 1 67.75 137 ASN B N 1
ATOM 2805 C CA . ASN B 1 137 ? 4.133 7.066 8.523 1 67.75 137 ASN B CA 1
ATOM 2806 C C . ASN B 1 137 ? 3.359 6.109 7.625 1 67.75 137 ASN B C 1
ATOM 2808 O O . ASN B 1 137 ? 3.805 4.988 7.375 1 67.75 137 ASN B O 1
ATOM 2812 N N . ASN B 1 138 ? 2.191 6.59 7.211 1 79.62 138 ASN B N 1
ATOM 2813 C CA . ASN B 1 138 ? 1.254 5.82 6.398 1 79.62 138 ASN B CA 1
ATOM 2814 C C . ASN B 1 138 ? 0.361 6.73 5.559 1 79.62 138 ASN B C 1
ATOM 2816 O O . ASN B 1 138 ? 0.113 7.879 5.93 1 79.62 138 ASN B O 1
ATOM 2820 N N . PHE B 1 139 ? 0.027 6.246 4.43 1 85.56 139 PHE B N 1
ATOM 2821 C CA . PHE B 1 139 ? -0.793 7.117 3.596 1 85.56 139 PHE B CA 1
ATOM 2822 C C . PHE B 1 139 ? -1.702 6.301 2.686 1 85.56 139 PHE B C 1
ATOM 2824 O O . PHE B 1 139 ? -1.488 5.098 2.502 1 85.56 139 PHE B O 1
ATOM 2831 N N . LEU B 1 140 ? -2.658 6.938 2.24 1 87.94 140 LEU B N 1
ATOM 2832 C CA . LEU B 1 140 ? -3.594 6.438 1.237 1 87.94 140 LEU B CA 1
ATOM 2833 C C . LEU B 1 140 ? -3.789 7.461 0.123 1 87.94 140 LEU B C 1
ATOM 2835 O O . LEU B 1 140 ? -4.277 8.57 0.369 1 87.94 140 LEU B O 1
ATOM 2839 N N . ALA B 1 141 ? -3.322 7.105 -1.113 1 84.12 141 ALA B N 1
ATOM 2840 C CA . ALA B 1 141 ? -3.611 7.957 -2.264 1 84.12 141 ALA B CA 1
ATOM 2841 C C . ALA B 1 141 ? -5.082 7.863 -2.662 1 84.12 141 ALA B C 1
ATOM 2843 O O . ALA B 1 141 ? -5.602 6.766 -2.875 1 84.12 141 ALA B O 1
ATOM 2844 N N . ILE B 1 142 ? -5.746 9.031 -2.748 1 87.81 142 ILE B N 1
ATOM 2845 C CA . ILE B 1 142 ? -7.188 8.945 -2.965 1 87.81 142 ILE B CA 1
ATOM 2846 C C . ILE B 1 142 ? -7.547 9.602 -4.293 1 87.81 142 ILE B C 1
ATOM 2848 O O . ILE B 1 142 ? -8.711 9.953 -4.527 1 87.81 142 ILE B O 1
ATOM 2852 N N . GLY B 1 143 ? -6.539 9.82 -5.145 1 81.5 143 GLY B N 1
ATOM 2853 C CA . GLY B 1 143 ? -6.773 10.352 -6.477 1 81.5 143 GLY B CA 1
ATOM 2854 C C . GLY B 1 143 ? -6.68 11.859 -6.547 1 81.5 143 GLY B C 1
ATOM 2855 O O . GLY B 1 143 ? -6.812 12.539 -5.527 1 81.5 143 GLY B O 1
ATOM 2856 N N . ASN B 1 144 ? -6.418 12.367 -7.77 1 82.12 144 ASN B N 1
ATOM 2857 C CA . ASN B 1 144 ? -6.367 13.797 -8.07 1 82.12 144 ASN B CA 1
ATOM 2858 C C . ASN B 1 144 ? -5.324 14.516 -7.219 1 82.12 144 ASN B C 1
ATOM 2860 O O . ASN B 1 144 ? -5.551 15.641 -6.777 1 82.12 144 ASN B O 1
ATOM 2864 N N . GLY B 1 145 ? -4.34 13.836 -6.805 1 77.81 145 GLY B N 1
ATOM 2865 C CA . GLY B 1 145 ? -3.244 14.43 -6.059 1 77.81 145 GLY B CA 1
ATOM 2866 C C . GLY B 1 145 ? -3.539 14.57 -4.574 1 77.81 145 GLY B C 1
ATOM 2867 O O . GLY B 1 145 ? -2.811 15.258 -3.855 1 77.81 145 GLY B O 1
ATOM 2868 N N . LEU B 1 146 ? -4.566 13.93 -4.125 1 85.81 146 LEU B N 1
ATOM 2869 C CA . LEU B 1 146 ? -4.941 14.023 -2.717 1 85.81 146 LEU B CA 1
ATOM 2870 C C . LEU B 1 146 ? -4.543 12.758 -1.964 1 85.81 146 LEU B C 1
ATOM 2872 O O . LEU B 1 146 ? -4.5 11.672 -2.547 1 85.81 146 LEU B O 1
ATOM 2876 N N . TYR B 1 147 ? -4.312 12.93 -0.684 1 87.12 147 TYR B N 1
ATOM 2877 C CA . TYR B 1 147 ? -3.863 11.828 0.169 1 87.12 147 TYR B CA 1
ATOM 2878 C C . TYR B 1 147 ? -4.523 11.906 1.541 1 87.12 147 TYR B C 1
ATOM 2880 O O . TYR B 1 147 ? -4.828 12.992 2.033 1 87.12 147 TYR B O 1
ATOM 2888 N N . ILE B 1 148 ? -4.773 10.75 2.072 1 91.31 148 ILE B N 1
ATOM 2889 C CA . ILE B 1 148 ? -4.965 10.625 3.514 1 91.31 148 ILE B CA 1
ATOM 2890 C C . ILE B 1 148 ? -3.654 10.188 4.168 1 91.31 148 ILE B C 1
ATOM 2892 O O . ILE B 1 148 ? -3.039 9.203 3.754 1 91.31 148 ILE B O 1
ATOM 2896 N N . VAL B 1 149 ? -3.219 10.922 5.156 1 90.69 149 VAL B N 1
ATOM 2897 C CA . VAL B 1 149 ? -1.925 10.617 5.758 1 90.69 149 VAL B CA 1
ATOM 2898 C C . VAL B 1 149 ? -2.086 10.422 7.262 1 90.69 149 VAL B C 1
ATOM 2900 O O . VAL B 1 149 ? -2.975 11.016 7.879 1 90.69 149 VAL B O 1
ATOM 2903 N N . GLU B 1 150 ? -1.292 9.562 7.766 1 92.44 150 GLU B N 1
ATOM 2904 C CA . GLU B 1 150 ? -1.186 9.352 9.203 1 92.44 150 GLU B CA 1
ATOM 2905 C C . GLU B 1 150 ? 0.026 10.078 9.781 1 92.44 150 GLU B C 1
ATOM 2907 O O . GLU B 1 150 ? 1.155 9.859 9.336 1 92.44 150 GLU B O 1
ATOM 2912 N N . ILE B 1 151 ? -0.204 10.93 10.773 1 90.56 151 ILE B N 1
ATOM 2913 C CA . ILE B 1 151 ? 0.861 11.656 11.453 1 90.56 151 ILE B CA 1
ATOM 2914 C C . ILE B 1 151 ? 0.92 11.234 12.922 1 90.56 151 ILE B C 1
ATOM 2916 O O . ILE B 1 151 ? -0.061 11.375 13.656 1 90.56 151 ILE B O 1
ATOM 2920 N N . HIS B 1 152 ? 2.062 10.773 13.336 1 90.69 152 HIS B N 1
ATOM 2921 C CA . HIS B 1 152 ? 2.256 10.43 14.742 1 90.69 152 HIS B CA 1
ATOM 2922 C C . HIS B 1 152 ? 2.703 11.648 15.547 1 90.69 152 HIS B C 1
ATOM 2924 O O . HIS B 1 152 ? 3.676 12.312 15.188 1 90.69 152 HIS B O 1
ATOM 2930 N N . ILE B 1 153 ? 2.025 11.883 16.594 1 93.25 153 ILE B N 1
ATOM 2931 C CA . ILE B 1 153 ? 2.305 13.055 17.422 1 93.25 153 ILE B CA 1
ATOM 2932 C C . ILE B 1 153 ? 3.477 12.766 18.359 1 93.25 153 ILE B C 1
ATOM 2934 O O . ILE B 1 153 ? 3.395 11.875 19.203 1 93.25 153 ILE B O 1
ATOM 2938 N N . LYS B 1 154 ? 4.488 13.5 18.141 1 91.69 154 LYS B N 1
ATOM 2939 C CA . LYS B 1 154 ? 5.691 13.359 18.953 1 91.69 154 LYS B CA 1
ATOM 2940 C C . LYS B 1 154 ? 5.594 14.18 20.234 1 91.69 154 LYS B C 1
ATOM 2942 O O . LYS B 1 154 ? 4.668 14.977 20.406 1 91.69 154 LYS B O 1
ATOM 2947 N N . ALA B 1 155 ? 6.617 13.984 21.062 1 94 155 ALA B N 1
ATOM 2948 C CA . ALA B 1 155 ? 6.613 14.57 22.406 1 94 155 ALA B CA 1
ATOM 2949 C C . ALA B 1 155 ? 6.594 16.094 22.344 1 94 155 ALA B C 1
ATOM 2951 O O . ALA B 1 155 ? 5.949 16.75 23.172 1 94 155 ALA B O 1
ATOM 2952 N N . HIS B 1 156 ? 7.191 16.75 21.375 1 92.94 156 HIS B N 1
ATOM 2953 C CA . HIS B 1 156 ? 7.281 18.203 21.297 1 92.94 156 HIS B CA 1
ATOM 2954 C C . HIS B 1 156 ? 5.949 18.812 20.875 1 92.94 156 HIS B C 1
ATOM 2956 O O . HIS B 1 156 ? 5.758 20.031 21 1 92.94 156 HIS B O 1
ATOM 2962 N N . LEU B 1 157 ? 5.039 17.984 20.469 1 93.69 157 LEU B N 1
ATOM 2963 C CA . LEU B 1 157 ? 3.723 18.469 20.062 1 93.69 157 LEU B CA 1
ATOM 2964 C C . LEU B 1 157 ? 2.664 18.109 21.094 1 93.69 157 LEU B C 1
ATOM 2966 O O . LEU B 1 157 ? 1.468 18.266 20.844 1 93.69 157 LEU B O 1
ATOM 2970 N N . ASN B 1 158 ? 3.143 17.609 22.172 1 96 158 ASN B N 1
ATOM 2971 C CA . ASN B 1 158 ? 2.223 17.234 23.25 1 96 158 ASN B CA 1
ATOM 2972 C C . ASN B 1 158 ? 1.375 18.422 23.703 1 96 158 ASN B C 1
ATOM 2974 O O . ASN B 1 158 ? 1.902 19.516 23.938 1 96 158 ASN B O 1
ATOM 2978 N N . GLN B 1 159 ? -0.014 18.234 23.734 1 96 159 GLN B N 1
ATOM 2979 C CA . GLN B 1 159 ? -0.988 19.219 24.219 1 96 159 GLN B CA 1
ATOM 2980 C C . GLN B 1 159 ? -1.132 20.375 23.234 1 96 159 GLN B C 1
ATOM 2982 O O . GLN B 1 159 ? -1.559 21.469 23.625 1 96 159 GLN B O 1
ATOM 2987 N N . THR B 1 160 ? -0.793 20.188 22.047 1 94.75 160 THR B N 1
ATOM 2988 C CA . THR B 1 160 ? -1.073 21.141 20.984 1 94.75 160 THR B CA 1
ATOM 2989 C C . THR B 1 160 ? -2.463 20.906 20.406 1 94.75 160 THR B C 1
ATOM 2991 O O . THR B 1 160 ? -2.926 19.766 20.328 1 94.75 160 THR B O 1
ATOM 2994 N N . THR B 1 161 ? -3.076 22 20.047 1 94 161 THR B N 1
ATOM 2995 C CA . THR B 1 161 ? -4.387 21.844 19.438 1 94 161 THR B CA 1
ATOM 2996 C C . THR B 1 161 ? -4.246 21.625 17.922 1 94 161 THR B C 1
ATOM 2998 O O . THR B 1 161 ? -3.242 22.016 17.328 1 94 161 THR B O 1
ATOM 3001 N N . VAL B 1 162 ? -5.258 21 17.344 1 92.5 162 VAL B N 1
ATOM 3002 C CA . VAL B 1 162 ? -5.266 20.75 15.914 1 92.5 162 VAL B CA 1
ATOM 3003 C C . VAL B 1 162 ? -5.199 22.078 15.156 1 92.5 162 VAL B C 1
ATOM 3005 O O . VAL B 1 162 ? -4.473 22.203 14.172 1 92.5 162 VAL B O 1
ATOM 3008 N N . GLY B 1 163 ? -5.98 23.031 15.641 1 89.69 163 GLY B N 1
ATOM 3009 C CA . GLY B 1 163 ? -5.961 24.344 15.016 1 89.69 163 GLY B CA 1
ATOM 3010 C C . GLY B 1 163 ? -4.582 24.969 14.984 1 89.69 163 GLY B C 1
ATOM 3011 O O . GLY B 1 163 ? -4.18 25.547 13.969 1 89.69 163 GLY B O 1
ATOM 3012 N N . LEU B 1 164 ? -3.881 24.922 16.016 1 90.06 164 LEU B N 1
ATOM 3013 C CA . LEU B 1 164 ? -2.533 25.469 16.109 1 90.06 164 LEU B CA 1
ATOM 3014 C C . LEU B 1 164 ? -1.572 24.719 15.195 1 90.06 164 LEU B C 1
ATOM 3016 O O . LEU B 1 164 ? -0.737 25.328 14.531 1 90.06 164 LEU B O 1
ATOM 3020 N N . LEU B 1 165 ? -1.697 23.453 15.195 1 90.25 165 LEU B N 1
ATOM 3021 C CA . LEU B 1 165 ? -0.819 22.625 14.367 1 90.25 165 LEU B CA 1
ATOM 3022 C C . LEU B 1 165 ? -1.018 22.938 12.891 1 90.25 165 LEU B C 1
ATOM 3024 O O . LEU B 1 165 ? -0.045 23.094 12.148 1 90.25 165 LEU B O 1
ATOM 3028 N N . LEU B 1 166 ? -2.229 23.062 12.477 1 88.75 166 LEU B N 1
ATOM 3029 C CA . LEU B 1 166 ? -2.529 23.25 11.062 1 88.75 166 LEU B CA 1
ATOM 3030 C C . LEU B 1 166 ? -2.385 24.719 10.664 1 88.75 166 LEU B C 1
ATOM 3032 O O . LEU B 1 166 ? -2.15 25.031 9.492 1 88.75 166 LEU B O 1
ATOM 3036 N N . GLY B 1 167 ? -2.559 25.562 11.617 1 81.88 167 GLY B N 1
ATOM 3037 C CA . GLY B 1 167 ? -2.373 26.969 11.352 1 81.88 167 GLY B CA 1
ATOM 3038 C C . GLY B 1 167 ? -3.248 27.484 10.227 1 81.88 167 GLY B C 1
ATOM 3039 O O . GLY B 1 167 ? -4.465 27.281 10.242 1 81.88 167 GLY B O 1
ATOM 3040 N N . SER B 1 168 ? -2.646 28.094 9.203 1 75.69 168 SER B N 1
ATOM 3041 C CA . SER B 1 168 ? -3.334 28.719 8.07 1 75.69 168 SER B CA 1
ATOM 3042 C C . SER B 1 168 ? -3.898 27.656 7.129 1 75.69 168 SER B C 1
ATOM 3044 O O . SER B 1 168 ? -4.727 27.969 6.27 1 75.69 168 SER B O 1
ATOM 3046 N N . LEU B 1 169 ? -3.4 26.5 7.352 1 75.94 169 LEU B N 1
ATOM 3047 C CA . LEU B 1 169 ? -3.852 25.422 6.465 1 75.94 169 LEU B CA 1
ATOM 3048 C C . LEU B 1 169 ? -5.199 24.875 6.914 1 75.94 169 LEU B C 1
ATOM 3050 O O . LEU B 1 169 ? -5.832 24.094 6.195 1 75.94 169 LEU B O 1
ATOM 3054 N N . HIS B 1 170 ? -5.547 25.328 8.086 1 72.44 170 HIS B N 1
ATOM 3055 C CA . HIS B 1 170 ? -6.805 24.844 8.641 1 72.44 170 HIS B CA 1
ATOM 3056 C C . HIS B 1 170 ? -7.996 25.5 7.957 1 72.44 170 HIS B C 1
ATOM 3058 O O . HIS B 1 170 ? -7.961 26.703 7.664 1 72.44 170 HIS B O 1
ATOM 3064 N N . ASP B 1 171 ? -8.922 24.688 7.512 1 62.59 171 ASP B N 1
ATOM 3065 C CA . ASP B 1 171 ? -10.148 25.25 6.977 1 62.59 171 ASP B CA 1
ATOM 3066 C C . ASP B 1 171 ? -10.945 25.984 8.07 1 62.59 171 ASP B C 1
ATOM 3068 O O . ASP B 1 171 ? -11.094 25.469 9.172 1 62.59 171 ASP B O 1
ATOM 3072 N N . ASN B 1 172 ? -10.797 27.297 8.07 1 56.41 172 ASN B N 1
ATOM 3073 C CA . ASN B 1 172 ? -11.5 28.125 9.039 1 56.41 172 ASN B CA 1
ATOM 3074 C C . ASN B 1 172 ? -12.969 27.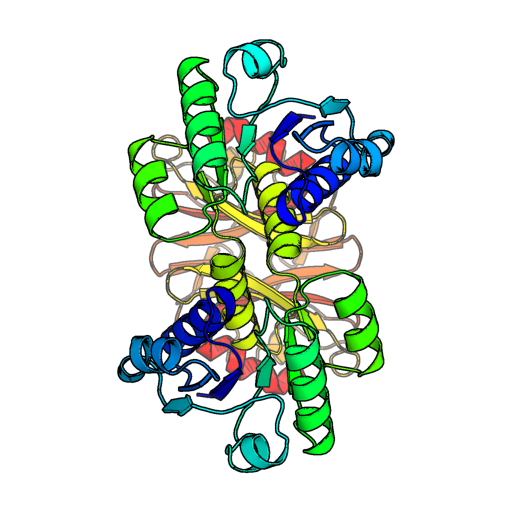734 9.156 1 56.41 172 ASN B C 1
ATOM 3076 O O . ASN B 1 172 ? -13.789 28.531 9.633 1 56.41 172 ASN B O 1
ATOM 3080 N N . ALA B 1 173 ? -13.359 26.656 8.547 1 55.41 173 ALA B N 1
ATOM 3081 C CA . ALA B 1 173 ? -14.789 26.391 8.734 1 55.41 173 ALA B CA 1
ATOM 3082 C C . ALA B 1 173 ? -15.133 26.281 10.219 1 55.41 173 ALA B C 1
ATOM 3084 O O . ALA B 1 173 ? -14.312 25.828 11.016 1 55.41 173 ALA B O 1
ATOM 3085 N N . SER B 1 174 ? -16.125 26.984 10.547 1 55.03 174 SER B N 1
ATOM 3086 C CA . SER B 1 174 ? -16.609 26.953 11.922 1 55.03 174 SER B CA 1
ATOM 3087 C C . SER B 1 174 ? -16.672 25.531 12.461 1 55.03 174 SER B C 1
ATOM 3089 O O . SER B 1 174 ? -16.938 24.594 11.703 1 55.03 174 SER B O 1
ATOM 3091 N N . ASN B 1 175 ? -16.094 25.25 13.641 1 56.44 175 ASN B N 1
ATOM 3092 C CA . ASN B 1 175 ? -16 24 14.398 1 56.44 175 ASN B CA 1
ATOM 3093 C C . ASN B 1 175 ? -17.328 23.25 14.391 1 56.44 175 ASN B C 1
ATOM 3095 O O . ASN B 1 175 ? -17.344 22.016 14.555 1 56.44 175 ASN B O 1
ATOM 3099 N N . GLU B 1 176 ? -18.359 23.953 14.016 1 61.22 176 GLU B N 1
ATOM 3100 C CA . GLU B 1 176 ? -19.672 23.375 14.195 1 61.22 176 GLU B CA 1
ATOM 3101 C C . GLU B 1 176 ? -20.281 22.938 12.859 1 61.22 176 GLU B C 1
ATOM 3103 O O . GLU B 1 176 ? -21.328 22.297 12.828 1 61.22 176 GLU B O 1
ATOM 3108 N N . GLN B 1 177 ? -19.516 23.172 11.906 1 71.25 177 GLN B N 1
ATOM 3109 C CA . GLN B 1 177 ? -20.141 22.922 10.617 1 71.25 177 GLN B CA 1
ATOM 3110 C C . GLN B 1 177 ? -19.875 21.484 10.156 1 71.25 177 GLN B C 1
ATOM 3112 O O . GLN B 1 177 ? -18.766 20.969 10.32 1 71.25 177 GLN B O 1
ATOM 3117 N N . THR B 1 178 ? -20.984 20.875 9.773 1 76.19 178 THR B N 1
ATOM 3118 C CA . THR B 1 178 ? -20.875 19.562 9.148 1 76.19 178 THR B CA 1
ATOM 3119 C C . THR B 1 178 ? -20.859 19.688 7.625 1 76.19 178 THR B C 1
ATOM 3121 O O . THR B 1 178 ? -21.172 20.75 7.082 1 76.19 178 THR B O 1
ATOM 3124 N N . ASN B 1 179 ? -20.359 18.656 6.996 1 82.69 179 ASN B N 1
ATOM 3125 C CA . ASN B 1 179 ? -20.297 18.578 5.539 1 82.69 179 ASN B CA 1
ATOM 3126 C C . ASN B 1 179 ? -19.484 19.734 4.953 1 82.69 179 ASN B C 1
ATOM 3128 O O . ASN B 1 179 ? -19.953 20.406 4.031 1 82.69 179 ASN B O 1
ATOM 3132 N N . VAL B 1 180 ? -18.438 19.922 5.527 1 79.44 180 VAL B N 1
ATOM 3133 C CA . VAL B 1 180 ? -17.578 21.031 5.156 1 79.44 180 VAL B CA 1
ATOM 3134 C C . VAL B 1 180 ? -16.938 20.766 3.801 1 79.44 180 VAL B C 1
ATOM 3136 O O . VAL B 1 180 ? -16.328 19.719 3.602 1 79.44 180 VAL B O 1
ATOM 3139 N N . VAL B 1 181 ? -17.156 21.719 2.945 1 81.75 181 VAL B N 1
ATOM 3140 C CA . VAL B 1 181 ? -16.594 21.609 1.602 1 81.75 181 VAL B CA 1
ATOM 3141 C C . VAL B 1 181 ? -15.156 22.125 1.603 1 81.75 181 VAL B C 1
ATOM 3143 O O . VAL B 1 181 ? -14.875 23.203 2.123 1 81.75 181 VAL B O 1
ATOM 3146 N N . ARG B 1 182 ? -14.344 21.25 1.161 1 74.69 182 ARG B N 1
ATOM 3147 C CA . ARG B 1 182 ? -12.945 21.656 1.097 1 74.69 182 ARG B CA 1
ATOM 3148 C C . ARG B 1 182 ? -12.438 21.656 -0.342 1 74.69 182 ARG B C 1
ATOM 3150 O O . ARG B 1 182 ? -12.766 20.75 -1.116 1 74.69 182 ARG B O 1
ATOM 3157 N N . ASN B 1 183 ? -11.844 22.828 -0.549 1 66.81 183 ASN B N 1
ATOM 3158 C CA . ASN B 1 183 ? -11.133 22.906 -1.823 1 66.81 183 ASN B CA 1
ATOM 3159 C C . ASN B 1 183 ? -9.828 22.109 -1.785 1 66.81 183 ASN B C 1
ATOM 3161 O O . ASN B 1 183 ? -9.078 22.188 -0.809 1 66.81 183 ASN B O 1
ATOM 3165 N N . PRO B 1 184 ? -9.695 21.188 -2.725 1 60.66 184 PRO B N 1
ATOM 3166 C CA . PRO B 1 184 ? -8.492 20.359 -2.766 1 60.66 184 PRO B CA 1
ATOM 3167 C C . PRO B 1 184 ? -7.207 21.188 -2.697 1 60.66 184 PRO B C 1
ATOM 3169 O O . PRO B 1 184 ? -6.152 20.656 -2.314 1 60.66 184 PRO B O 1
ATOM 3172 N N . LYS B 1 185 ? -7.453 22.5 -3.102 1 64.44 185 LYS B N 1
ATOM 3173 C CA . LYS B 1 185 ? -6.25 23.328 -3.129 1 64.44 185 LYS B CA 1
ATOM 3174 C C . LYS B 1 185 ? -6.168 24.219 -1.895 1 64.44 185 LYS B C 1
ATOM 3176 O O . LYS B 1 185 ? -7.156 24.844 -1.511 1 64.44 185 LYS B O 1
ATOM 3181 N N . GLY B 1 186 ? -5.113 23.938 -1.093 1 66.19 186 GLY B N 1
ATOM 3182 C CA . GLY B 1 186 ? -4.691 24.969 -0.151 1 66.19 186 GLY B CA 1
ATOM 3183 C C . GLY B 1 186 ? -5.039 24.625 1.287 1 66.19 186 GLY B C 1
ATOM 3184 O O . GLY B 1 186 ? -4.582 25.297 2.213 1 66.19 186 GLY B O 1
ATOM 3185 N N . LYS B 1 187 ? -5.941 23.625 1.418 1 78.31 187 LYS B N 1
ATOM 3186 C CA . LYS B 1 187 ? -6.27 23.375 2.82 1 78.31 187 LYS B CA 1
ATOM 3187 C C . LYS B 1 187 ? -6.141 21.906 3.172 1 78.31 187 LYS B C 1
ATOM 3189 O O . LYS B 1 187 ? -6.195 21.047 2.289 1 78.31 187 LYS B O 1
ATOM 3194 N N . VAL B 1 188 ? -5.816 21.688 4.383 1 87.56 188 VAL B N 1
ATOM 3195 C CA . VAL B 1 188 ? -5.715 20.344 4.938 1 87.56 188 VAL B CA 1
ATOM 3196 C C . VAL B 1 188 ? -6.883 20.078 5.887 1 87.56 188 VAL B C 1
ATOM 3198 O O . VAL B 1 188 ? -7.246 20.953 6.684 1 87.56 188 VAL B O 1
ATOM 3201 N N . ALA B 1 189 ? -7.555 19 5.723 1 88.12 189 ALA B N 1
ATOM 3202 C CA . ALA B 1 189 ? -8.703 18.656 6.566 1 88.12 189 ALA B CA 1
ATOM 3203 C C . ALA B 1 189 ? -8.328 17.609 7.605 1 88.12 189 ALA B C 1
ATOM 3205 O O . ALA B 1 189 ? -7.805 16.547 7.262 1 88.12 189 ALA B O 1
ATOM 3206 N N . PRO B 1 190 ? -8.555 17.969 8.875 1 90.94 190 PRO B N 1
ATOM 3207 C CA . PRO B 1 190 ? -8.438 16.906 9.875 1 90.94 190 PRO B CA 1
ATOM 3208 C C . PRO B 1 190 ? -9.586 15.898 9.797 1 90.94 190 PRO B C 1
ATOM 3210 O O . PRO B 1 190 ? -10.75 16.281 9.75 1 90.94 190 PRO B O 1
ATOM 3213 N N . LEU B 1 191 ? -9.219 14.664 9.773 1 91.75 191 LEU B N 1
ATOM 3214 C CA . LEU B 1 191 ? -10.242 13.633 9.594 1 91.75 191 LEU B CA 1
ATOM 3215 C C . LEU B 1 191 ? -10.562 12.945 10.922 1 91.75 191 LEU B C 1
ATOM 3217 O O . LEU B 1 191 ? -11.734 12.789 11.281 1 91.75 191 LEU B O 1
ATOM 3221 N N . MET B 1 192 ? -9.562 12.5 11.586 1 93.56 192 MET B N 1
ATOM 3222 C CA . MET B 1 192 ? -9.758 11.734 12.812 1 93.56 192 MET B CA 1
ATOM 3223 C C . MET B 1 192 ? -8.461 11.648 13.609 1 93.56 192 MET B C 1
ATOM 3225 O O . MET B 1 192 ? -7.387 11.93 13.086 1 93.56 192 MET B O 1
ATOM 3229 N N . VAL B 1 193 ? -8.648 11.297 14.875 1 95.06 193 VAL B N 1
ATOM 3230 C CA . VAL B 1 193 ? -7.527 11.016 15.766 1 95.06 193 VAL B CA 1
ATOM 3231 C C . VAL B 1 193 ? -7.715 9.648 16.422 1 95.06 193 VAL B C 1
ATOM 3233 O O . VAL B 1 193 ? -8.82 9.305 16.859 1 95.06 193 VAL B O 1
ATOM 3236 N N . LYS B 1 194 ? -6.727 8.914 16.312 1 94 194 LYS B N 1
ATOM 3237 C CA . LYS B 1 194 ? -6.715 7.645 17.031 1 94 194 LYS B CA 1
ATOM 3238 C C . LYS B 1 194 ? -5.816 7.727 18.266 1 94 194 LYS B C 1
ATOM 3240 O O . LYS B 1 194 ? -4.633 8.055 18.156 1 94 194 LYS B O 1
ATOM 3245 N N . ARG B 1 195 ? -6.359 7.531 19.375 1 94 195 ARG B N 1
ATOM 3246 C CA . ARG B 1 195 ? -5.652 7.48 20.656 1 94 195 ARG B CA 1
ATOM 3247 C C . ARG B 1 195 ? -5.801 6.109 21.312 1 94 195 ARG B C 1
ATOM 3249 O O . ARG B 1 195 ? -6.871 5.773 21.812 1 94 195 ARG B O 1
ATOM 3256 N N . GLU B 1 196 ? -4.723 5.285 21.188 1 89.31 196 GLU B N 1
ATOM 3257 C CA . GLU B 1 196 ? -4.797 3.898 21.641 1 89.31 196 GLU B CA 1
ATOM 3258 C C . GLU B 1 196 ? -5.898 3.139 20.906 1 89.31 196 GLU B C 1
ATOM 3260 O O . GLU B 1 196 ? -5.898 3.068 19.672 1 89.31 196 GLU B O 1
ATOM 3265 N N . LEU B 1 197 ? -6.992 2.867 21.656 1 84.75 197 LEU B N 1
ATOM 3266 C CA . LEU B 1 197 ? -8.062 2.08 21.047 1 84.75 197 LEU B CA 1
ATOM 3267 C C . LEU B 1 197 ? -9.25 2.965 20.688 1 84.75 197 LEU B C 1
ATOM 3269 O O . LEU B 1 197 ? -10.203 2.502 20.062 1 84.75 197 LEU B O 1
ATOM 3273 N N . THR B 1 198 ? -9.086 4.18 20.984 1 88.88 198 THR B N 1
ATOM 3274 C CA . THR B 1 198 ? -10.203 5.098 20.781 1 88.88 198 THR B CA 1
ATOM 3275 C C . THR B 1 198 ? -10 5.918 19.516 1 88.88 198 THR B C 1
ATOM 3277 O O . THR B 1 198 ? -8.891 6.344 19.203 1 88.88 198 THR B O 1
ATOM 3280 N N . VAL B 1 199 ? -11.109 6.141 18.812 1 90.88 199 VAL B N 1
ATOM 3281 C CA . VAL B 1 199 ? -11.094 6.961 17.609 1 90.88 199 VAL B CA 1
ATOM 3282 C C . VAL B 1 199 ? -11.977 8.195 17.812 1 90.88 199 VAL B C 1
ATOM 3284 O O . VAL B 1 199 ? -13.094 8.086 18.328 1 90.88 199 VAL B O 1
ATOM 3287 N N . PHE B 1 200 ? -11.414 9.328 17.484 1 90.88 200 PHE B N 1
ATOM 3288 C CA . PHE B 1 200 ? -12.164 10.586 17.484 1 90.88 200 PHE B CA 1
ATOM 3289 C C . PHE B 1 200 ? -12.398 11.07 16.062 1 90.88 200 PHE B C 1
ATOM 3291 O O . PHE B 1 200 ? -11.453 11.188 15.273 1 90.88 200 PHE B O 1
ATOM 3298 N N . SER B 1 201 ? -13.617 11.305 15.703 1 89.06 201 SER B N 1
ATOM 3299 C CA . SER B 1 201 ? -13.945 11.812 14.375 1 89.06 201 SER B CA 1
ATOM 3300 C C . SER B 1 201 ? -14.523 13.219 14.453 1 89.06 201 SER B C 1
ATOM 3302 O O . SER B 1 201 ? -14.742 13.75 15.547 1 89.06 201 SER B O 1
ATOM 3304 N N . LYS B 1 202 ? -14.695 13.836 13.344 1 86.75 202 LYS B N 1
ATOM 3305 C CA . LYS B 1 202 ? -15.195 15.211 13.258 1 86.75 202 LYS B CA 1
ATOM 3306 C C . LYS B 1 202 ? -14.375 16.141 14.148 1 86.75 202 LYS B C 1
ATOM 3308 O O . LYS B 1 202 ? -14.93 16.875 14.969 1 86.75 202 LYS B O 1
ATOM 3313 N N . ILE B 1 203 ? -13.156 16.078 13.953 1 88.44 203 ILE B N 1
ATOM 3314 C CA . ILE B 1 203 ? -12.172 16.781 14.773 1 88.44 203 ILE B CA 1
ATOM 3315 C C . ILE B 1 203 ? -12.289 18.297 14.523 1 88.44 203 ILE B C 1
ATOM 3317 O O . ILE B 1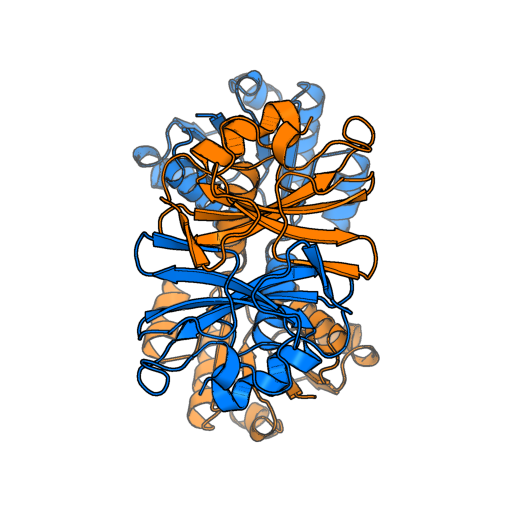 203 ? -12.359 18.734 13.375 1 88.44 203 ILE B O 1
ATOM 3321 N N . ASP B 1 204 ? -12.352 19.016 15.578 1 87 204 ASP B N 1
ATOM 3322 C CA . ASP B 1 204 ? -12.383 20.469 15.422 1 87 204 ASP B CA 1
ATOM 3323 C C . ASP B 1 204 ? -11.031 21.094 15.781 1 87 204 ASP B C 1
ATOM 3325 O O . ASP B 1 204 ? -10.086 20.375 16.109 1 87 204 ASP B O 1
ATOM 3329 N N . SER B 1 205 ? -11.016 22.422 15.719 1 88.38 205 SER B N 1
ATOM 3330 C CA . SER B 1 205 ? -9.75 23.125 15.867 1 88.38 205 SER B CA 1
ATOM 3331 C C . SER B 1 205 ? -9.266 23.109 17.312 1 88.38 205 SER B C 1
ATOM 3333 O O . SER B 1 205 ? -8.078 23.297 17.578 1 88.38 205 SER B O 1
ATOM 3335 N N . GLU B 1 206 ? -10.07 22.859 18.25 1 90.38 206 GLU B N 1
ATOM 3336 C CA . GLU B 1 206 ? -9.719 22.953 19.672 1 90.38 206 GLU B CA 1
ATOM 3337 C C . GLU B 1 206 ? -9.305 21.578 20.219 1 90.38 206 GLU B C 1
ATOM 3339 O O . GLU B 1 206 ? -8.883 21.484 21.375 1 90.38 206 GLU B O 1
ATOM 3344 N N . PHE B 1 207 ? -9.398 20.609 19.422 1 92.81 207 PHE B N 1
ATOM 3345 C CA . PHE B 1 207 ? -9.023 19.266 19.859 1 92.81 207 PHE B CA 1
ATOM 3346 C C . PHE B 1 207 ? -7.57 19.234 20.297 1 92.81 207 PHE B C 1
ATOM 3348 O O . PHE B 1 207 ? -6.684 19.703 19.578 1 92.81 207 PHE B O 1
ATOM 3355 N N . ILE B 1 208 ? -7.348 18.672 21.453 1 96.5 208 ILE B N 1
ATOM 3356 C CA . ILE B 1 208 ? -6.004 18.609 22.016 1 96.5 208 ILE B CA 1
ATOM 3357 C C . ILE B 1 208 ? -5.332 17.297 21.609 1 96.5 208 ILE B C 1
ATOM 3359 O O . ILE B 1 208 ? -5.906 16.219 21.781 1 96.5 208 ILE B O 1
ATOM 3363 N N . LEU B 1 209 ? -4.145 17.422 21.141 1 96.62 209 LEU B N 1
ATOM 3364 C CA . LEU B 1 209 ? -3.34 16.281 20.734 1 96.62 209 LEU B CA 1
ATOM 3365 C C . LEU B 1 209 ? -2.357 15.883 21.828 1 96.62 209 LEU B C 1
ATOM 3367 O O . LEU B 1 209 ? -1.786 16.75 22.5 1 96.62 209 LEU B O 1
ATOM 3371 N N . TYR B 1 210 ? -2.164 14.594 21.984 1 96.88 210 TYR B N 1
ATOM 3372 C CA . TYR B 1 210 ? -1.216 14.062 22.969 1 96.88 210 TYR B CA 1
ATOM 3373 C C . TYR B 1 210 ? -0.157 13.203 22.281 1 96.88 210 TYR B C 1
ATOM 3375 O O . TYR B 1 210 ? -0.386 12.672 21.188 1 96.88 210 TYR B O 1
ATOM 3383 N N . THR B 1 211 ? 0.93 13.031 22.984 1 95.94 211 THR B N 1
ATOM 3384 C CA . THR B 1 211 ? 1.997 12.164 22.5 1 95.94 211 THR B CA 1
ATOM 3385 C C . THR B 1 211 ? 1.467 10.766 22.203 1 95.94 211 THR B C 1
ATOM 3387 O O . THR B 1 211 ? 0.681 10.211 22.984 1 95.94 211 THR B O 1
ATOM 3390 N N . GLU B 1 212 ? 1.818 10.25 21.031 1 94.19 212 GLU B N 1
ATOM 3391 C CA . GLU B 1 212 ? 1.515 8.898 20.578 1 94.19 212 GLU B CA 1
ATOM 3392 C C . GLU B 1 212 ? 0.154 8.844 19.891 1 94.19 212 GLU B C 1
ATOM 3394 O O . GLU B 1 212 ? -0.252 7.793 19.391 1 94.19 212 GLU B O 1
ATOM 3399 N N . ASP B 1 213 ? -0.542 10.055 19.906 1 95.06 213 ASP B N 1
ATOM 3400 C CA . ASP B 1 213 ? -1.734 10.117 19.062 1 95.06 213 ASP B CA 1
ATOM 3401 C C . ASP B 1 213 ? -1.381 9.914 17.594 1 95.06 213 ASP B C 1
ATOM 3403 O O . ASP B 1 213 ? -0.281 10.266 17.156 1 95.06 213 ASP B O 1
ATOM 3407 N N . ALA B 1 214 ? -2.266 9.305 16.875 1 95.06 214 ALA B N 1
ATOM 3408 C CA . ALA B 1 214 ? -2.189 9.297 15.414 1 95.06 214 ALA B CA 1
ATOM 3409 C C . ALA B 1 214 ? -3.23 10.234 14.805 1 95.06 214 ALA B C 1
ATOM 3411 O O . ALA B 1 214 ? -4.434 10.008 14.953 1 95.06 214 ALA B O 1
ATOM 3412 N N . LEU B 1 215 ? -2.777 11.266 14.211 1 94.56 215 LEU B N 1
ATOM 3413 C CA . LEU B 1 215 ? -3.637 12.227 13.531 1 94.56 215 LEU B CA 1
ATOM 3414 C C . LEU B 1 215 ? -3.734 11.906 12.039 1 94.56 215 LEU B C 1
ATOM 3416 O O . LEU B 1 215 ? -2.719 11.664 11.383 1 94.56 215 LEU B O 1
ATOM 3420 N N . PHE B 1 216 ? -4.93 11.867 11.531 1 93.62 216 PHE B N 1
ATOM 3421 C CA . PHE B 1 216 ? -5.16 11.602 10.117 1 93.62 216 PHE B CA 1
ATOM 3422 C C . PHE B 1 216 ? -5.656 12.852 9.406 1 93.62 216 PHE B C 1
ATOM 3424 O O . PHE B 1 216 ? -6.641 13.461 9.828 1 93.62 216 PHE B O 1
ATOM 3431 N N . LEU B 1 217 ? -4.992 13.219 8.352 1 91.88 217 LEU B N 1
ATOM 3432 C CA . LEU B 1 217 ? -5.281 14.422 7.582 1 91.88 217 LEU B CA 1
ATOM 3433 C C . LEU B 1 217 ? -5.527 14.078 6.117 1 91.88 217 LEU B C 1
ATOM 3435 O O . LEU B 1 217 ? -5.02 13.078 5.613 1 91.88 217 LEU B O 1
ATOM 3439 N N . CYS B 1 218 ? -6.293 14.93 5.527 1 91.12 218 CYS B N 1
ATOM 3440 C CA . CYS B 1 218 ? -6.465 14.875 4.082 1 91.12 218 CYS B CA 1
ATOM 3441 C C . CYS B 1 218 ? -5.969 16.156 3.42 1 91.12 218 CYS B C 1
ATOM 3443 O O . CYS B 1 218 ? -6.254 17.25 3.9 1 91.12 218 CYS B O 1
ATOM 3445 N N . GLY B 1 219 ? -5.223 16.031 2.375 1 87.44 219 GLY B N 1
ATOM 3446 C CA . GLY B 1 219 ? -4.746 17.188 1.637 1 87.44 219 GLY B CA 1
ATOM 3447 C C . GLY B 1 219 ? -3.848 16.812 0.471 1 87.44 219 GLY B C 1
ATOM 3448 O O . GLY B 1 219 ? -3.592 15.641 0.223 1 87.44 219 GLY B O 1
ATOM 3449 N N . SER B 1 220 ? -3.504 17.844 -0.205 1 83.31 220 SER B N 1
ATOM 3450 C CA . SER B 1 220 ? -2.564 17.656 -1.307 1 83.31 220 SER B CA 1
ATOM 3451 C C . SER B 1 220 ? -1.131 17.547 -0.799 1 83.31 220 SER B C 1
ATOM 3453 O O . SER B 1 220 ? -0.84 17.922 0.339 1 83.31 220 SER B O 1
ATOM 3455 N N . ARG B 1 221 ? -0.325 17.078 -1.642 1 78.56 221 ARG B N 1
ATOM 3456 C CA . ARG B 1 221 ? 1.087 16.969 -1.294 1 78.56 221 ARG B CA 1
ATOM 3457 C C . ARG B 1 221 ? 1.675 18.312 -0.906 1 78.56 221 ARG B C 1
ATOM 3459 O O . ARG B 1 221 ? 2.426 18.422 0.066 1 78.56 221 ARG B O 1
ATOM 3466 N N . ALA B 1 222 ? 1.388 19.281 -1.688 1 79.56 222 ALA B N 1
ATOM 3467 C CA . ALA B 1 222 ? 1.914 20.625 -1.447 1 79.56 222 ALA B CA 1
ATOM 3468 C C . ALA B 1 222 ? 1.526 21.125 -0.059 1 79.56 222 ALA B C 1
ATOM 3470 O O . ALA B 1 222 ? 2.369 21.641 0.679 1 79.56 222 ALA B O 1
ATOM 3471 N N . GLU B 1 223 ? 0.317 20.922 0.308 1 82.44 223 GLU B N 1
ATOM 3472 C CA . GLU B 1 223 ? -0.179 21.406 1.597 1 82.44 223 GLU B CA 1
ATOM 3473 C C . GLU B 1 223 ? 0.406 20.578 2.746 1 82.44 223 GLU B C 1
ATOM 3475 O O . GLU B 1 223 ? 0.761 21.141 3.789 1 82.44 223 GLU B O 1
ATOM 3480 N N . LEU B 1 224 ? 0.474 19.328 2.562 1 82.94 224 LEU B N 1
ATOM 3481 C CA . LEU B 1 224 ? 0.979 18.453 3.613 1 82.94 224 LEU B CA 1
ATOM 3482 C C . LEU B 1 224 ? 2.467 18.703 3.852 1 82.94 224 LEU B C 1
ATOM 3484 O O . LEU B 1 224 ? 2.945 18.578 4.98 1 82.94 224 LEU B O 1
ATOM 3488 N N . LYS B 1 225 ? 3.182 19.016 2.838 1 79.75 225 LYS B N 1
ATOM 3489 C CA . LYS B 1 225 ? 4.602 19.344 2.963 1 79.75 225 LYS B CA 1
ATOM 3490 C C . LYS B 1 225 ? 4.805 20.594 3.814 1 79.75 225 LYS B C 1
ATOM 3492 O O . LYS B 1 225 ? 5.801 20.703 4.531 1 79.75 225 LYS B O 1
ATOM 3497 N N . LEU B 1 226 ? 3.85 21.5 3.697 1 81.5 226 LEU B N 1
ATOM 3498 C CA . LEU B 1 226 ? 3.938 22.75 4.461 1 81.5 226 LEU B CA 1
ATOM 3499 C C . LEU B 1 226 ? 3.797 22.469 5.953 1 81.5 226 LEU B C 1
ATOM 3501 O O . LEU B 1 226 ? 4.227 23.281 6.777 1 81.5 226 LEU B O 1
ATOM 3505 N N . LEU B 1 227 ? 3.219 21.312 6.266 1 83.12 227 LEU B N 1
ATOM 3506 C CA . LEU B 1 227 ? 3.025 20.953 7.664 1 83.12 227 LEU B CA 1
ATOM 3507 C C . LEU B 1 227 ? 4.27 20.281 8.227 1 83.12 227 LEU B C 1
ATOM 3509 O O . LEU B 1 227 ? 4.434 20.188 9.445 1 83.12 227 LEU B O 1
ATOM 3513 N N . ALA B 1 228 ? 5.152 19.859 7.336 1 77.12 228 ALA B N 1
ATOM 3514 C CA . ALA B 1 228 ? 6.301 19.031 7.707 1 77.12 228 ALA B CA 1
ATOM 3515 C C . ALA B 1 228 ? 7.164 19.719 8.75 1 77.12 228 ALA B C 1
ATOM 3517 O O . ALA B 1 228 ? 7.527 19.125 9.766 1 77.12 228 ALA B O 1
ATOM 3518 N N . PRO B 1 229 ? 7.41 20.969 8.609 1 75.12 229 PRO B N 1
ATOM 3519 C CA . PRO B 1 229 ? 8.273 21.641 9.578 1 75.12 229 PRO B CA 1
ATOM 3520 C C . PRO B 1 229 ? 7.652 21.703 10.977 1 75.12 229 PRO B C 1
ATOM 3522 O O . PRO B 1 229 ? 8.375 21.797 11.969 1 75.12 229 PRO B O 1
ATOM 3525 N N . ARG B 1 230 ? 6.371 21.594 11.039 1 78.12 230 ARG B N 1
ATOM 3526 C CA . ARG B 1 230 ? 5.676 21.688 12.32 1 78.12 230 ARG B CA 1
ATOM 3527 C C . ARG B 1 230 ? 5.617 20.328 13 1 78.12 230 ARG B C 1
ATOM 3529 O O . ARG B 1 230 ? 5.32 20.234 14.195 1 78.12 230 ARG B O 1
ATOM 3536 N N . LEU B 1 231 ? 5.82 19.344 12.227 1 77.88 231 LEU B N 1
ATOM 3537 C CA . LEU B 1 231 ? 5.66 17.984 12.734 1 77.88 231 LEU B CA 1
ATOM 3538 C C . LEU B 1 231 ? 6.977 17.453 13.289 1 77.88 231 LEU B C 1
ATOM 3540 O O . LEU B 1 231 ? 7 16.406 13.945 1 77.88 231 LEU B O 1
ATOM 3544 N N . VAL B 1 232 ? 8.156 17.969 12.875 1 64.81 232 VAL B N 1
ATOM 3545 C CA . VAL B 1 232 ? 9.477 17.547 13.305 1 64.81 232 VAL B CA 1
ATOM 3546 C C . VAL B 1 232 ? 9.898 18.328 14.547 1 64.81 232 VAL B C 1
ATOM 3548 O O . VAL B 1 232 ? 9.578 19.5 14.688 1 64.81 232 VAL B O 1
#

Solvent-accessible surface area (backbone atoms only — not comparable to full-atom values): 23818 Å² total; per-residue (Å²): 124,55,35,32,33,32,36,21,60,44,63,33,22,41,28,22,46,53,40,31,39,73,73,58,29,45,32,38,39,30,20,66,49,62,67,52,36,62,74,42,43,87,75,36,74,36,59,41,79,40,55,58,55,35,51,73,57,50,66,72,45,79,59,85,68,30,66,38,38,34,39,33,37,60,90,41,64,66,49,38,50,39,26,52,51,38,39,54,74,70,62,54,87,38,37,35,35,45,38,71,47,70,71,50,41,55,54,45,59,72,71,59,54,75,40,80,42,42,38,39,39,54,35,15,37,49,52,26,54,45,63,74,36,74,76,40,84,42,67,32,84,72,56,96,66,28,31,38,35,34,34,70,34,44,72,93,47,47,71,34,30,47,34,69,69,43,44,86,30,34,64,79,63,60,64,64,57,51,53,38,77,37,56,55,71,72,31,42,43,65,35,33,36,36,52,89,72,36,34,28,31,37,48,35,48,77,44,70,37,44,58,69,24,35,40,30,35,34,28,20,62,72,51,52,56,69,42,42,74,73,70,105,125,57,34,32,34,32,36,23,59,45,63,34,23,40,27,22,46,54,40,31,40,72,74,60,31,46,32,37,40,30,21,65,48,62,67,51,35,62,73,42,41,86,74,36,75,36,61,40,78,39,54,58,57,37,50,72,56,50,64,72,46,77,60,84,70,29,67,38,37,35,39,32,36,59,91,42,64,66,47,39,52,39,24,52,51,38,40,54,75,69,63,54,85,39,37,35,35,44,38,71,45,70,70,50,41,55,55,46,61,72,70,60,54,74,39,77,39,42,38,40,39,56,36,15,37,50,51,26,55,44,64,74,38,75,76,41,84,41,68,34,81,71,55,96,66,28,32,38,33,35,35,70,36,44,73,94,48,46,70,34,31,47,35,68,70,43,44,85,29,37,64,79,62,60,66,62,55,50,52,38,78,36,56,55,72,72,31,42,42,67,35,32,36,36,49,87,72,37,33,29,31,37,50,34,47,76,43,70,35,44,58,70,23,36,40,30,35,34,28,22,62,72,52,52,55,69,43,42,74,73,69,105

Sequence (464 aa):
MAHFTVIGLGRFGVAVSLELIHLGHTVTGVDSDHKAVEKYVEVLTEAVICDCADEAALRELDLASSEVVIVAIGLDMQSSLLCTLALKNLDVQTIWVKASNKAHHTILSKLGVARIIHPEEDMGIRVAQSLNYPMVNNFLAIGNGLYIVEIHIKAHLNQTTVGLLLGSLHDNASNEQTNVVRNPKGKVAPLMVKRELTVFSKIDSEFILYTEDALFLCGSRAELKLLAPRLVMAHFTVIGLGRFGVAVSLELIHLGHTVTGVDSDHKAVEKYVEVLTEAVICDCADEAALRELDLASSEVVIVAIGLDMQSSLLCTLALKNLDVQTIWVKASNKAHHTILSKLGVARIIHPEEDMGIRVAQSLNYPMVNNFLAIGNGLYIVEIHIKAHLNQTTVGLLLGSLHDNASNEQTNVVRNPKGKVAPLMVKRELTVFSKIDSEFILYTEDALFLCGSRAELKLLAPRLV

Secondary structure (DSSP, 8-state):
--EEEEE--SHHHHHHHHHHHHTT-EEEEEES-HHHHHHHTTTSSEEEE--TT-HHHHHTS-GGG-SEEEE---S-HHHHHHHHHHHHHTT-S-EEEE--SHHHHHHHHHHT-SEEE-HHHHHHHHHHHHHT-TT-SEEEEEETTEEEEEEE--GGGTTEEHHHHHGGGB----TT-SSEEE-TTT-BEEEEEEETTEEEES--TTPEE-TT-EEEEEEEHHHHHHHHHHH-/--EEEEE--SHHHHHHHHHHHHTT-EEEEEES-HHHHHHHTTTSSEEEE--TT-HHHHHTS-GGG-SEEEE---S-HHHHHHHHHHHHHTT-S-EEEE--SHHHHHHHHHHT-SEEE-HHHHHHHHHHHHHT-TT-SEEEEEETTEEEEEEE--GGGTTEEHHHHHGGGB----TT-SSEEE-TTT-BEEEEEEETTEEEES--TTPEE-TT-EEEEEEEHHHHHHHHHHH-

InterPro domains:
  IPR003148 Regulator of K+ conductance, N-terminal lobe [PF02254] (4-119)
  IPR003148 Regulator of K+ conductance, N-terminal lobe [PS51201] (1-117)
  IPR036291 NAD(P)-binding domain superfamily [SSF51735] (3-133)
  IPR050721 Trk/Ktr/HKT Potassium Transport [PTHR43833] (2-225)

pLDDT: mean 89.05, std 9.34, range [53.88, 98.12]